Protein AF-0000000077858297 (afdb_homodimer)

Nearest PDB structures (foldseek):
  1xhn-assembly2_C  TM=8.095E-01  e=7.183E-10  Homo sapiens
  3dnh-assembly1_A  TM=7.199E-01  e=9.588E-08  Agrobacterium fabrum str. C58
  2x1k-assembly1_A-2  TM=5.885E-01  e=6.651E-04  Deinococcus radiodurans
  2x1j-assembly1_A-2  TM=5.409E-01  e=1.812E-03  Deinococcus radiodurans
  3kep-assembly1_A  TM=1.851E-01  e=7.394E+00  Saccharomyces cerevisiae

Organism: Aspergillus terreus (NCBI:txid33178)

InterPro domains:
  IPR012349 FMN-binding split barrel [G3DSA:2.30.110.10] (60-251)
  IPR055343 CREG-like, beta-barrel [PF13883] (64-249)

Foldseek 3Di:
DPPPPPPPPPPPPPPPPPPPPPPPPPPPPDPPPPDVPVPPPVPPPPPPPVPLDDADDLLLQLLQVLVLQQPDFKWKKKKAADVQHDPPDPDDRVRHGHIDIDMFTKHQLLLLAPNSVNGQSWIKHFFFPVDPRVVRLVVPIWMKIKTWPLVLQVLFDASDPPHDRDSQQAKMKMFTAGKAFDDPPDDPSRLVSCVVRSCVSPVPCPLADAPDPPRPTHTTMIIGDGDWMFMDHGDPPRYDGGIHDSVLSRQAHQAFGDPPRDPGGHSVVDDTGSGD/DPPPPPPPPPPPPPPPPPPPPPPPPPPPPDPPPPPVPVPPPPPPPPPVPVPLPDADDLLLLLLQVLVLQQPDFKWKKKKAADVQHDPPDPDDRVRHRHIDIDMFTKHQLLLLAPNSVNGQSWIKHFFFPVDPRVVRLVVPIWMKIKTWPLVLQVLFDASDPPHDRDSQQAKMKMFTAGKAFDDPPDDPSRLVSCVVRSCVSPVPCPLADAPDPPRPTHTTMIIGDGDWMFMDHGDPPRYDGGIHDSVLSRQAHQAFGDPPRDPGGHSVVDDTGSGD

Radius of gyration: 31.03 Å; Cα contacts (8 Å, |Δi|>4): 989; chains: 2; bounding box: 87×108×115 Å

pLDDT: mean 83.03, std 26.72, range [23.36, 98.94]

Structure (mmCIF, N/CA/C/O backbone):
data_AF-0000000077858297-model_v1
#
loop_
_entity.id
_entity.type
_entity.pdbx_description
1 polymer 'CREG-like beta-barrel domain-containing protein'
#
loop_
_atom_site.group_PDB
_atom_site.id
_atom_site.type_symbol
_atom_site.label_atom_id
_atom_site.label_alt_id
_atom_site.label_comp_id
_atom_site.label_asym_id
_atom_site.label_entity_id
_atom_site.label_seq_id
_atom_site.pdbx_PDB_ins_code
_atom_site.Cartn_x
_atom_site.Cartn_y
_atom_site.Cartn_z
_atom_site.occupancy
_atom_site.B_iso_or_equiv
_atom_site.auth_seq_id
_atom_site.auth_comp_id
_atom_site.auth_asym_id
_atom_site.auth_atom_id
_atom_site.pdbx_PDB_model_num
ATOM 1 N N . MET A 1 1 ? -0.495 -21.062 -91.938 1 26.86 1 MET A N 1
ATOM 2 C CA . MET A 1 1 ? -1.082 -19.875 -91.312 1 26.86 1 MET A CA 1
ATOM 3 C C . MET A 1 1 ? -2.072 -20.281 -90.25 1 26.86 1 MET A C 1
ATOM 5 O O . MET A 1 1 ? -3.201 -20.672 -90.5 1 26.86 1 MET A O 1
ATOM 9 N N . ARG A 1 2 ? -1.567 -21.016 -89.125 1 28.22 2 ARG A N 1
ATOM 10 C CA . ARG A 1 2 ? -2.121 -21.859 -88.062 1 28.22 2 ARG A CA 1
ATOM 11 C C . ARG A 1 2 ? -2.889 -21.016 -87.062 1 28.22 2 ARG A C 1
ATOM 13 O O . ARG A 1 2 ? -2.314 -20.141 -86.438 1 28.22 2 ARG A O 1
ATOM 20 N N . ARG A 1 3 ? -4.219 -20.812 -87.312 1 26.67 3 ARG A N 1
ATOM 21 C CA . ARG A 1 3 ? -5.25 -19.984 -86.688 1 26.67 3 ARG A CA 1
ATOM 22 C C . ARG A 1 3 ? -5.383 -20.281 -85.188 1 26.67 3 ARG A C 1
ATOM 24 O O . ARG A 1 3 ? -5.652 -21.422 -84.812 1 26.67 3 ARG A O 1
ATOM 31 N N . LEU A 1 4 ? -4.594 -19.594 -84.312 1 29.22 4 LEU A N 1
ATOM 32 C CA . LEU A 1 4 ? -4.387 -19.641 -82.875 1 29.22 4 LEU A CA 1
ATOM 33 C C . LEU A 1 4 ? -5.684 -19.344 -82.125 1 29.22 4 LEU A C 1
ATOM 35 O O . LEU A 1 4 ? -6.254 -18.25 -82.312 1 29.22 4 LEU A O 1
ATOM 39 N N . ALA A 1 5 ? -6.566 -20.344 -81.875 1 26.45 5 ALA A N 1
ATOM 40 C CA . ALA A 1 5 ? -7.91 -20.375 -81.312 1 26.45 5 ALA A CA 1
ATOM 41 C C . ALA A 1 5 ? -7.918 -19.797 -79.875 1 26.45 5 ALA A C 1
ATOM 43 O O . ALA A 1 5 ? -7.262 -20.344 -79 1 26.45 5 ALA A O 1
ATOM 44 N N . LEU A 1 6 ? -8.031 -18.469 -79.688 1 28.23 6 LEU A N 1
ATOM 45 C CA . LEU A 1 6 ? -7.973 -17.641 -78.5 1 28.23 6 LEU A CA 1
ATOM 46 C C . LEU A 1 6 ? -9.141 -17.938 -77.562 1 28.23 6 LEU A C 1
ATOM 48 O O . LEU A 1 6 ? -10.289 -17.625 -77.875 1 28.23 6 LEU A O 1
ATOM 52 N N . SER A 1 7 ? -9.273 -19.172 -76.938 1 26.98 7 SER A N 1
ATOM 53 C CA . SER A 1 7 ? -10.461 -19.562 -76.188 1 26.98 7 SER A CA 1
ATOM 54 C C . SER A 1 7 ? -10.672 -18.641 -74.938 1 26.98 7 SER A C 1
ATOM 56 O O . SER A 1 7 ? -9.766 -18.484 -74.125 1 26.98 7 SER A O 1
ATOM 58 N N . ALA A 1 8 ? -11.492 -17.562 -75.062 1 26.06 8 ALA A N 1
ATOM 59 C CA . ALA A 1 8 ? -11.844 -16.516 -74.125 1 26.06 8 ALA A CA 1
ATOM 60 C C . ALA A 1 8 ? -12.555 -17.094 -72.875 1 26.06 8 ALA A C 1
ATOM 62 O O . ALA A 1 8 ? -13.641 -17.656 -73 1 26.06 8 ALA A O 1
ATOM 63 N N . LEU A 1 9 ? -11.836 -17.672 -71.875 1 29.05 9 LEU A N 1
ATOM 64 C CA . LEU A 1 9 ? -12.359 -18.297 -70.625 1 29.05 9 LEU A CA 1
ATOM 65 C C . LEU A 1 9 ? -13.172 -17.312 -69.812 1 29.05 9 LEU A C 1
ATOM 67 O O . LEU A 1 9 ? -12.664 -16.25 -69.438 1 29.05 9 LEU A O 1
ATOM 71 N N . SER A 1 10 ? -14.492 -17.203 -70 1 25.52 10 SER A N 1
ATOM 72 C CA . SER A 1 10 ? -15.461 -16.312 -69.375 1 25.52 10 SER A CA 1
ATOM 73 C C . SER A 1 10 ? -15.523 -16.547 -67.875 1 25.52 10 SER A C 1
ATOM 75 O O . SER A 1 10 ? -15.742 -17.688 -67.438 1 25.52 10 SER A O 1
ATOM 77 N N . LEU A 1 11 ? -14.742 -15.797 -67 1 28.16 11 LEU A N 1
ATOM 78 C CA . LEU A 1 11 ? -14.617 -15.828 -65.562 1 28.16 11 LEU A CA 1
ATOM 79 C C . LEU A 1 11 ? -15.945 -15.5 -64.875 1 28.16 11 LEU A C 1
ATOM 81 O O . LEU A 1 11 ? -16.469 -14.398 -65.062 1 28.16 11 LEU A O 1
ATOM 85 N N . LEU A 1 12 ? -16.875 -16.484 -64.75 1 26.05 12 LEU A N 1
ATOM 86 C CA . LEU A 1 12 ? -18.172 -16.359 -64.125 1 26.05 12 LEU A CA 1
ATOM 87 C C . LEU A 1 12 ? -18.031 -15.852 -62.688 1 26.05 12 LEU A C 1
ATOM 89 O O . LEU A 1 12 ? -17.344 -16.469 -61.875 1 26.05 12 LEU A O 1
ATOM 93 N N . PHE A 1 13 ? -18.125 -14.539 -62.406 1 28.44 13 PHE A N 1
ATOM 94 C CA . PHE A 1 13 ? -18.094 -13.789 -61.156 1 28.44 13 PHE A CA 1
ATOM 95 C C . PHE A 1 13 ? -19.281 -14.164 -60.25 1 28.44 13 PHE A C 1
ATOM 97 O O . PHE A 1 13 ? -20.422 -13.812 -60.562 1 28.44 13 PHE A O 1
ATOM 104 N N . SER A 1 14 ? -19.391 -15.453 -59.75 1 26.7 14 SER A N 1
ATOM 105 C CA . SER A 1 14 ? -20.531 -15.805 -58.906 1 26.7 14 SER A CA 1
ATOM 106 C C . SER A 1 14 ? -20.656 -14.867 -57.719 1 26.7 14 SER A C 1
ATOM 108 O O . SER A 1 14 ? -19.688 -14.664 -56.969 1 26.7 14 SER A O 1
ATOM 110 N N . GLN A 1 15 ? -21.516 -13.883 -57.75 1 29.59 15 GLN A N 1
ATOM 111 C CA . GLN A 1 15 ? -21.891 -12.914 -56.75 1 29.59 15 GLN A CA 1
ATOM 112 C C . GLN A 1 15 ? -22.391 -13.617 -55.469 1 29.59 15 GLN A C 1
ATOM 114 O O . GLN A 1 15 ? -23.359 -14.375 -55.531 1 29.59 15 GLN A O 1
ATOM 119 N N . ILE A 1 16 ? -21.516 -14.188 -54.656 1 29.67 16 ILE A N 1
ATOM 120 C CA . ILE A 1 16 ? -21.938 -14.82 -53.406 1 29.67 16 ILE A CA 1
ATOM 121 C C . ILE A 1 16 ? -22.766 -13.828 -52.562 1 29.67 16 ILE A C 1
ATOM 123 O O . ILE A 1 16 ? -22.281 -12.75 -52.219 1 29.67 16 ILE A O 1
ATOM 127 N N . LEU A 1 17 ? -24.078 -13.773 -52.781 1 29.56 17 LEU A N 1
ATOM 128 C CA . LEU A 1 17 ? -25.062 -13.016 -52.031 1 29.56 17 LEU A CA 1
ATOM 129 C C . LEU A 1 17 ? -24.938 -13.32 -50.531 1 29.56 17 LEU A C 1
ATOM 131 O O . LEU A 1 17 ? -25.047 -14.477 -50.125 1 29.56 17 LEU A O 1
ATOM 135 N N . SER A 1 18 ? -24.078 -12.602 -49.781 1 29.19 18 SER A N 1
ATOM 136 C CA . SER A 1 18 ? -23.906 -12.727 -48.344 1 29.19 18 SER A CA 1
ATOM 137 C C . SER A 1 18 ? -25.234 -12.57 -47.594 1 29.19 18 SER A C 1
ATOM 139 O O . SER A 1 18 ? -25.953 -11.609 -47.812 1 29.19 18 SER A O 1
ATOM 141 N N . PRO A 1 19 ? -25.891 -13.711 -47.188 1 31.69 19 PRO A N 1
ATOM 142 C CA . PRO A 1 19 ? -27.172 -13.594 -46.5 1 31.69 19 PRO A CA 1
ATOM 143 C C . PRO A 1 19 ? -27.109 -12.617 -45.344 1 31.69 19 PRO A C 1
ATOM 145 O O . PRO A 1 19 ? -26.109 -12.547 -44.625 1 31.69 19 PRO A O 1
ATOM 148 N N . VAL A 1 20 ? -27.703 -11.477 -45.438 1 31.17 20 VAL A N 1
ATOM 149 C CA . VAL A 1 20 ? -27.906 -10.453 -44.438 1 31.17 20 VAL A CA 1
ATOM 150 C C . VAL A 1 20 ? -28.594 -11.07 -43.219 1 31.17 20 VAL A C 1
ATOM 152 O O . VAL A 1 20 ? -29.703 -11.586 -43.312 1 31.17 20 VAL A O 1
ATOM 155 N N . THR A 1 21 ? -27.828 -11.773 -42.344 1 28.11 21 THR A N 1
ATOM 156 C CA . THR A 1 21 ? -28.438 -12.312 -41.125 1 28.11 21 THR A CA 1
ATOM 157 C C . THR A 1 21 ? -29.281 -11.25 -40.406 1 28.11 21 THR A C 1
ATOM 159 O O . THR A 1 21 ? -28.828 -10.133 -40.188 1 28.11 21 THR A O 1
ATOM 162 N N . ALA A 1 22 ? -30.562 -11.289 -40.562 1 27.28 22 ALA A N 1
ATOM 163 C CA . ALA A 1 22 ? -31.562 -10.508 -39.844 1 27.28 22 ALA A CA 1
ATOM 164 C C . ALA A 1 22 ? -31.281 -10.477 -38.344 1 27.28 22 ALA A C 1
ATOM 166 O O . ALA A 1 22 ? -31.172 -11.523 -37.719 1 27.28 22 ALA A O 1
ATOM 167 N N . VAL A 1 23 ? -30.531 -9.508 -37.906 1 27.55 23 VAL A N 1
ATOM 168 C CA . VAL A 1 23 ? -30.359 -9.203 -36.469 1 27.55 23 VAL A CA 1
ATOM 169 C C . VAL A 1 23 ? -31.719 -9.078 -35.781 1 27.55 23 VAL A C 1
ATOM 171 O O . VAL A 1 23 ? -32.5 -8.18 -36.125 1 27.55 23 VAL A O 1
ATOM 174 N N . VAL A 1 24 ? -32.375 -10.211 -35.562 1 26.7 24 VAL A N 1
ATOM 175 C CA . VAL A 1 24 ? -33.625 -10.156 -34.781 1 26.7 24 VAL A CA 1
ATOM 176 C C . VAL A 1 24 ? -33.438 -9.219 -33.594 1 26.7 24 VAL A C 1
ATOM 178 O O . VAL A 1 24 ? -32.5 -9.375 -32.812 1 26.7 24 VAL A O 1
ATOM 181 N N . GLU A 1 25 ? -33.938 -8.055 -33.688 1 27.09 25 GLU A N 1
ATOM 182 C CA . GLU A 1 25 ? -34.125 -7.035 -32.656 1 27.09 25 GLU A CA 1
ATOM 183 C C . GLU A 1 25 ? -34.812 -7.602 -31.422 1 27.09 25 GLU A C 1
ATOM 185 O O . GLU A 1 25 ? -36.031 -7.828 -31.453 1 27.09 25 GLU A O 1
ATOM 190 N N . GLN A 1 26 ? -34.312 -8.711 -30.844 1 25.62 26 GLN A N 1
ATOM 191 C CA .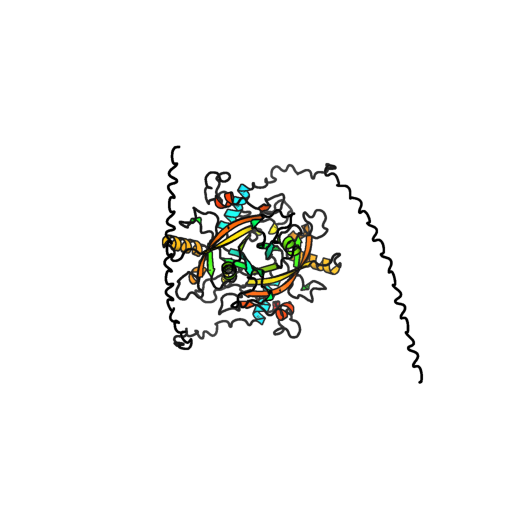 GLN A 1 26 ? -35.062 -9.102 -29.656 1 25.62 26 GLN A CA 1
ATOM 192 C C . GLN A 1 26 ? -35.312 -7.91 -28.734 1 25.62 26 GLN A C 1
ATOM 194 O O . GLN A 1 26 ? -34.375 -7.195 -28.375 1 25.62 26 GLN A O 1
ATOM 199 N N . ASN A 1 27 ? -36.438 -7.32 -28.922 1 24.38 27 ASN A N 1
ATOM 200 C CA . ASN A 1 27 ? -37.031 -6.316 -28.031 1 24.38 27 ASN A CA 1
ATOM 201 C C . ASN A 1 27 ? -36.875 -6.715 -26.562 1 24.38 27 ASN A C 1
ATOM 203 O O . ASN A 1 27 ? -37.406 -7.73 -26.125 1 24.38 27 ASN A O 1
ATOM 207 N N . TYR A 1 28 ? -35.75 -6.59 -26.031 1 23.61 28 TYR A N 1
ATOM 208 C CA . TYR A 1 28 ? -35.625 -6.793 -24.594 1 23.61 28 TYR A CA 1
ATOM 209 C C . TYR A 1 28 ? -36.719 -6.031 -23.844 1 23.61 28 TYR A C 1
ATOM 211 O O . TYR A 1 28 ? -36.781 -4.805 -23.938 1 23.61 28 TYR A O 1
ATOM 219 N N . GLU A 1 29 ? -37.938 -6.656 -23.859 1 25 29 GLU A N 1
ATOM 220 C CA . GLU A 1 29 ? -38.969 -6.125 -22.984 1 25 29 GLU A CA 1
ATOM 221 C C . GLU A 1 29 ? -38.375 -5.562 -21.688 1 25 29 GLU A C 1
ATOM 223 O O . GLU A 1 29 ? -37.438 -6.137 -21.141 1 25 29 GLU A O 1
ATOM 228 N N . GLN A 1 30 ? -38.562 -4.32 -21.5 1 23.88 30 GLN A N 1
ATOM 229 C CA . GLN A 1 30 ? -38.219 -3.479 -20.359 1 23.88 30 GLN A CA 1
ATOM 230 C C . GLN A 1 30 ? -38.625 -4.137 -19.047 1 23.88 30 GLN A C 1
ATOM 232 O O . GLN A 1 30 ? -39.812 -4.473 -18.859 1 23.88 30 GLN A O 1
ATOM 237 N N . VAL A 1 31 ? -37.875 -5.059 -18.609 1 26.92 31 VAL A N 1
ATOM 238 C CA . VAL A 1 31 ? -38.25 -5.523 -17.281 1 26.92 31 VAL A CA 1
ATOM 239 C C . VAL A 1 31 ? -38.719 -4.344 -16.438 1 26.92 31 VAL A C 1
ATOM 241 O O . VAL A 1 31 ? -38.062 -3.299 -16.391 1 26.92 31 VAL A O 1
ATOM 244 N N . PRO A 1 32 ? -39.969 -4.258 -16.266 1 25.72 32 PRO A N 1
ATOM 245 C CA . PRO A 1 32 ? -40.469 -3.15 -15.461 1 25.72 32 PRO A CA 1
ATOM 246 C C . PRO A 1 32 ? -39.594 -2.865 -14.242 1 25.72 32 PRO A C 1
ATOM 248 O O . PRO A 1 32 ? -38.938 -3.77 -13.727 1 25.72 32 PRO A O 1
ATOM 251 N N . PHE A 1 33 ? -39.156 -1.693 -14.234 1 24.52 33 PHE A N 1
ATOM 252 C CA . PHE A 1 33 ? -38.562 -1.078 -13.047 1 24.52 33 PHE A CA 1
ATOM 253 C C . PHE A 1 33 ? -39.375 -1.415 -11.805 1 24.52 33 PHE A C 1
ATOM 255 O O . PHE A 1 33 ? -40.594 -1.12 -11.742 1 24.52 33 PHE A O 1
ATOM 262 N N . ILE A 1 34 ? -39.062 -2.529 -11.305 1 26.39 34 ILE A N 1
ATOM 263 C CA . ILE A 1 34 ? -39.719 -2.793 -10.023 1 26.39 34 ILE A CA 1
ATOM 264 C C . ILE A 1 34 ? -39.719 -1.523 -9.18 1 26.39 34 ILE A C 1
ATOM 266 O O . ILE A 1 34 ? -38.688 -0.872 -9.016 1 26.39 34 ILE A O 1
ATOM 270 N N . ASP A 1 35 ? -40.75 -0.818 -9.133 1 26.14 35 ASP A N 1
ATOM 271 C CA . ASP A 1 35 ? -41.062 0.297 -8.234 1 26.14 35 ASP A CA 1
ATOM 272 C C . ASP A 1 35 ? -40.562 0.018 -6.824 1 26.14 35 ASP A C 1
ATOM 274 O O . ASP A 1 35 ? -40.875 -1.017 -6.234 1 26.14 35 ASP A O 1
ATOM 278 N N . PRO A 1 36 ? -39.469 0.653 -6.48 1 25.91 36 PRO A N 1
ATOM 279 C CA . PRO A 1 36 ? -38.938 0.471 -5.125 1 25.91 36 PRO A CA 1
ATOM 280 C C . PRO A 1 36 ? -40.031 0.534 -4.059 1 25.91 36 PRO A C 1
ATOM 282 O O . PRO A 1 36 ? -39.75 0.393 -2.867 1 25.91 36 PRO A O 1
ATOM 285 N N . THR A 1 37 ? -41.188 0.941 -4.395 1 26.88 37 THR A N 1
ATOM 286 C CA . THR A 1 37 ? -42.156 1.077 -3.293 1 26.88 37 THR A CA 1
ATOM 287 C C . THR A 1 37 ? -42.5 -0.29 -2.725 1 26.88 37 THR A C 1
ATOM 289 O O . THR A 1 37 ? -43.312 -0.384 -1.78 1 26.88 37 THR A O 1
ATOM 292 N N . ALA A 1 38 ? -42.562 -1.282 -3.516 1 26.73 38 ALA A N 1
ATOM 293 C CA . ALA A 1 38 ? -43.156 -2.43 -2.816 1 26.73 38 ALA A CA 1
ATOM 294 C C . ALA A 1 38 ? -42.219 -2.912 -1.703 1 26.73 38 ALA A C 1
ATOM 296 O O . ALA A 1 38 ? -41.312 -3.699 -1.947 1 26.73 38 ALA A O 1
ATOM 297 N N . ALA A 1 39 ? -41.844 -1.919 -0.768 1 27.22 39 ALA A N 1
ATOM 298 C CA . ALA A 1 39 ? -41.219 -2.068 0.537 1 27.22 39 ALA A CA 1
ATOM 299 C C . ALA A 1 39 ? -41.844 -3.193 1.339 1 27.22 39 ALA A C 1
ATOM 301 O O . ALA A 1 39 ? -42.969 -3.037 1.86 1 27.22 39 ALA A O 1
ATOM 302 N N . SER A 1 40 ? -41.875 -4.34 0.808 1 27.08 40 SER A N 1
ATOM 303 C CA . SER A 1 40 ? -42.406 -5.254 1.816 1 27.08 40 SER A CA 1
ATOM 304 C C . SER A 1 40 ? -41.719 -5.062 3.156 1 27.08 40 SER A C 1
ATOM 306 O O . SER A 1 40 ? -40.5 -4.773 3.197 1 27.08 40 SER A O 1
ATOM 308 N N . ASP A 1 41 ? -42.406 -4.852 4.242 1 25.52 41 ASP A N 1
ATOM 309 C CA . ASP A 1 41 ? -42.188 -4.543 5.652 1 25.52 41 ASP A CA 1
ATOM 310 C C . ASP A 1 41 ? -41.25 -5.547 6.305 1 25.52 41 ASP A C 1
ATOM 312 O O . ASP A 1 41 ? -41.062 -5.535 7.523 1 25.52 41 ASP A O 1
ATOM 316 N N . ASP A 1 42 ? -41.188 -6.691 5.727 1 28.25 42 ASP A N 1
ATOM 317 C CA . ASP A 1 42 ? -40.375 -7.555 6.605 1 28.25 42 ASP A CA 1
ATOM 318 C C . ASP A 1 42 ? -38.969 -7.008 6.785 1 28.25 42 ASP A C 1
ATOM 320 O O . ASP A 1 42 ? -38.062 -7.344 6.02 1 28.25 42 ASP A O 1
ATOM 324 N N . VAL A 1 43 ? -38.781 -5.648 6.797 1 27.02 43 VAL A N 1
ATOM 325 C CA . VAL A 1 43 ? -37.625 -4.879 7.289 1 27.02 43 VAL A CA 1
ATOM 326 C C . VAL A 1 43 ? -36.969 -5.617 8.461 1 27.02 43 VAL A C 1
ATOM 328 O O . VAL A 1 43 ? -37.688 -6.145 9.328 1 27.02 43 VAL A O 1
ATOM 331 N N . ILE A 1 44 ? -35.75 -6.195 8.25 1 29.94 44 ILE A N 1
ATOM 332 C CA . ILE A 1 44 ? -34.906 -6.535 9.406 1 29.94 44 ILE A CA 1
ATOM 333 C C . ILE A 1 44 ? -35.25 -5.598 10.562 1 29.94 44 ILE A C 1
ATOM 335 O O . ILE A 1 44 ? -35.094 -4.379 10.438 1 29.94 44 ILE A O 1
ATOM 339 N N . HIS A 1 45 ? -36.25 -5.801 11.297 1 29.33 45 HIS A N 1
ATOM 340 C CA . HIS A 1 45 ? -36.375 -5.191 12.617 1 29.33 45 HIS A CA 1
ATOM 341 C C . HIS A 1 45 ? -35 -4.855 13.203 1 29.33 45 HIS A C 1
ATOM 343 O O . HIS A 1 45 ? -34.188 -5.746 13.438 1 29.33 45 HIS A O 1
ATOM 349 N N . ALA A 1 46 ? -34.438 -3.84 12.805 1 31.52 46 ALA A N 1
ATOM 350 C CA . ALA A 1 46 ? -33.406 -3.168 13.586 1 31.52 46 ALA A CA 1
ATOM 351 C C . ALA A 1 46 ? -33.562 -3.457 15.078 1 31.52 46 ALA A C 1
ATOM 353 O O . ALA A 1 46 ? -34.625 -3.162 15.664 1 31.52 46 ALA A O 1
ATOM 354 N N . VAL A 1 47 ? -33.062 -4.609 15.562 1 33.53 47 VAL A N 1
ATOM 355 C CA . VAL A 1 47 ? -32.875 -4.762 17 1 33.53 47 VAL A CA 1
ATOM 356 C C . VAL A 1 47 ? -32.656 -3.396 17.641 1 33.53 47 VAL A C 1
ATOM 358 O O . VAL A 1 47 ? -31.734 -2.672 17.25 1 33.53 47 VAL A O 1
ATOM 361 N N . ASN A 1 48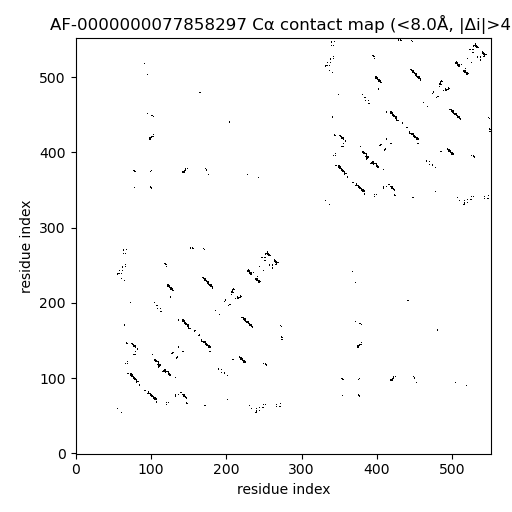 ? -33.5 -2.68 18.047 1 34.34 48 ASN A N 1
ATOM 362 C CA . ASN A 1 48 ? -33.5 -1.584 19.016 1 34.34 48 ASN A CA 1
ATOM 363 C C . ASN A 1 48 ? -32.469 -1.791 20.094 1 34.34 48 ASN A C 1
ATOM 365 O O . ASN A 1 48 ? -32.781 -2.006 21.266 1 34.34 48 ASN A O 1
ATOM 369 N N . ASN A 1 49 ? -31.391 -2.686 19.844 1 37.94 49 ASN A N 1
ATOM 370 C CA . ASN A 1 49 ? -30.438 -2.66 20.938 1 37.94 49 ASN A CA 1
ATOM 371 C C . ASN A 1 49 ? -29.859 -1.265 21.141 1 37.94 49 ASN A C 1
ATOM 373 O O . ASN A 1 49 ? -29.234 -0.701 20.234 1 37.94 49 ASN A O 1
ATOM 377 N N . PRO A 1 50 ? -30.219 -0.518 22 1 41.28 50 PRO A N 1
ATOM 378 C CA . PRO A 1 50 ? -29.656 0.785 22.375 1 41.28 50 PRO A CA 1
ATOM 379 C C . PRO A 1 50 ? -28.156 0.869 22.125 1 41.28 50 PRO A C 1
ATOM 381 O O . PRO A 1 50 ? -27.609 1.968 22.031 1 41.28 50 PRO A O 1
ATOM 384 N N . ASP A 1 51 ? -27.484 -0.259 22.234 1 43.5 51 ASP A N 1
ATOM 385 C CA . ASP A 1 51 ? -26.031 -0.182 22.141 1 43.5 51 ASP A CA 1
ATOM 386 C C . ASP A 1 51 ? -25.578 -0.11 20.672 1 43.5 51 ASP A C 1
ATOM 388 O O . ASP A 1 51 ? -24.422 -0.384 20.359 1 43.5 51 ASP A O 1
ATOM 392 N N . ILE A 1 52 ? -26.359 -0.334 19.719 1 49.81 52 ILE A N 1
ATOM 393 C CA . ILE A 1 52 ? -25.859 -0.192 18.359 1 49.81 52 ILE A CA 1
ATOM 394 C C . ILE A 1 52 ? -25.156 1.161 18.219 1 49.81 52 ILE A C 1
ATOM 396 O O . ILE A 1 52 ? -25.797 2.209 18.312 1 49.81 52 ILE A O 1
ATOM 400 N N . ALA A 1 53 ? -24 1.184 18.406 1 57.31 53 ALA A N 1
ATOM 401 C CA . ALA A 1 53 ? -23.078 2.312 18.281 1 57.31 53 ALA A CA 1
ATOM 402 C C . ALA A 1 53 ? -23.344 3.107 17.016 1 57.31 53 ALA A C 1
ATOM 404 O O . ALA A 1 53 ? -23.547 2.527 15.938 1 57.31 53 ALA A O 1
ATOM 405 N N . THR A 1 54 ? -23.953 4.324 17 1 79.62 54 THR A N 1
ATOM 406 C CA . THR A 1 54 ? -24.203 5.332 15.977 1 79.62 54 THR A CA 1
ATOM 407 C C . THR A 1 54 ? -22.984 5.488 15.07 1 79.62 54 THR A C 1
ATOM 409 O O . THR A 1 54 ? -21.844 5.328 15.516 1 79.62 54 THR A O 1
ATOM 412 N N . ILE A 1 55 ? -23.25 5.41 13.688 1 92.19 55 ILE A N 1
ATOM 413 C CA . ILE A 1 55 ? -22.219 5.723 12.695 1 92.19 55 ILE A CA 1
ATOM 414 C C . ILE A 1 55 ? -21.578 7.066 13.023 1 92.19 55 ILE A C 1
ATOM 416 O O . ILE A 1 55 ? -22.266 8.055 13.273 1 92.19 55 ILE A O 1
ATOM 420 N N . PRO A 1 56 ? -20.281 7.031 13.188 1 96.75 56 PRO A N 1
ATOM 421 C CA . PRO A 1 56 ? -19.656 8.328 13.453 1 96.75 56 PRO A CA 1
ATOM 422 C C . PRO A 1 56 ? -20 9.375 12.398 1 96.75 56 PRO A C 1
ATOM 424 O O . PRO A 1 56 ? -20.219 9.039 11.234 1 96.75 56 PRO A O 1
ATOM 427 N N . SER A 1 57 ? -20.078 10.594 12.789 1 97.94 57 SER A N 1
ATOM 428 C CA . SER A 1 57 ? -20.266 11.672 11.828 1 97.94 57 SER A CA 1
ATOM 429 C C . SER A 1 57 ? -19.109 11.766 10.852 1 97.94 57 SER A C 1
ATOM 431 O O . SER A 1 57 ? -18.031 11.219 11.109 1 97.94 57 SER A O 1
ATOM 433 N N . TRP A 1 58 ? -19.328 12.492 9.75 1 98.38 58 TRP A N 1
ATOM 434 C CA . TRP A 1 58 ? -18.25 12.703 8.797 1 98.38 58 TRP A CA 1
ATOM 435 C C . TRP A 1 58 ? -17.094 13.477 9.438 1 98.38 58 TRP A C 1
ATOM 437 O O . TRP A 1 58 ? -15.922 13.211 9.141 1 98.38 58 TRP A O 1
ATOM 447 N N . PHE A 1 59 ? -17.438 14.461 10.289 1 98.81 59 PHE A N 1
ATOM 448 C CA . PHE A 1 59 ? -16.359 15.195 10.938 1 98.81 59 PHE A CA 1
ATOM 449 C C . PHE A 1 59 ? -15.562 14.289 11.859 1 98.81 59 PHE A C 1
ATOM 451 O O . PHE A 1 59 ? -14.328 14.32 11.859 1 98.81 59 PHE A O 1
ATOM 458 N N . THR A 1 60 ? -16.219 13.438 12.609 1 98.75 60 THR A N 1
ATOM 459 C CA . THR A 1 60 ? -15.523 12.477 13.461 1 98.75 60 THR A CA 1
ATOM 460 C C . THR A 1 60 ? -14.672 11.531 12.617 1 98.75 60 THR A C 1
ATOM 462 O O . THR A 1 60 ? -13.539 11.211 12.992 1 98.75 60 THR A O 1
ATOM 465 N N . SER A 1 61 ? -15.188 11.117 11.461 1 98.88 61 SER A N 1
ATOM 466 C CA . SER A 1 61 ? -14.43 10.266 10.555 1 98.88 61 SER A CA 1
ATOM 467 C C . SER A 1 61 ? -13.188 10.969 10.031 1 98.88 61 SER A C 1
ATOM 469 O O . SER A 1 61 ? -12.125 10.359 9.914 1 98.88 61 SER A O 1
ATOM 471 N N . THR A 1 62 ? -13.32 12.242 9.742 1 98.94 62 THR A N 1
ATOM 472 C CA . THR A 1 62 ? -12.172 13.008 9.273 1 98.94 62 THR A CA 1
ATOM 473 C C . THR A 1 62 ? -11.125 13.156 10.375 1 98.94 62 THR A C 1
ATOM 475 O O . THR A 1 62 ? -9.922 13.102 10.109 1 98.94 62 THR A O 1
ATOM 478 N N . LEU A 1 63 ? -11.602 13.312 11.609 1 98.94 63 LEU A N 1
ATOM 479 C CA . LEU A 1 63 ? -10.68 13.32 12.742 1 98.94 63 LEU A CA 1
ATOM 480 C C . LEU A 1 63 ? -9.922 12 12.836 1 98.94 63 LEU A C 1
ATOM 482 O O . LEU A 1 63 ? -8.703 11.992 13.07 1 98.94 63 LEU A O 1
ATOM 486 N N . MET A 1 64 ? -10.609 10.914 12.633 1 98.88 64 MET A N 1
ATOM 487 C CA . MET A 1 64 ? -9.977 9.602 12.695 1 98.88 64 MET A CA 1
ATOM 488 C C . MET A 1 64 ? -8.945 9.445 11.578 1 98.88 64 MET A C 1
ATOM 490 O O . MET A 1 64 ? -7.879 8.859 11.797 1 98.88 64 MET A O 1
ATOM 494 N N . ALA A 1 65 ? -9.242 9.969 10.43 1 98.94 65 ALA A N 1
ATOM 495 C CA . ALA A 1 65 ? -8.297 9.906 9.312 1 98.94 65 ALA A CA 1
ATOM 496 C C . ALA A 1 65 ? -7.039 10.711 9.617 1 98.94 65 ALA A C 1
ATOM 498 O O . ALA A 1 65 ? -5.926 10.258 9.344 1 98.94 65 ALA A O 1
ATOM 499 N N . ARG A 1 66 ? -7.215 11.922 10.203 1 98.94 66 ARG A N 1
ATOM 500 C CA . ARG A 1 66 ? -6.074 12.742 10.586 1 98.94 66 ARG A CA 1
ATOM 501 C C . ARG A 1 66 ? -5.25 12.07 11.68 1 98.94 66 ARG A C 1
ATOM 503 O O . ARG A 1 66 ? -4.02 12.156 11.68 1 98.94 66 ARG A O 1
ATOM 510 N N . ARG A 1 67 ? -5.949 11.383 12.594 1 98.94 67 ARG A N 1
ATOM 511 C CA . ARG A 1 67 ? -5.234 10.641 13.625 1 98.94 67 ARG A CA 1
ATOM 512 C C . ARG A 1 67 ? -4.461 9.477 13.023 1 98.94 67 ARG A C 1
ATOM 514 O O . ARG A 1 67 ? -3.316 9.219 13.406 1 98.94 67 ARG A O 1
ATOM 521 N N . LEU A 1 68 ? -5.098 8.781 12.109 1 98.88 68 LEU A N 1
ATOM 522 C CA . LEU A 1 68 ? -4.406 7.699 11.414 1 98.88 68 LEU A CA 1
ATOM 523 C C . LEU A 1 68 ? -3.139 8.203 10.742 1 98.88 68 LEU A C 1
ATOM 525 O O . LEU A 1 68 ? -2.084 7.574 10.836 1 98.88 68 LEU A O 1
ATOM 529 N N . LEU A 1 69 ? -3.203 9.367 10.078 1 98.94 69 LEU A N 1
ATOM 530 C CA . LEU A 1 69 ? -2.016 9.969 9.484 1 98.94 69 LEU A CA 1
ATOM 531 C C . LEU A 1 69 ? -0.966 10.273 10.547 1 98.94 69 LEU A C 1
ATOM 533 O O . LEU A 1 69 ? 0.21 9.945 10.375 1 98.94 69 LEU A O 1
ATOM 537 N N . ALA A 1 70 ? -1.402 10.836 11.633 1 98.69 70 ALA A N 1
ATOM 538 C CA . ALA A 1 70 ? -0.485 11.266 12.68 1 98.69 70 ALA A CA 1
ATOM 539 C C . ALA A 1 70 ? 0.268 10.078 13.273 1 98.69 70 ALA A C 1
ATOM 541 O O . ALA A 1 70 ? 1.428 10.211 13.672 1 98.69 70 ALA A O 1
ATOM 542 N N . LEU A 1 71 ? -0.374 8.938 13.266 1 98.31 71 LEU A N 1
ATOM 543 C CA . LEU A 1 71 ? 0.205 7.77 13.922 1 98.31 71 LEU A CA 1
ATOM 544 C C . LEU A 1 71 ? 0.979 6.91 12.93 1 98.31 71 LEU A C 1
ATOM 546 O O . LEU A 1 71 ? 1.729 6.016 13.328 1 98.31 71 LEU A O 1
ATOM 550 N N . SER A 1 72 ? 0.82 7.168 11.664 1 98.31 72 SER A N 1
ATOM 551 C CA . SER A 1 72 ? 1.45 6.336 10.641 1 98.31 72 SER A CA 1
ATOM 552 C C . SER A 1 72 ? 2.91 6.727 10.438 1 98.31 72 SER A C 1
ATOM 554 O O . SER A 1 72 ? 3.248 7.91 10.445 1 98.31 72 SER A O 1
ATOM 556 N N . THR A 1 73 ? 3.721 5.68 10.211 1 98.31 73 THR A N 1
ATOM 557 C CA . THR A 1 73 ? 5.129 5.93 9.93 1 98.31 73 THR A CA 1
ATOM 558 C C . THR A 1 73 ? 5.5 5.414 8.539 1 98.31 73 THR A C 1
ATOM 560 O O . THR A 1 73 ? 6.555 5.758 8.008 1 98.31 73 THR A O 1
ATOM 563 N N . THR A 1 74 ? 4.684 4.551 7.996 1 98.19 74 THR A N 1
ATOM 564 C CA . THR A 1 74 ? 4.863 4.047 6.641 1 98.19 74 THR A CA 1
ATOM 565 C C . THR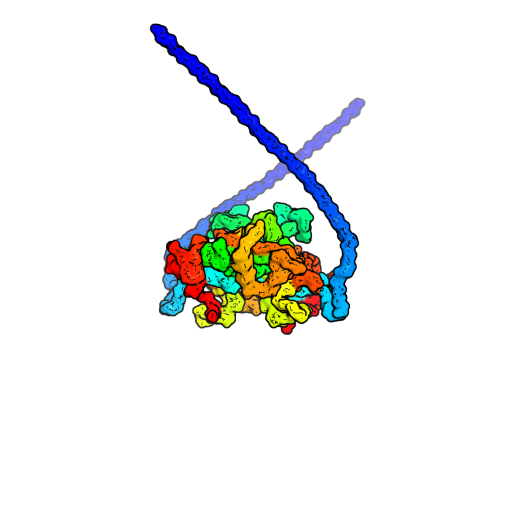 A 1 74 ? 3.541 4.07 5.875 1 98.19 74 THR A C 1
ATOM 567 O O . THR A 1 74 ? 2.467 4.105 6.48 1 98.19 74 THR A O 1
ATOM 570 N N . GLY A 1 75 ? 3.574 4.184 4.652 1 98.38 75 GLY A N 1
ATOM 571 C CA . GLY A 1 75 ? 2.461 4.078 3.723 1 98.38 75 GLY A CA 1
ATOM 572 C C . GLY A 1 75 ? 2.875 3.57 2.355 1 98.38 75 GLY A C 1
ATOM 573 O O . GLY A 1 75 ? 4.062 3.395 2.084 1 98.38 75 GLY A O 1
ATOM 574 N N . VAL A 1 76 ? 1.876 3.268 1.569 1 98.69 76 VAL A N 1
ATOM 575 C CA . VAL A 1 76 ? 2.182 2.824 0.213 1 98.69 76 VAL A CA 1
ATOM 576 C C . VAL A 1 76 ? 1.811 3.92 -0.785 1 98.69 76 VAL A C 1
ATOM 578 O O . VAL A 1 76 ? 0.645 4.309 -0.88 1 98.69 76 VAL A O 1
ATOM 581 N N . ALA A 1 77 ? 2.82 4.387 -1.494 1 98.69 77 ALA A N 1
ATOM 582 C CA . ALA A 1 77 ? 2.666 5.449 -2.484 1 98.69 77 ALA A CA 1
ATOM 583 C C . ALA A 1 77 ? 2.418 4.871 -3.875 1 98.69 77 ALA A C 1
ATOM 585 O O . ALA A 1 77 ? 3.09 3.922 -4.289 1 98.69 77 ALA A O 1
ATOM 586 N N . SER A 1 78 ? 1.454 5.422 -4.488 1 98.75 78 SER A N 1
ATOM 587 C CA . SER A 1 78 ? 1.175 5.047 -5.871 1 98.75 78 SER A CA 1
ATOM 588 C C . SER A 1 78 ? 1.457 6.203 -6.824 1 98.75 78 SER A C 1
ATOM 590 O O . SER A 1 78 ? 1.01 7.328 -6.594 1 98.75 78 SER A O 1
ATOM 592 N N . THR A 1 79 ? 2.203 5.957 -7.816 1 98.75 79 THR A N 1
ATOM 593 C CA . THR A 1 79 ? 2.504 6.883 -8.898 1 98.75 79 THR A CA 1
ATOM 594 C C . THR A 1 79 ? 2.354 6.199 -10.258 1 98.75 79 THR A C 1
ATOM 596 O O . THR A 1 79 ? 2.068 5 -10.32 1 98.75 79 THR A O 1
ATOM 599 N N . VAL A 1 80 ? 2.463 7 -11.305 1 98.56 80 VAL A N 1
ATOM 600 C CA . VAL A 1 80 ? 2.375 6.469 -12.656 1 98.56 80 VAL A CA 1
ATOM 601 C C . VAL A 1 80 ? 3.705 6.672 -13.383 1 98.56 80 VAL A C 1
ATOM 603 O O . VAL A 1 80 ? 4.273 7.766 -13.344 1 98.56 80 VAL A O 1
ATOM 606 N N . PHE A 1 81 ? 4.176 5.578 -13.984 1 98.31 81 PHE A N 1
ATOM 607 C CA . PHE A 1 81 ? 5.344 5.734 -14.844 1 98.31 81 PHE A CA 1
ATOM 608 C C . PHE A 1 81 ? 5.059 6.711 -15.977 1 98.31 81 PHE A C 1
ATOM 610 O O . PHE A 1 81 ? 3.971 6.703 -16.547 1 98.31 81 PHE A O 1
ATOM 617 N N . PRO A 1 82 ? 6.121 7.461 -16.281 1 97.12 82 PRO A N 1
ATOM 618 C CA . PRO A 1 82 ? 5.941 8.305 -17.469 1 97.12 82 PRO A CA 1
ATOM 619 C C . PRO A 1 82 ? 5.711 7.492 -18.75 1 97.12 82 PRO A C 1
ATOM 621 O O . PRO A 1 82 ? 6.199 6.363 -18.859 1 97.12 82 PRO A O 1
ATOM 624 N N . ASP A 1 83 ? 4.93 8.117 -19.672 1 95.31 83 ASP A N 1
ATOM 625 C CA . ASP A 1 83 ? 4.699 7.531 -21 1 95.31 83 ASP A CA 1
ATOM 626 C C . ASP A 1 83 ? 4.938 8.555 -22.109 1 95.31 83 ASP A C 1
ATOM 628 O O . ASP A 1 83 ? 4.105 9.438 -22.328 1 95.31 83 ASP A O 1
ATOM 632 N N . PRO A 1 84 ? 6.023 8.516 -22.844 1 94.88 84 PRO A N 1
ATOM 633 C CA . PRO A 1 84 ? 7.008 7.43 -22.812 1 94.88 84 PRO A CA 1
ATOM 634 C C . PRO A 1 84 ? 7.949 7.527 -21.625 1 94.88 84 PRO A C 1
ATOM 636 O O . PRO A 1 84 ? 8.039 8.578 -20.984 1 94.88 84 PRO A O 1
ATOM 639 N N . LEU A 1 85 ? 8.617 6.395 -21.359 1 96.31 85 LEU A N 1
ATOM 640 C CA . LEU A 1 85 ? 9.648 6.383 -20.328 1 96.31 85 LEU A CA 1
ATOM 641 C C . LEU A 1 85 ? 10.828 7.258 -20.719 1 96.31 85 LEU A C 1
ATOM 643 O O . LEU A 1 85 ? 11.164 7.355 -21.906 1 96.31 85 LEU A O 1
ATOM 647 N N . PRO A 1 86 ? 11.445 7.852 -19.672 1 92.38 86 PRO A N 1
ATOM 648 C CA . PRO A 1 86 ? 12.68 8.578 -20 1 92.38 86 PRO A CA 1
ATOM 649 C C . PRO A 1 86 ? 13.766 7.664 -20.562 1 92.38 86 PRO A C 1
ATOM 651 O O . PRO A 1 86 ? 13.797 6.469 -20.266 1 92.38 86 PRO A O 1
ATOM 654 N N . SER A 1 87 ? 14.57 8.234 -21.359 1 90 87 SER A N 1
ATOM 655 C CA . SER A 1 87 ? 15.641 7.465 -22 1 90 87 SER A CA 1
ATOM 656 C C . SER A 1 87 ? 16.594 6.875 -20.969 1 90 87 SER A C 1
ATOM 658 O O . SER A 1 87 ? 17.219 5.844 -21.203 1 90 87 SER A O 1
ATOM 660 N N . THR A 1 88 ? 16.656 7.457 -19.781 1 88.12 88 THR A N 1
ATOM 661 C CA . THR A 1 88 ? 17.562 7.027 -18.734 1 88.12 88 THR A CA 1
ATOM 662 C C . THR A 1 88 ? 16.938 5.934 -17.875 1 88.12 88 THR A C 1
ATOM 664 O O . THR A 1 88 ? 17.578 5.379 -17 1 88.12 88 THR A O 1
ATOM 667 N N . SER A 1 89 ? 15.68 5.613 -18.281 1 90.62 89 SER A N 1
ATOM 668 C CA . SER A 1 89 ? 14.977 4.641 -17.469 1 90.62 89 SER A CA 1
ATOM 669 C C . SER A 1 89 ? 15.477 3.225 -17.719 1 90.62 89 SER A C 1
ATOM 671 O O . SER A 1 89 ? 15.734 2.854 -18.875 1 90.62 89 SER A O 1
ATOM 673 N N . HIS A 1 90 ? 15.578 2.467 -16.609 1 90.56 90 HIS A N 1
ATOM 674 C CA . HIS A 1 90 ? 15.938 1.057 -16.719 1 90.56 90 HIS A CA 1
ATOM 675 C C . HIS A 1 90 ? 14.703 0.165 -16.562 1 90.56 90 HIS A C 1
ATOM 677 O O . HIS A 1 90 ? 14.828 -1.061 -16.5 1 90.56 90 HIS A O 1
ATOM 683 N N . ALA A 1 91 ? 13.602 0.794 -16.5 1 95.31 91 ALA A N 1
ATOM 684 C CA . ALA A 1 91 ? 12.359 0.031 -16.406 1 95.31 91 ALA A CA 1
ATOM 685 C C . ALA A 1 91 ? 11.992 -0.569 -17.766 1 95.31 91 ALA A C 1
ATOM 687 O O . ALA A 1 91 ? 12.305 0.005 -18.812 1 95.31 91 ALA A O 1
ATOM 688 N N . PRO A 1 92 ? 11.352 -1.776 -17.75 1 96.56 92 PRO A N 1
ATOM 689 C CA . PRO A 1 92 ? 10.852 -2.316 -19.016 1 96.56 92 PRO A CA 1
ATOM 690 C C . PRO A 1 92 ? 9.867 -1.379 -19.719 1 96.56 92 PRO A C 1
ATOM 692 O O . PRO A 1 92 ? 9.07 -0.708 -19.047 1 96.56 92 PRO A O 1
ATOM 695 N N . ALA A 1 93 ? 9.914 -1.39 -21.016 1 96.12 93 ALA A N 1
ATOM 696 C CA . ALA A 1 93 ? 9.055 -0.503 -21.797 1 96.12 93 ALA A CA 1
ATOM 697 C C . ALA A 1 93 ? 7.582 -0.759 -21.5 1 96.12 93 ALA A C 1
ATOM 699 O O . ALA A 1 93 ? 6.762 0.158 -21.562 1 96.12 93 ALA A O 1
ATOM 700 N N . GLU A 1 94 ? 7.301 -1.944 -21.047 1 95.69 94 GLU A N 1
ATOM 701 C CA . GLU A 1 94 ? 5.934 -2.4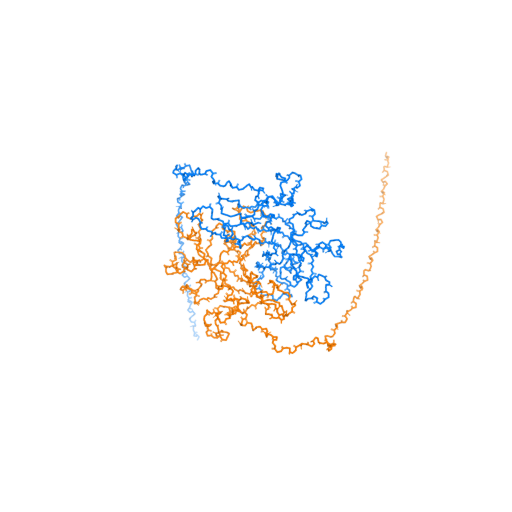14 -20.844 1 95.69 94 GLU A CA 1
ATOM 702 C C . GLU A 1 94 ? 5.27 -1.696 -19.688 1 95.69 94 GLU A C 1
ATOM 704 O O . GLU A 1 94 ? 4.043 -1.708 -19.547 1 95.69 94 GLU A O 1
ATOM 709 N N . VAL A 1 95 ? 6.062 -1.019 -18.812 1 97.25 95 VAL A N 1
ATOM 710 C CA . VAL A 1 95 ? 5.445 -0.451 -17.625 1 97.25 95 VAL A CA 1
ATOM 711 C C . VAL A 1 95 ? 5.156 1.032 -17.844 1 97.25 95 VAL A C 1
ATOM 713 O O . VAL A 1 95 ? 4.672 1.72 -16.953 1 97.25 95 VAL A O 1
ATOM 716 N N . ALA A 1 96 ? 5.48 1.494 -19.109 1 97.38 96 ALA A N 1
ATOM 717 C CA . ALA A 1 96 ? 5.125 2.877 -19.422 1 97.38 96 ALA A CA 1
ATOM 718 C C . ALA A 1 96 ? 3.641 3.129 -19.188 1 97.38 96 ALA A C 1
ATOM 720 O O . ALA A 1 96 ? 2.795 2.346 -19.625 1 97.38 96 ALA A O 1
ATOM 721 N N . GLY A 1 97 ? 3.348 4.195 -18.391 1 97.06 97 GLY A N 1
ATOM 722 C CA . GLY A 1 97 ? 1.966 4.578 -18.156 1 97.06 97 GLY A CA 1
ATOM 723 C C . GLY A 1 97 ? 1.274 3.715 -17.109 1 97.06 97 GLY A C 1
ATOM 724 O O . GLY A 1 97 ? 0.095 3.918 -16.812 1 97.06 97 GLY A O 1
ATOM 725 N N . GLN A 1 98 ? 2.002 2.82 -16.531 1 97.75 98 GLN A N 1
ATOM 726 C CA . GLN A 1 98 ? 1.396 1.936 -15.547 1 97.75 98 GLN A CA 1
ATOM 727 C C . GLN A 1 98 ? 1.566 2.49 -14.141 1 97.75 98 GLN A C 1
ATOM 729 O O . GLN A 1 98 ? 2.535 3.197 -13.859 1 97.75 98 GLN A O 1
ATOM 734 N N . PRO A 1 99 ? 0.588 2.193 -13.266 1 98.44 99 PRO A N 1
ATOM 735 C CA . PRO A 1 99 ? 0.752 2.578 -11.867 1 98.44 99 PRO A CA 1
ATOM 736 C C . PRO A 1 99 ? 1.731 1.676 -11.117 1 98.44 99 PRO A C 1
ATOM 738 O O . PRO A 1 99 ? 1.844 0.488 -11.43 1 98.44 99 PRO A O 1
ATOM 741 N N . ILE A 1 100 ? 2.441 2.24 -10.195 1 98.38 100 ILE A N 1
ATOM 742 C CA . ILE A 1 100 ? 3.316 1.469 -9.32 1 98.38 100 ILE A CA 1
ATOM 743 C C . ILE A 1 100 ? 3.059 1.854 -7.867 1 98.38 100 ILE A C 1
ATOM 745 O O . ILE A 1 100 ? 2.887 3.035 -7.551 1 98.38 100 ILE A O 1
ATOM 749 N N . SER A 1 101 ? 2.975 0.857 -7.043 1 95.69 101 SER A N 1
ATOM 750 C CA . SER A 1 101 ? 2.822 1.016 -5.602 1 95.69 101 SER A CA 1
ATOM 751 C C . SER A 1 101 ? 4.109 0.657 -4.863 1 95.69 101 SER A C 1
ATOM 753 O O . SER A 1 101 ? 4.637 -0.446 -5.027 1 95.69 101 SER A O 1
ATOM 755 N N . LEU A 1 102 ? 4.609 1.578 -4.082 1 98.19 102 LEU A N 1
ATOM 756 C CA . LEU A 1 102 ? 5.824 1.322 -3.316 1 98.19 102 LEU A CA 1
ATOM 757 C C . LEU A 1 102 ? 5.66 1.766 -1.866 1 98.19 102 LEU A C 1
ATOM 759 O O . LEU A 1 102 ? 5.109 2.836 -1.6 1 98.19 102 LEU A O 1
ATOM 763 N N . THR A 1 103 ? 6.078 0.91 -0.944 1 97.94 103 THR A N 1
ATOM 764 C CA . THR A 1 103 ? 6.078 1.285 0.466 1 97.94 103 THR A CA 1
ATOM 765 C C . THR A 1 103 ? 7.109 2.379 0.735 1 97.94 103 THR A C 1
ATOM 767 O O . THR A 1 103 ? 8.25 2.289 0.277 1 97.94 103 THR A O 1
ATOM 770 N N . GLU A 1 104 ? 6.723 3.443 1.459 1 98.19 104 GLU A N 1
ATOM 771 C CA . GLU A 1 104 ? 7.562 4.594 1.781 1 98.19 104 GLU A CA 1
ATOM 772 C C . GLU A 1 104 ? 7.492 4.93 3.27 1 98.19 104 GLU A C 1
ATOM 774 O O . GLU A 1 104 ? 6.445 4.762 3.9 1 98.19 104 GLU A O 1
ATOM 779 N N . TYR A 1 105 ? 8.664 5.461 3.773 1 98.56 105 TYR A N 1
ATOM 780 C CA . TYR A 1 105 ? 8.625 6.164 5.051 1 98.56 105 TYR A CA 1
ATOM 781 C C . TYR A 1 105 ? 7.867 7.48 4.926 1 98.56 105 TYR A C 1
ATOM 783 O O . TYR A 1 105 ? 8.047 8.219 3.953 1 98.56 105 TYR A O 1
ATOM 791 N N . VAL A 1 106 ? 6.98 7.707 5.871 1 98.69 106 VAL A N 1
ATOM 792 C CA . VAL A 1 106 ? 6.262 8.977 5.945 1 98.69 106 VAL A CA 1
ATOM 793 C C . VAL A 1 106 ? 6.152 9.422 7.398 1 98.69 106 VAL A C 1
ATOM 795 O O . VAL A 1 106 ? 6.203 8.594 8.312 1 98.69 106 VAL A O 1
ATOM 798 N N . ALA A 1 107 ? 6.125 10.688 7.617 1 98.69 107 ALA A N 1
ATOM 799 C CA . ALA A 1 107 ? 5.859 11.242 8.945 1 98.69 107 ALA A CA 1
ATOM 800 C C . ALA A 1 107 ? 5 12.5 8.859 1 98.69 107 ALA A C 1
ATOM 802 O O . ALA A 1 107 ? 5.133 13.281 7.914 1 98.69 107 ALA A O 1
ATOM 803 N N . ASP A 1 108 ? 4.109 12.57 9.812 1 98.38 108 ASP A N 1
ATOM 804 C CA . ASP A 1 108 ? 3.291 13.781 9.914 1 98.38 108 ASP A CA 1
ATOM 805 C C . ASP A 1 108 ? 4.023 14.875 10.68 1 98.38 108 ASP A C 1
ATOM 807 O O . ASP A 1 108 ? 3.83 15.031 11.883 1 98.38 108 ASP A O 1
ATOM 811 N N . CYS A 1 109 ? 4.816 15.734 9.938 1 98.06 109 CYS A N 1
ATOM 812 C CA . CYS A 1 109 ? 5.691 16.703 10.602 1 98.06 109 CYS A CA 1
ATOM 813 C C . CYS A 1 109 ? 5.172 18.125 10.43 1 98.06 109 CYS A C 1
ATOM 815 O O . CYS A 1 109 ? 5.812 19.078 10.867 1 98.06 109 CYS A O 1
ATOM 817 N N . ASP A 1 110 ? 4.047 18.281 9.82 1 95.69 110 ASP A N 1
ATOM 818 C CA . ASP A 1 110 ? 3.578 19.609 9.438 1 95.69 110 ASP A CA 1
ATOM 819 C C . ASP A 1 110 ? 3.377 20.484 10.664 1 95.69 110 ASP A C 1
ATOM 821 O O . ASP A 1 110 ? 3.641 21.688 10.617 1 95.69 110 ASP A O 1
ATOM 825 N N . GLU A 1 111 ? 2.947 19.906 11.766 1 95.88 111 GLU A N 1
ATOM 826 C CA . GLU A 1 111 ? 2.719 20.703 12.969 1 95.88 111 GLU A CA 1
ATOM 827 C C . GLU A 1 111 ? 4.02 21.312 13.484 1 95.88 111 GLU A C 1
ATOM 829 O O . GLU A 1 111 ? 4.027 22.422 14.016 1 95.88 111 GLU A O 1
ATOM 834 N N . ALA A 1 112 ? 5.109 20.641 13.289 1 95.12 112 ALA A N 1
ATOM 835 C CA . ALA A 1 112 ? 6.402 21.062 13.82 1 95.12 112 ALA A CA 1
ATOM 836 C C . ALA A 1 112 ? 7.027 22.141 12.938 1 95.12 112 ALA A C 1
ATOM 838 O O . ALA A 1 112 ? 7.977 22.812 13.352 1 95.12 112 ALA A O 1
ATOM 839 N N . LEU A 1 113 ? 6.492 22.312 11.75 1 94.81 113 LEU A N 1
ATOM 840 C CA . LEU A 1 113 ? 7.137 23.188 10.773 1 94.81 113 LEU A CA 1
ATOM 841 C C . LEU A 1 113 ? 6.648 24.625 10.922 1 94.81 113 LEU A C 1
ATOM 843 O O . LEU A 1 113 ? 5.457 24.859 11.141 1 94.81 113 LEU A O 1
ATOM 847 N N . PRO A 1 114 ? 7.562 25.594 10.758 1 89.06 114 PRO A N 1
ATOM 848 C CA . PRO A 1 114 ? 7.129 26.984 10.695 1 89.06 114 PRO A CA 1
ATOM 849 C C . PRO A 1 114 ? 6.113 27.25 9.586 1 89.06 114 PRO A C 1
ATOM 851 O O . PRO A 1 114 ? 5.188 28.047 9.758 1 89.06 114 PRO A O 1
ATOM 854 N N . THR A 1 115 ? 6.152 26.531 8.461 1 80.81 115 THR A N 1
ATOM 855 C CA . THR A 1 115 ? 5.273 26.703 7.305 1 80.81 115 THR A CA 1
ATOM 856 C C . THR A 1 115 ? 4.148 25.672 7.332 1 80.81 115 THR A C 1
ATOM 858 O O . THR A 1 115 ? 3.4 25.531 6.359 1 80.81 115 THR A O 1
ATOM 861 N N . GLY A 1 116 ? 4.031 24.906 8.438 1 82.44 116 GLY A N 1
ATOM 862 C CA . GLY A 1 116 ? 3.088 23.797 8.484 1 82.44 116 GLY A CA 1
ATOM 863 C C . GLY A 1 116 ? 1.698 24.219 8.922 1 82.44 116 GLY A C 1
ATOM 864 O O . GLY A 1 116 ? 0.807 23.375 9.07 1 82.44 116 GLY A O 1
ATOM 865 N N . ASN A 1 117 ? 1.533 25.516 9.094 1 83.62 117 ASN A N 1
ATOM 866 C CA . ASN A 1 117 ? 0.245 26.094 9.477 1 83.62 117 ASN A CA 1
ATOM 867 C C . ASN A 1 117 ? -0.358 25.359 10.672 1 83.62 117 ASN A C 1
ATOM 869 O O . ASN A 1 117 ? -1.557 25.078 10.695 1 83.62 117 ASN A O 1
ATOM 873 N N . GLY A 1 118 ? 0.498 24.875 11.609 1 90.94 118 GLY A N 1
ATOM 874 C CA . GLY A 1 118 ? 0.029 24.203 12.82 1 90.94 118 GLY A CA 1
ATOM 875 C C . GLY A 1 118 ? -0.367 22.766 12.594 1 90.94 118 GLY A C 1
ATOM 876 O O . GLY A 1 118 ? -0.958 22.125 13.477 1 90.94 118 GLY A O 1
ATOM 877 N N . GLY A 1 119 ? -0.124 22.203 11.398 1 96.5 119 GLY A N 1
ATOM 878 C CA . GLY A 1 119 ? -0.469 20.812 11.109 1 96.5 119 GLY A CA 1
ATOM 879 C C . GLY A 1 119 ? -1.64 20.688 10.148 1 96.5 119 GLY A C 1
ATOM 880 O O . GLY A 1 119 ? -2.725 20.25 10.547 1 96.5 119 GLY A O 1
ATOM 881 N N . ASP A 1 120 ? -1.464 20.875 8.891 1 96.38 120 ASP A N 1
ATOM 882 C CA . ASP A 1 120 ? -2.57 20.953 7.941 1 96.38 120 ASP A CA 1
ATOM 883 C C . ASP A 1 120 ? -2.781 19.625 7.223 1 96.38 120 ASP A C 1
ATOM 885 O O . ASP A 1 120 ? -3.486 19.562 6.215 1 96.38 120 ASP A O 1
ATOM 889 N N . GLY A 1 121 ? -2.172 18.562 7.66 1 98.31 121 GLY A N 1
ATOM 890 C CA . GLY A 1 121 ? -2.477 17.234 7.164 1 98.31 121 GLY A CA 1
ATOM 891 C C . GLY A 1 121 ? -1.678 16.859 5.93 1 98.31 121 GLY A C 1
ATOM 892 O O . GLY A 1 121 ? -2.068 15.961 5.18 1 98.31 121 GLY A O 1
ATOM 893 N N . ASN A 1 122 ? -0.539 17.594 5.629 1 98.38 122 ASN A N 1
ATOM 894 C CA . ASN A 1 122 ? 0.383 17.266 4.547 1 98.38 122 ASN A CA 1
ATOM 895 C C . ASN A 1 122 ? 1.592 16.484 5.059 1 98.38 122 ASN A C 1
ATOM 897 O O . ASN A 1 122 ? 2.508 17.062 5.645 1 98.38 122 ASN A O 1
ATOM 901 N N . PRO A 1 123 ? 1.671 15.227 4.844 1 98.25 123 PRO A N 1
ATOM 902 C CA . PRO A 1 123 ? 2.764 14.43 5.414 1 98.25 123 PRO A CA 1
ATOM 903 C C . PRO A 1 123 ? 4.102 14.695 4.727 1 98.25 123 PRO A C 1
ATOM 905 O O . PRO A 1 123 ? 4.137 15.234 3.615 1 98.25 123 PRO A O 1
ATOM 908 N N . THR A 1 124 ? 5.172 14.344 5.406 1 98.5 124 THR A N 1
ATOM 909 C CA . THR A 1 124 ? 6.543 14.648 5.004 1 98.5 124 THR A CA 1
ATOM 910 C C . THR A 1 124 ? 7.273 13.375 4.574 1 98.5 124 THR A C 1
ATOM 912 O O . THR A 1 124 ? 7.105 12.32 5.184 1 98.5 124 THR A O 1
ATOM 915 N N . PHE A 1 125 ? 8.055 13.57 3.52 1 98.75 125 PHE A N 1
ATOM 916 C CA . PHE A 1 125 ? 8.961 12.523 3.055 1 98.75 125 PHE A CA 1
ATOM 917 C C . PHE A 1 125 ? 10.406 12.992 3.131 1 98.75 125 PHE A C 1
ATOM 919 O O . PHE A 1 125 ? 10.695 14.172 2.932 1 98.75 125 PHE A O 1
ATOM 926 N N . LEU A 1 126 ? 11.289 12.062 3.547 1 98.56 126 LEU A N 1
ATOM 927 C CA . LEU A 1 126 ? 12.68 12.133 3.113 1 98.56 126 LEU A CA 1
ATOM 928 C C . LEU A 1 126 ? 12.875 11.391 1.8 1 98.56 126 LEU A C 1
ATOM 930 O O . LEU A 1 126 ? 13.078 10.172 1.798 1 98.56 126 LEU A O 1
ATOM 934 N N . ALA A 1 127 ? 12.812 12.156 0.71 1 98.38 127 ALA A N 1
ATOM 935 C CA . ALA A 1 127 ? 12.75 11.586 -0.631 1 98.38 127 ALA A CA 1
ATOM 936 C C . ALA A 1 127 ? 14.141 11.25 -1.156 1 98.38 127 ALA A C 1
ATOM 938 O O . ALA A 1 127 ? 15.031 12.109 -1.169 1 98.38 127 ALA A O 1
ATOM 939 N N . LEU A 1 128 ? 14.297 10.008 -1.533 1 97.31 128 LEU A N 1
ATOM 940 C CA . LEU A 1 128 ? 15.523 9.625 -2.223 1 97.31 128 LEU A CA 1
ATOM 941 C C . LEU A 1 128 ? 15.383 9.82 -3.729 1 97.31 128 LEU A C 1
ATOM 943 O O . LEU A 1 128 ? 14.422 9.352 -4.336 1 97.31 128 LEU A O 1
ATOM 947 N N . ARG A 1 129 ? 16.344 10.461 -4.32 1 95.69 129 ARG A N 1
ATOM 948 C CA . ARG A 1 129 ? 16.25 10.797 -5.738 1 95.69 129 ARG A CA 1
ATOM 949 C C . ARG A 1 129 ? 16.25 9.539 -6.602 1 95.69 129 ARG A C 1
ATOM 951 O O . ARG A 1 129 ? 15.664 9.531 -7.691 1 95.69 129 ARG A O 1
ATOM 958 N N . VAL A 1 130 ? 16.781 8.5 -6.07 1 94.88 130 VAL A N 1
ATOM 959 C CA . VAL A 1 130 ? 16.875 7.266 -6.836 1 94.88 130 VAL A CA 1
ATOM 960 C C . VAL A 1 130 ? 15.539 6.52 -6.773 1 94.88 130 VAL A C 1
ATOM 962 O O . VAL A 1 130 ? 15.297 5.605 -7.566 1 94.88 130 VAL A O 1
ATOM 965 N N . ALA A 1 131 ? 14.688 6.84 -5.855 1 96.81 131 ALA A N 1
ATOM 966 C CA . ALA A 1 131 ? 13.445 6.098 -5.66 1 96.81 131 ALA A CA 1
ATOM 967 C C . ALA A 1 131 ? 12.469 6.348 -6.812 1 96.81 131 ALA A C 1
ATOM 969 O O . ALA A 1 131 ? 12.219 7.5 -7.18 1 96.81 131 ALA A O 1
ATOM 970 N N . THR A 1 132 ? 11.844 5.297 -7.285 1 97.5 132 THR A N 1
ATOM 971 C CA . THR A 1 132 ? 10.906 5.359 -8.406 1 97.5 132 THR A CA 1
ATOM 972 C C . THR A 1 132 ? 9.75 6.305 -8.094 1 97.5 132 THR A C 1
ATOM 974 O O . THR A 1 132 ? 9.297 7.047 -8.961 1 97.5 132 THR A O 1
ATOM 977 N N . THR A 1 133 ? 9.305 6.332 -6.883 1 98.31 133 THR A N 1
ATOM 978 C CA . THR A 1 133 ? 8.211 7.203 -6.465 1 98.31 133 THR A CA 1
ATOM 979 C C . THR A 1 133 ? 8.523 8.664 -6.801 1 98.31 133 THR A C 1
ATOM 981 O O . THR A 1 133 ? 7.727 9.336 -7.449 1 98.31 133 THR A O 1
ATOM 984 N N . PHE A 1 134 ? 9.695 9.047 -6.48 1 98.25 134 PHE A N 1
ATOM 985 C CA . PHE A 1 134 ? 10.016 10.461 -6.594 1 98.25 134 PHE A CA 1
ATOM 986 C C . PHE A 1 134 ? 10.547 10.789 -7.984 1 98.25 134 PHE A C 1
ATOM 988 O O . PHE A 1 134 ? 10.414 11.922 -8.453 1 98.25 134 PHE A O 1
ATOM 995 N N . ARG A 1 135 ? 11.07 9.781 -8.664 1 97.5 135 ARG A N 1
ATOM 996 C CA . ARG A 1 135 ? 11.367 9.969 -10.078 1 97.5 135 ARG A CA 1
ATOM 997 C C . ARG A 1 135 ? 10.086 10.18 -10.883 1 97.5 135 ARG A C 1
ATOM 999 O O . ARG A 1 135 ? 10.031 11.047 -11.758 1 97.5 135 ARG A O 1
ATOM 1006 N N . ASN A 1 136 ? 9.07 9.375 -10.586 1 98.19 136 ASN A N 1
ATOM 1007 C CA . ASN A 1 136 ? 7.805 9.508 -11.297 1 98.19 136 ASN A CA 1
ATOM 1008 C C . ASN A 1 136 ? 7.152 10.859 -11.039 1 98.19 136 ASN A C 1
ATOM 1010 O O . ASN A 1 136 ? 6.629 11.492 -11.953 1 98.19 136 ASN A O 1
ATOM 1014 N N . THR A 1 137 ? 7.203 11.273 -9.82 1 98.19 137 THR A N 1
ATOM 1015 C CA . THR A 1 137 ? 6.578 12.555 -9.508 1 98.19 137 THR A CA 1
ATOM 1016 C C . THR A 1 137 ? 7.359 13.703 -10.141 1 98.19 137 THR A C 1
ATOM 1018 O O . THR A 1 137 ? 6.773 14.695 -10.578 1 98.19 137 THR A O 1
ATOM 1021 N N . ALA A 1 138 ? 8.648 13.609 -10.188 1 96.94 138 ALA A N 1
ATOM 1022 C CA . ALA A 1 138 ? 9.469 14.609 -10.867 1 96.94 138 ALA A CA 1
ATOM 1023 C C . ALA A 1 138 ? 9.164 14.641 -12.367 1 96.94 138 ALA A C 1
ATOM 1025 O O . ALA A 1 138 ? 9.289 15.688 -13.008 1 96.94 138 ALA A O 1
ATOM 1026 N N . ALA A 1 139 ? 8.719 13.508 -12.844 1 96.94 139 ALA A N 1
ATOM 1027 C CA . ALA A 1 139 ? 8.406 13.406 -14.266 1 96.94 139 ALA A CA 1
ATOM 1028 C C . ALA A 1 139 ? 6.957 13.789 -14.539 1 96.94 139 ALA A C 1
ATOM 1030 O O . ALA A 1 139 ? 6.48 13.68 -15.672 1 96.94 139 ALA A O 1
ATOM 1031 N N . GLY A 1 140 ? 6.172 14.156 -13.453 1 96.69 140 GLY A N 1
ATOM 1032 C CA . GLY A 1 140 ? 4.867 14.742 -13.695 1 96.69 140 GLY A CA 1
ATOM 1033 C C . GLY A 1 140 ? 3.732 13.953 -13.07 1 96.69 140 GLY A C 1
ATOM 1034 O O . GLY A 1 140 ? 2.576 14.383 -13.109 1 96.69 140 GLY A O 1
ATOM 1035 N N . SER A 1 141 ? 4.043 12.812 -12.477 1 97.94 141 SER A N 1
ATOM 1036 C CA . SER A 1 141 ? 2.984 12.016 -11.867 1 97.94 141 SER A CA 1
ATOM 1037 C C . SER A 1 141 ? 2.459 12.68 -10.594 1 97.94 141 SER A C 1
ATOM 1039 O O . SER A 1 141 ? 3.238 13.133 -9.758 1 97.94 141 SER A O 1
ATOM 1041 N N . ASN A 1 142 ? 1.099 12.672 -10.477 1 97.88 142 ASN A N 1
ATOM 1042 C CA . ASN A 1 142 ? 0.536 12.828 -9.141 1 97.88 142 ASN A CA 1
ATOM 1043 C C . ASN A 1 142 ? 0.772 11.586 -8.281 1 97.88 142 ASN A C 1
ATOM 1045 O O . ASN A 1 142 ? 1.292 10.578 -8.773 1 97.88 142 ASN A O 1
ATOM 1049 N N . ILE A 1 143 ? 0.481 11.734 -7.023 1 98.62 143 ILE A N 1
ATOM 1050 C CA . ILE A 1 143 ? 0.734 10.648 -6.082 1 98.62 143 ILE A CA 1
ATOM 1051 C C . ILE A 1 143 ? -0.498 10.422 -5.207 1 98.62 143 ILE A C 1
ATOM 1053 O O . ILE A 1 143 ? -1.252 11.359 -4.934 1 98.62 143 ILE A O 1
ATOM 1057 N N . SER A 1 144 ? -0.758 9.18 -4.875 1 98.81 144 SER A N 1
ATOM 1058 C CA . SER A 1 144 ? -1.638 8.844 -3.76 1 98.81 144 SER A CA 1
ATOM 1059 C C . SER A 1 144 ? -0.903 8.023 -2.705 1 98.81 144 SER A C 1
ATOM 1061 O O . SER A 1 144 ? 0.054 7.316 -3.018 1 98.81 144 SER A O 1
ATOM 1063 N N . LEU A 1 145 ? -1.26 8.195 -1.48 1 98.88 145 LEU A N 1
ATOM 1064 C CA . LEU A 1 145 ? -0.668 7.508 -0.336 1 98.88 145 LEU A CA 1
ATOM 1065 C C . LEU A 1 145 ? -1.729 6.746 0.449 1 98.88 145 LEU A C 1
ATOM 1067 O O . LEU A 1 145 ? -2.684 7.344 0.952 1 98.88 145 LEU A O 1
ATOM 1071 N N . SER A 1 146 ? -1.575 5.438 0.551 1 98.81 146 SER A N 1
ATOM 1072 C CA . SER A 1 146 ? -2.492 4.59 1.306 1 98.81 146 SER A CA 1
ATOM 1073 C C . SER A 1 146 ? -1.979 4.34 2.721 1 98.81 146 SER A C 1
ATOM 1075 O O . SER A 1 146 ? -0.822 3.961 2.908 1 98.81 146 SER A O 1
ATOM 1077 N N . LEU A 1 147 ? -2.824 4.598 3.672 1 98.81 147 LEU A N 1
ATOM 1078 C CA . LEU A 1 147 ? -2.613 4.281 5.082 1 98.81 147 LEU A CA 1
ATOM 1079 C C . LEU A 1 147 ? -3.736 3.398 5.613 1 98.81 147 LEU A C 1
ATOM 1081 O O . LEU A 1 147 ? -4.902 3.59 5.262 1 98.81 147 LEU A O 1
ATOM 1085 N N . ASP A 1 148 ? -3.373 2.418 6.43 1 98 148 ASP A N 1
ATOM 1086 C CA . ASP A 1 148 ? -4.445 1.597 6.98 1 98 148 ASP A CA 1
ATOM 1087 C C . ASP A 1 148 ? -4.148 1.199 8.422 1 98 148 ASP A C 1
ATOM 1089 O O . ASP A 1 148 ? -3.023 1.377 8.906 1 98 148 ASP A O 1
ATOM 1093 N N . TRP A 1 149 ? -5.141 0.8 9.109 1 98.25 149 TRP A N 1
ATOM 1094 C CA . TRP A 1 149 ? -5.105 0.426 10.523 1 98.25 149 TRP A CA 1
ATOM 1095 C C . TRP A 1 149 ? -5.309 -1.076 10.695 1 98.25 149 TRP A C 1
ATOM 1097 O O . TRP A 1 149 ? -5.715 -1.537 11.758 1 98.25 149 TRP A O 1
ATOM 1107 N N . TRP A 1 150 ? -5.008 -1.879 9.641 1 97.56 150 TRP A N 1
ATOM 1108 C CA . TRP A 1 150 ? -5.402 -3.281 9.57 1 97.56 150 TRP A CA 1
ATOM 1109 C C . TRP A 1 150 ? -4.566 -4.133 10.523 1 97.56 150 TRP A C 1
ATOM 1111 O O . TRP A 1 150 ? -5.027 -5.164 11.016 1 97.56 150 TRP A O 1
ATOM 1121 N N . ASP A 1 151 ? -3.354 -3.689 10.852 1 94.62 151 ASP A N 1
ATOM 1122 C CA . ASP A 1 151 ? -2.459 -4.48 11.688 1 94.62 151 ASP A CA 1
ATOM 1123 C C . ASP A 1 151 ? -2.928 -4.484 13.141 1 94.62 151 ASP A C 1
ATOM 1125 O O . ASP A 1 151 ? -2.377 -5.203 13.977 1 94.62 151 ASP A O 1
ATOM 1129 N N . HIS A 1 152 ? -4.012 -3.812 13.461 1 96.5 152 HIS A N 1
ATOM 1130 C CA . HIS A 1 152 ? -4.484 -3.689 14.836 1 96.5 152 HIS A CA 1
ATOM 1131 C C . HIS A 1 152 ? -5.734 -4.531 15.07 1 96.5 152 HIS A C 1
ATOM 1133 O O . HIS A 1 152 ? -6.414 -4.371 16.078 1 96.5 152 HIS A O 1
ATOM 1139 N N . VAL A 1 153 ? -6.027 -5.375 14.141 1 95.88 153 VAL A N 1
ATOM 1140 C CA . VAL A 1 153 ? -7.27 -6.145 14.156 1 95.88 153 VAL A CA 1
ATOM 1141 C C . VAL A 1 153 ? -7.348 -6.969 15.438 1 95.88 153 VAL A C 1
ATOM 1143 O O . VAL A 1 153 ? -8.422 -7.133 16.016 1 95.88 153 VAL A O 1
ATOM 1146 N N . ASN A 1 154 ? -6.238 -7.457 15.945 1 94.12 154 ASN A N 1
ATOM 1147 C CA . ASN A 1 154 ? -6.238 -8.328 17.109 1 94.12 154 ASN A CA 1
ATOM 1148 C C . ASN A 1 154 ? -6.504 -7.543 18.391 1 94.12 154 ASN A C 1
ATOM 1150 O O . ASN A 1 154 ? -6.809 -8.133 19.438 1 94.12 154 ASN A O 1
ATOM 1154 N N . GLU A 1 155 ? -6.391 -6.242 18.328 1 94.69 155 GLU A N 1
ATOM 1155 C CA . GLU A 1 155 ? -6.633 -5.387 19.484 1 94.69 155 GLU A CA 1
ATOM 1156 C C . GLU A 1 155 ? -8.094 -4.941 19.547 1 94.69 155 GLU A C 1
ATOM 1158 O O . GLU A 1 155 ? -8.5 -4.258 20.484 1 94.69 155 GLU A O 1
ATOM 1163 N N . THR A 1 156 ? -8.867 -5.355 18.5 1 93.38 156 THR A N 1
ATOM 1164 C CA . THR A 1 156 ? -10.25 -4.895 18.422 1 93.38 156 THR A CA 1
ATOM 1165 C C . THR A 1 156 ? -11.211 -5.98 18.906 1 93.38 156 THR A C 1
ATOM 1167 O O . THR A 1 156 ? -10.805 -7.121 19.141 1 93.38 156 THR A O 1
ATOM 1170 N N . LYS A 1 157 ? -12.414 -5.539 19.141 1 86.62 157 LYS A N 1
ATOM 1171 C CA . LYS A 1 157 ? -13.508 -6.453 19.438 1 86.62 157 LYS A CA 1
ATOM 1172 C C . LYS A 1 157 ? -14.453 -6.59 18.25 1 86.62 157 LYS A C 1
ATOM 1174 O O . LYS A 1 157 ? -14.539 -5.688 17.406 1 86.62 157 LYS A O 1
ATOM 1179 N N . PRO A 1 158 ? -15.07 -7.754 18.219 1 85.94 158 PRO A N 1
ATOM 1180 C CA . PRO A 1 158 ? -16.078 -7.875 17.172 1 85.94 158 PRO A CA 1
ATOM 1181 C C . PRO A 1 158 ? -17.188 -6.828 17.281 1 85.94 158 PRO A C 1
ATOM 1183 O O . PRO A 1 158 ? -17.484 -6.348 18.375 1 85.94 158 PRO A O 1
ATOM 1186 N N . LEU A 1 159 ? -17.703 -6.453 16.094 1 81.62 159 LEU A N 1
ATOM 1187 C CA . LEU A 1 159 ? -18.797 -5.484 16.078 1 81.62 159 LEU A CA 1
ATOM 1188 C C . LEU A 1 159 ? -19.969 -5.969 16.922 1 81.62 159 LEU A C 1
ATOM 1190 O O . LEU A 1 159 ? -20.578 -5.18 17.641 1 81.62 159 LEU A O 1
ATOM 1194 N N . PHE A 1 160 ? -20.281 -7.234 16.812 1 79.88 160 PHE A N 1
ATOM 1195 C CA . PHE A 1 160 ? -21.25 -7.922 17.656 1 79.88 160 PHE A CA 1
ATOM 1196 C C . PHE A 1 160 ? -20.859 -9.391 17.828 1 79.88 160 PHE A C 1
ATOM 1198 O O . PHE A 1 160 ? -20.031 -9.906 17.078 1 79.88 160 PHE A O 1
ATOM 1205 N N . PRO A 1 161 ? -21.422 -9.906 18.891 1 78.75 161 PRO A N 1
ATOM 1206 C CA . PRO A 1 161 ? -21.047 -11.312 19.109 1 78.75 161 PRO A CA 1
ATOM 1207 C C . PRO A 1 161 ? -21.234 -12.172 17.859 1 78.75 161 PRO A C 1
ATOM 1209 O O . PRO A 1 161 ? -22.281 -12.125 17.219 1 78.75 161 PRO A O 1
ATOM 1212 N N . GLY A 1 162 ? -20.203 -12.867 17.484 1 79.5 162 GLY A N 1
ATOM 1213 C CA . GLY A 1 162 ? -20.281 -13.766 16.344 1 79.5 162 GLY A CA 1
ATOM 1214 C C . GLY A 1 162 ? -19.766 -13.133 15.055 1 79.5 162 GLY A C 1
ATOM 1215 O O . GLY A 1 162 ? -19.516 -13.828 14.07 1 79.5 162 GLY A O 1
ATOM 1216 N N . PHE A 1 163 ? -19.734 -11.836 15.094 1 78.5 163 PHE A N 1
ATOM 1217 C CA . PHE A 1 163 ? -19.172 -11.156 13.93 1 78.5 163 PHE A CA 1
ATOM 1218 C C . PHE A 1 163 ? -17.656 -11.312 13.883 1 78.5 163 PHE A C 1
ATOM 1220 O O . PHE A 1 163 ? -16.969 -10.984 14.852 1 78.5 163 PHE A O 1
ATOM 1227 N N . PRO A 1 164 ? -17.172 -11.875 12.836 1 82.75 164 PRO A N 1
ATOM 1228 C CA . PRO A 1 164 ? -15.727 -12.109 12.82 1 82.75 164 PRO A CA 1
ATOM 1229 C C . PRO A 1 164 ? -14.922 -10.812 12.82 1 82.75 164 PRO A C 1
ATOM 1231 O O . PRO A 1 164 ? -15.359 -9.805 12.266 1 82.75 164 PRO A O 1
ATOM 1234 N N . ARG A 1 165 ? -13.773 -10.906 13.578 1 90.5 165 ARG A N 1
ATOM 1235 C CA . ARG A 1 165 ? -12.789 -9.844 13.383 1 90.5 165 ARG A CA 1
ATOM 1236 C C . ARG A 1 165 ? -12.273 -9.828 11.945 1 90.5 165 ARG A C 1
ATOM 1238 O O . ARG A 1 165 ? -12.031 -10.883 11.359 1 90.5 165 ARG A O 1
ATOM 1245 N N . SER A 1 166 ? -12.242 -8.609 11.453 1 94.44 166 SER A N 1
ATOM 1246 C CA . SER A 1 166 ? -11.867 -8.469 10.047 1 94.44 166 SER A CA 1
ATOM 1247 C C . SER A 1 166 ? -11.016 -7.227 9.828 1 94.44 166 SER A C 1
ATOM 1249 O O . SER A 1 166 ? -11.438 -6.109 10.141 1 94.44 166 SER A O 1
ATOM 1251 N N . PRO A 1 167 ? -9.805 -7.422 9.297 1 96.38 167 PRO A N 1
ATOM 1252 C CA . PRO A 1 167 ? -9.047 -6.227 8.93 1 96.38 167 PRO A CA 1
ATOM 1253 C C . PRO A 1 167 ? -9.844 -5.281 8.031 1 96.38 167 PRO A C 1
ATOM 1255 O O . PRO A 1 167 ? -9.742 -4.059 8.172 1 96.38 167 PRO A O 1
ATOM 1258 N N . ALA A 1 168 ? -10.695 -5.848 7.219 1 95.38 168 ALA A N 1
ATOM 1259 C CA . ALA A 1 168 ? -11.484 -5.047 6.293 1 95.38 168 ALA A CA 1
ATOM 1260 C C . ALA A 1 168 ? -12.461 -4.141 7.043 1 95.38 168 ALA A C 1
ATOM 1262 O O . ALA A 1 168 ? -12.992 -3.189 6.473 1 95.38 168 ALA A O 1
ATOM 1263 N N . GLY A 1 169 ? -12.719 -4.43 8.273 1 95.81 169 GLY A N 1
ATOM 1264 C CA . GLY A 1 169 ? -13.594 -3.613 9.094 1 95.81 169 GLY A CA 1
ATOM 1265 C C . GLY A 1 169 ? -12.875 -2.465 9.773 1 95.81 169 GLY A C 1
ATOM 1266 O O . GLY A 1 169 ? -13.5 -1.677 10.492 1 95.81 169 GLY A O 1
ATOM 1267 N N . LEU A 1 170 ? -11.578 -2.35 9.586 1 97.69 170 LEU A N 1
ATOM 1268 C CA . LEU A 1 170 ? -10.789 -1.291 10.211 1 97.69 170 LEU A CA 1
ATOM 1269 C C . LEU A 1 170 ? -10.531 -0.156 9.234 1 97.69 170 LEU A C 1
ATOM 1271 O O . LEU A 1 170 ? -10.578 -0.357 8.016 1 97.69 170 LEU A O 1
ATOM 1275 N N . PRO A 1 171 ? -10.188 1.001 9.742 1 98.38 171 PRO A N 1
ATOM 1276 C CA . PRO A 1 171 ? -10.062 2.193 8.898 1 98.38 171 PRO A CA 1
ATOM 1277 C C . PRO A 1 171 ? -8.875 2.123 7.945 1 98.38 171 PRO A C 1
ATOM 1279 O O . PRO A 1 171 ? -7.84 1.545 8.289 1 98.38 171 PRO A O 1
ATOM 1282 N N . ARG A 1 172 ? -9.07 2.742 6.809 1 98.69 172 ARG A N 1
ATOM 1283 C CA . ARG A 1 172 ? -8 3.051 5.863 1 98.69 172 ARG A CA 1
ATOM 1284 C C . ARG A 1 172 ? -8.305 4.332 5.098 1 98.69 172 ARG A C 1
ATOM 1286 O O . ARG A 1 172 ? -9.469 4.695 4.918 1 98.69 172 ARG A O 1
ATOM 1293 N N . VAL A 1 173 ? -7.27 5.004 4.699 1 98.88 173 VAL A N 1
ATOM 1294 C CA . VAL A 1 173 ? -7.422 6.285 4.023 1 98.88 173 VAL A CA 1
ATOM 1295 C C . VAL A 1 173 ? -6.402 6.391 2.889 1 98.88 173 VAL A C 1
ATOM 1297 O O . VAL A 1 173 ? -5.285 5.883 2.998 1 98.88 173 VAL A O 1
ATOM 1300 N N . THR A 1 174 ? -6.848 6.914 1.821 1 98.88 174 THR A N 1
ATOM 1301 C CA . THR A 1 174 ? -5.957 7.277 0.725 1 98.88 174 THR A CA 1
ATOM 1302 C C . THR A 1 174 ? -5.898 8.789 0.552 1 98.88 174 THR A C 1
ATOM 1304 O O . THR A 1 174 ? -6.934 9.445 0.399 1 98.88 174 THR A O 1
ATOM 1307 N N . LEU A 1 175 ? -4.691 9.328 0.617 1 98.94 175 LEU A N 1
ATOM 1308 C CA . LEU A 1 175 ? -4.43 10.742 0.383 1 98.94 175 LEU A CA 1
ATOM 1309 C C . LEU A 1 175 ? -3.951 10.977 -1.046 1 98.94 175 LEU A C 1
ATOM 1311 O O . LEU A 1 175 ? -3.006 10.336 -1.503 1 98.94 175 LEU A O 1
ATOM 1315 N N . PHE A 1 176 ? -4.656 11.914 -1.742 1 98.81 176 PHE A N 1
ATOM 1316 C CA . PHE A 1 176 ? -4.281 12.273 -3.104 1 98.81 176 PHE A CA 1
ATOM 1317 C C . PHE A 1 176 ? -3.613 13.648 -3.139 1 98.81 176 PHE A C 1
ATOM 1319 O O . PHE A 1 176 ? -4 14.547 -2.395 1 98.81 176 PHE A O 1
ATOM 1326 N N . GLY A 1 177 ? -2.646 13.719 -4.027 1 98.62 177 GLY A N 1
ATOM 1327 C CA . GLY A 1 177 ? -2.061 15.031 -4.254 1 98.62 177 GLY A CA 1
ATOM 1328 C C . GLY A 1 177 ? -0.779 14.984 -5.062 1 98.62 177 GLY A C 1
ATOM 1329 O O . GLY A 1 177 ? -0.673 14.211 -6.02 1 98.62 177 GLY A O 1
ATOM 1330 N N . TYR A 1 178 ? 0.086 15.914 -4.766 1 98.75 178 TYR A N 1
ATOM 1331 C CA . TYR A 1 178 ? 1.363 16.016 -5.465 1 98.75 178 TYR A CA 1
ATOM 1332 C C . TYR A 1 178 ? 2.502 16.266 -4.484 1 98.75 178 TYR A C 1
ATOM 1334 O O . TYR A 1 178 ? 2.266 16.656 -3.338 1 98.75 178 TYR A O 1
ATOM 1342 N N . ILE A 1 179 ? 3.691 15.977 -4.945 1 98.69 179 ILE A N 1
ATOM 1343 C CA . ILE A 1 179 ? 4.883 16.156 -4.121 1 98.69 179 ILE A CA 1
ATOM 1344 C C . ILE A 1 179 ? 5.441 17.562 -4.312 1 98.69 179 ILE A C 1
ATOM 1346 O O . ILE A 1 179 ? 5.598 18.031 -5.445 1 98.69 179 ILE A O 1
ATOM 1350 N N . GLU A 1 180 ? 5.691 18.25 -3.248 1 98 180 GLU A N 1
ATOM 1351 C CA . GLU A 1 180 ? 6.348 19.547 -3.258 1 98 180 GLU A CA 1
ATOM 1352 C C . GLU A 1 180 ? 7.648 19.516 -2.461 1 98 180 GLU A C 1
ATOM 1354 O O . GLU A 1 180 ? 7.629 19.422 -1.232 1 98 180 GLU A O 1
ATOM 1359 N N . PRO A 1 181 ? 8.781 19.641 -3.139 1 97.75 181 PRO A N 1
ATOM 1360 C CA . PRO A 1 181 ? 10.047 19.75 -2.408 1 97.75 181 PRO A CA 1
ATOM 1361 C C . PRO A 1 181 ? 10.141 21.047 -1.591 1 97.75 181 PRO A C 1
ATOM 1363 O O . PRO A 1 181 ? 9.648 22.094 -2.02 1 97.75 181 PRO A O 1
ATOM 1366 N N . PHE A 1 182 ? 10.75 20.844 -0.458 1 96.62 182 PHE A N 1
ATOM 1367 C CA . PHE A 1 182 ? 11.062 22.062 0.296 1 96.62 182 PHE A CA 1
ATOM 1368 C C . PHE A 1 182 ? 12.164 22.859 -0.393 1 96.62 182 PHE A C 1
ATOM 1370 O O . PHE A 1 182 ? 13.055 22.281 -1.024 1 96.62 182 PHE A O 1
ATOM 1377 N N . GLU A 1 183 ? 12.055 24.141 -0.234 1 91.69 183 GLU A N 1
ATOM 1378 C CA . GLU A 1 183 ? 13.039 25.016 -0.854 1 91.69 183 GLU A CA 1
ATOM 1379 C C . GLU A 1 183 ? 14.438 24.766 -0.295 1 91.69 183 GLU A C 1
ATOM 1381 O O . GLU A 1 183 ? 14.594 24.484 0.894 1 91.69 183 GLU A O 1
ATOM 1386 N N . THR A 1 184 ? 15.406 24.812 -1.124 1 90.31 184 THR A N 1
ATOM 1387 C CA . THR A 1 184 ? 16.797 24.734 -0.724 1 90.31 184 THR A CA 1
ATOM 1388 C C . THR A 1 184 ? 17.547 26.031 -1.072 1 90.31 184 THR A C 1
ATOM 1390 O O . THR A 1 184 ? 17.359 26.578 -2.16 1 90.31 184 THR A O 1
ATOM 1393 N N . PRO A 1 185 ? 18.438 26.609 -0.155 1 92.56 185 PRO A N 1
ATOM 1394 C CA . PRO A 1 185 ? 18.688 26 1.152 1 92.56 185 PRO A CA 1
ATOM 1395 C C . PRO A 1 185 ? 17.516 26.156 2.111 1 92.56 185 PRO A C 1
ATOM 1397 O O . PRO A 1 185 ? 16.766 27.141 2.035 1 92.56 185 PRO A O 1
ATOM 1400 N N . LEU A 1 186 ? 17.359 25.141 2.957 1 93.19 186 LEU A N 1
ATOM 1401 C CA . LEU A 1 186 ? 16.312 25.172 3.975 1 93.19 186 LEU A CA 1
ATOM 1402 C C . LEU A 1 186 ? 16.641 26.172 5.074 1 93.19 186 LEU A C 1
ATOM 1404 O O . LEU A 1 186 ? 17.781 26.219 5.539 1 93.19 186 LEU A O 1
ATOM 1408 N N . PRO A 1 187 ? 15.594 26.938 5.43 1 93.69 187 PRO A N 1
ATOM 1409 C CA . PRO A 1 187 ? 15.828 27.688 6.672 1 93.69 187 PRO A CA 1
ATOM 1410 C C . PRO A 1 187 ? 16.219 26.766 7.832 1 93.69 187 PRO A C 1
ATOM 1412 O O . PRO A 1 187 ? 15.711 25.656 7.949 1 93.69 187 PRO A O 1
ATOM 1415 N N . LYS A 1 188 ? 17.109 27.266 8.633 1 94.31 188 LYS A N 1
ATOM 1416 C CA . LYS A 1 188 ? 17.672 26.469 9.719 1 94.31 188 LYS A CA 1
ATOM 1417 C C . LYS A 1 188 ? 16.594 25.891 10.609 1 94.31 188 LYS A C 1
ATOM 1419 O O . LYS A 1 188 ? 16.641 24.719 10.977 1 94.31 188 LYS A O 1
ATOM 1424 N N . ASP A 1 189 ? 15.602 26.688 10.969 1 95.06 189 ASP A N 1
ATOM 1425 C CA . ASP A 1 189 ? 14.539 26.234 11.859 1 95.06 189 ASP A CA 1
ATOM 1426 C C . ASP A 1 189 ? 13.703 25.141 11.203 1 95.06 189 ASP A C 1
ATOM 1428 O O . ASP A 1 189 ? 13.281 24.188 11.867 1 95.06 189 ASP A O 1
ATOM 1432 N N . THR A 1 190 ? 13.453 25.312 9.922 1 96.31 190 THR A N 1
ATOM 1433 C CA . THR A 1 190 ? 12.719 24.297 9.18 1 96.31 190 THR A CA 1
ATOM 1434 C C . THR A 1 190 ? 13.5 22.984 9.125 1 96.31 190 THR A C 1
ATOM 1436 O O . THR A 1 190 ? 12.938 21.922 9.359 1 96.31 190 THR A O 1
ATOM 1439 N N . GLU A 1 191 ? 14.719 23.094 8.859 1 96 191 GLU A N 1
ATOM 1440 C CA . GLU A 1 191 ? 15.57 21.906 8.789 1 96 191 GLU A CA 1
ATOM 1441 C C . GLU A 1 191 ? 15.609 21.172 10.125 1 96 191 GLU A C 1
ATOM 1443 O O . GLU A 1 191 ? 15.484 19.953 10.18 1 96 191 GLU A O 1
ATOM 1448 N N . THR A 1 192 ? 15.82 21.922 11.148 1 96.88 192 THR A N 1
ATOM 1449 C CA . THR A 1 192 ? 15.867 21.328 12.492 1 96.88 192 THR A CA 1
ATOM 1450 C C . THR A 1 192 ? 14.562 20.625 12.812 1 96.88 192 THR A C 1
ATOM 1452 O O . THR A 1 192 ? 14.57 19.484 13.297 1 96.88 192 THR A O 1
ATOM 1455 N N . ALA A 1 193 ? 13.453 21.25 12.5 1 97.44 193 ALA A N 1
ATOM 1456 C CA . ALA A 1 193 ? 12.148 20.672 12.789 1 97.44 193 ALA A CA 1
ATOM 1457 C C . ALA A 1 193 ? 11.93 19.391 11.984 1 97.44 193 ALA A C 1
ATOM 1459 O O . ALA A 1 193 ? 11.438 18.391 12.523 1 97.44 193 ALA A O 1
ATOM 1460 N N . LEU A 1 194 ? 12.281 19.438 10.719 1 98 194 LEU A N 1
ATOM 1461 C CA . LEU A 1 194 ? 12.141 18.266 9.859 1 98 194 LEU A CA 1
ATOM 1462 C C . LEU A 1 194 ? 12.984 17.109 10.383 1 98 194 LEU A C 1
ATOM 1464 O O . LEU A 1 194 ? 12.484 15.984 10.5 1 98 194 LEU A O 1
ATOM 1468 N N . ARG A 1 195 ? 14.18 17.406 10.719 1 97.88 195 ARG A N 1
ATOM 1469 C CA . ARG A 1 195 ? 15.094 16.375 11.203 1 97.88 195 ARG A CA 1
ATOM 1470 C C . ARG A 1 195 ? 14.578 15.75 12.492 1 97.88 195 A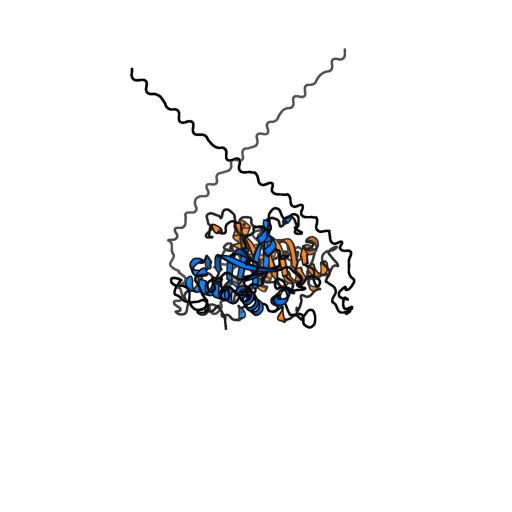RG A C 1
ATOM 1472 O O . ARG A 1 195 ? 14.516 14.523 12.609 1 97.88 195 ARG A O 1
ATOM 1479 N N . GLU A 1 196 ? 14.211 16.531 13.43 1 98.25 196 GLU A N 1
ATOM 1480 C CA . GLU A 1 196 ? 13.766 16.031 14.727 1 98.25 196 GLU A CA 1
ATOM 1481 C C . GLU A 1 196 ? 12.5 15.188 14.602 1 98.25 196 GLU A C 1
ATOM 1483 O O . GLU A 1 196 ? 12.438 14.07 15.109 1 98.25 196 GLU A O 1
ATOM 1488 N N . CYS A 1 197 ? 11.594 15.711 13.922 1 98.19 197 CYS A N 1
ATOM 1489 C CA . CYS A 1 197 ? 10.312 15.016 13.773 1 98.19 197 CYS A CA 1
ATOM 1490 C C . CYS A 1 197 ? 10.492 13.711 13.008 1 98.19 197 CYS A C 1
ATOM 1492 O O . CYS A 1 197 ? 10.031 12.656 13.461 1 98.19 197 CYS A O 1
ATOM 1494 N N . TYR A 1 198 ? 11.164 13.82 11.867 1 98.56 198 TYR A N 1
ATOM 1495 C CA . TYR A 1 198 ? 11.273 12.664 10.992 1 98.56 198 TYR A CA 1
ATOM 1496 C C . TYR A 1 198 ? 12.109 11.57 11.648 1 98.56 198 TYR A C 1
ATOM 1498 O O . TYR A 1 198 ? 11.789 10.383 11.539 1 98.56 198 TYR A O 1
ATOM 1506 N N . LEU A 1 199 ? 13.148 11.906 12.391 1 98 199 LEU A N 1
ATOM 1507 C CA . LEU A 1 199 ? 14.031 10.914 13 1 98 199 LEU A CA 1
ATOM 1508 C C . LEU A 1 199 ? 13.391 10.328 14.258 1 98 199 LEU A C 1
ATOM 1510 O O . LEU A 1 199 ? 13.781 9.25 14.703 1 98 199 LEU A O 1
ATOM 1514 N N . GLN A 1 200 ? 12.523 11.047 14.844 1 98.19 200 GLN A N 1
ATOM 1515 C CA . GLN A 1 200 ? 11.75 10.438 15.922 1 98.19 200 GLN A CA 1
ATOM 1516 C C . GLN A 1 200 ? 10.938 9.25 15.414 1 98.19 200 GLN A C 1
ATOM 1518 O O . GLN A 1 200 ? 10.859 8.211 16.062 1 98.19 200 GLN A O 1
ATOM 1523 N N . ALA A 1 201 ? 10.359 9.438 14.227 1 97.69 201 ALA A N 1
ATOM 1524 C CA . ALA A 1 201 ? 9.57 8.375 13.609 1 97.69 201 ALA A CA 1
ATOM 1525 C C . ALA A 1 201 ? 10.469 7.312 12.992 1 97.69 201 ALA A C 1
ATOM 1527 O O . ALA A 1 201 ? 10.125 6.129 12.992 1 97.69 201 ALA A O 1
ATOM 1528 N N . HIS A 1 202 ? 11.578 7.73 12.422 1 97.69 202 HIS A N 1
ATOM 1529 C CA . HIS A 1 202 ? 12.492 6.863 11.688 1 97.69 202 HIS A CA 1
ATOM 1530 C C . HIS A 1 202 ? 13.938 7.109 12.094 1 97.69 202 HIS A C 1
ATOM 1532 O O . HIS A 1 202 ? 14.711 7.691 11.336 1 97.69 202 HIS A O 1
ATOM 1538 N N . PRO A 1 203 ? 14.352 6.527 13.195 1 96.31 203 PRO A N 1
ATOM 1539 C CA . PRO A 1 203 ? 15.734 6.77 13.617 1 96.31 203 PRO A CA 1
ATOM 1540 C C . PRO A 1 203 ? 16.766 6.254 12.617 1 96.31 203 PRO A C 1
ATOM 1542 O O . PRO A 1 203 ? 17.828 6.848 12.461 1 96.31 203 PRO A O 1
ATOM 1545 N N . ASP A 1 204 ? 16.438 5.262 11.906 1 94.31 204 ASP A N 1
ATOM 1546 C CA . ASP A 1 204 ? 17.359 4.668 10.938 1 94.31 204 ASP A CA 1
ATOM 1547 C C . ASP A 1 204 ? 17.547 5.582 9.727 1 94.31 204 ASP A C 1
ATOM 1549 O O . ASP A 1 204 ? 18.516 5.434 8.977 1 94.31 204 ASP A O 1
ATOM 1553 N N . ALA A 1 205 ? 16.75 6.559 9.539 1 96.25 205 ALA A N 1
ATOM 1554 C CA . ALA A 1 205 ? 16.812 7.418 8.367 1 96.25 205 ALA A CA 1
ATOM 1555 C C . ALA A 1 205 ? 17.906 8.469 8.492 1 96.25 205 ALA A C 1
ATOM 1557 O O . ALA A 1 205 ? 18.156 9.227 7.562 1 96.25 205 ALA A O 1
ATOM 1558 N N . ALA A 1 206 ? 18.609 8.492 9.617 1 95.06 206 ALA A N 1
ATOM 1559 C CA . ALA A 1 206 ? 19.672 9.453 9.852 1 95.06 206 ALA A CA 1
ATOM 1560 C C . ALA A 1 206 ? 20.75 9.352 8.773 1 95.06 206 ALA A C 1
ATOM 1562 O O . ALA A 1 206 ? 21.375 10.352 8.406 1 95.06 206 ALA A O 1
ATOM 1563 N N . VAL A 1 207 ? 20.906 8.203 8.18 1 92.06 207 VAL A N 1
ATOM 1564 C CA . VAL A 1 207 ? 21.984 7.961 7.219 1 92.06 207 VAL A CA 1
ATOM 1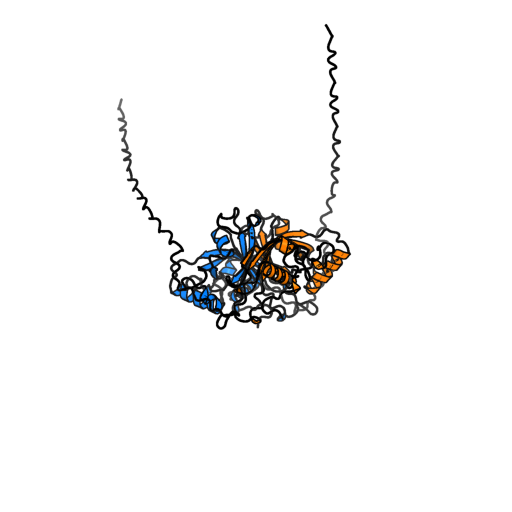565 C C . VAL A 1 207 ? 21.594 8.555 5.863 1 92.06 207 VAL A C 1
ATOM 1567 O O . VAL A 1 207 ? 22.453 8.727 4.996 1 92.06 207 VAL A O 1
ATOM 1570 N N . TRP A 1 208 ? 20.312 8.914 5.684 1 95.44 208 TRP A N 1
ATOM 1571 C CA . TRP A 1 208 ? 19.844 9.367 4.379 1 95.44 208 TRP A CA 1
ATOM 1572 C C . TRP A 1 208 ? 19.594 10.875 4.383 1 95.44 208 TRP A C 1
ATOM 1574 O O . TRP A 1 208 ? 19.094 11.43 3.408 1 95.44 208 TRP A O 1
ATOM 1584 N N . LEU A 1 209 ? 19.969 11.555 5.457 1 96.38 209 LEU A N 1
ATOM 1585 C CA . LEU A 1 209 ? 19.688 12.977 5.551 1 96.38 209 LEU A CA 1
ATOM 1586 C C . LEU A 1 209 ? 20.406 13.75 4.445 1 96.38 209 LEU A C 1
ATOM 1588 O O . LEU A 1 209 ? 21.516 13.414 4.07 1 96.38 209 LEU A O 1
ATOM 1592 N N . PRO A 1 210 ? 19.703 14.836 3.992 1 94.69 210 PRO A N 1
ATOM 1593 C CA . PRO A 1 210 ? 20.328 15.633 2.934 1 94.69 210 PRO A CA 1
ATOM 1594 C C . PRO A 1 210 ? 21.672 16.219 3.35 1 94.69 210 PRO A C 1
ATOM 1596 O O . PRO A 1 210 ? 21.812 16.75 4.457 1 94.69 210 PRO A O 1
ATOM 1599 N N . GLY A 1 211 ? 22.688 16.109 2.482 1 87.81 211 GLY A N 1
ATOM 1600 C CA . GLY A 1 211 ? 23.984 16.703 2.713 1 87.81 211 GLY A CA 1
ATOM 1601 C C . GLY A 1 211 ? 24.875 15.867 3.619 1 87.81 211 GLY A C 1
ATOM 1602 O O . GLY A 1 211 ? 26.016 16.234 3.883 1 87.81 211 GLY A O 1
ATOM 1603 N N . LYS A 1 212 ? 24.344 14.812 4.156 1 86.56 212 LYS A N 1
ATOM 1604 C CA . LYS A 1 212 ? 25.141 13.953 5.02 1 86.56 212 LYS A CA 1
ATOM 1605 C C . LYS A 1 212 ? 26.297 13.32 4.242 1 86.56 212 LYS A C 1
ATOM 1607 O O . LYS A 1 212 ? 26.078 12.703 3.195 1 86.56 212 LYS A O 1
ATOM 1612 N N . PRO A 1 213 ? 27.438 13.5 4.883 1 86.31 213 PRO A N 1
ATOM 1613 C CA . PRO A 1 213 ? 28.578 12.852 4.219 1 86.31 213 PRO A CA 1
ATOM 1614 C C . PRO A 1 213 ? 28.453 11.336 4.1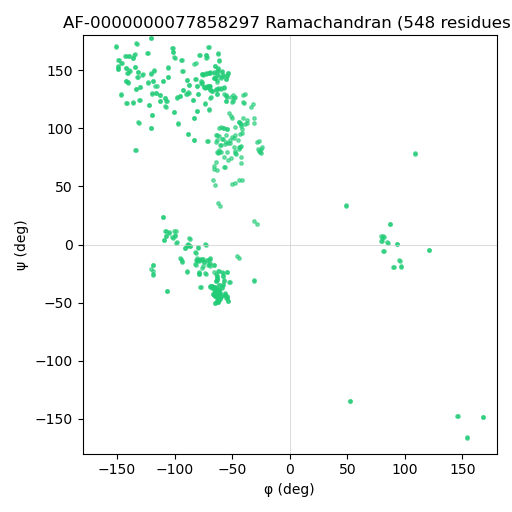76 1 86.31 213 PRO A C 1
ATOM 1616 O O . PRO A 1 213 ? 27.953 10.727 5.133 1 86.31 213 PRO A O 1
ATOM 1619 N N . TYR A 1 214 ? 28.672 10.672 3.131 1 83.56 214 TYR A N 1
ATOM 1620 C CA . TYR A 1 214 ? 28.719 9.227 2.951 1 83.56 214 TYR A CA 1
ATOM 1621 C C . TYR A 1 214 ? 27.328 8.633 2.828 1 83.56 214 TYR A C 1
ATOM 1623 O O . TYR A 1 214 ? 27.141 7.418 2.928 1 83.56 214 TYR A O 1
ATOM 1631 N N . SER A 1 215 ? 26.391 9.586 2.787 1 85.56 215 SER A N 1
ATOM 1632 C CA . SER A 1 215 ? 25.062 9.047 2.482 1 85.56 215 SER A CA 1
ATOM 1633 C C . SER A 1 215 ? 25.062 8.281 1.163 1 85.56 215 SER A C 1
ATOM 1635 O O . SER A 1 215 ? 25.609 8.766 0.162 1 85.56 215 SER A O 1
ATOM 1637 N N . PRO A 1 216 ? 24.438 7.109 1.176 1 86.44 216 PRO A N 1
ATOM 1638 C CA . PRO A 1 216 ? 24.469 6.305 -0.049 1 86.44 216 PRO A CA 1
ATOM 1639 C C . PRO A 1 216 ? 23.641 6.91 -1.177 1 86.44 216 PRO A C 1
ATOM 1641 O O . PRO A 1 216 ? 23.797 6.527 -2.34 1 86.44 216 PRO A O 1
ATOM 1644 N N . HIS A 1 217 ? 22.734 7.828 -0.804 1 91.12 217 HIS A N 1
ATOM 1645 C CA . HIS A 1 217 ? 21.875 8.422 -1.817 1 91.12 217 HIS A CA 1
ATOM 1646 C C . HIS A 1 217 ? 21.656 9.906 -1.562 1 91.12 217 HIS A C 1
ATOM 1648 O O . HIS A 1 217 ? 21.641 10.344 -0.409 1 91.12 217 HIS A O 1
ATOM 1654 N N . ALA A 1 218 ? 21.516 10.602 -2.748 1 94.81 218 ALA A N 1
ATOM 1655 C CA . ALA A 1 218 ? 21 11.969 -2.627 1 94.81 218 ALA A CA 1
ATOM 1656 C C . ALA A 1 218 ? 19.531 11.969 -2.195 1 94.81 218 ALA A C 1
ATOM 1658 O O . ALA A 1 218 ? 18.75 11.141 -2.656 1 94.81 218 ALA A O 1
ATOM 1659 N N . SER A 1 219 ? 19.297 12.867 -1.262 1 97.31 219 SER A N 1
ATOM 1660 C CA . SER A 1 219 ? 17.922 12.969 -0.757 1 97.31 219 SER A CA 1
ATOM 1661 C C . SER A 1 219 ? 17.484 14.43 -0.66 1 97.31 219 SER A C 1
ATOM 1663 O O . SER A 1 219 ? 18.281 15.344 -0.851 1 97.31 219 SER A O 1
ATOM 1665 N N . PHE A 1 220 ? 16.172 14.633 -0.543 1 97.88 220 PHE A N 1
ATOM 1666 C CA . PHE A 1 220 ? 15.586 15.945 -0.287 1 97.88 220 PHE A CA 1
ATOM 1667 C C . PHE A 1 220 ? 14.297 15.82 0.521 1 97.88 220 PHE A C 1
ATOM 1669 O O . PHE A 1 220 ? 13.648 14.773 0.507 1 97.88 220 PHE A O 1
ATOM 1676 N N . TRP A 1 221 ? 14.031 16.891 1.246 1 98.12 221 TRP A N 1
ATOM 1677 C CA . TRP A 1 221 ? 12.781 16.953 1.99 1 98.12 221 TRP A CA 1
ATOM 1678 C C . TRP A 1 221 ? 11.625 17.359 1.079 1 98.12 221 TRP A C 1
ATOM 1680 O O . TRP A 1 221 ? 11.766 18.281 0.265 1 98.12 221 TRP A O 1
ATOM 1690 N N . ALA A 1 222 ? 10.5 16.672 1.219 1 98.38 222 ALA A N 1
ATOM 1691 C CA . ALA A 1 222 ? 9.312 17 0.442 1 98.38 222 ALA A CA 1
ATOM 1692 C C . ALA A 1 222 ? 8.039 16.75 1.244 1 98.38 222 ALA A C 1
ATOM 1694 O O . ALA A 1 222 ? 8.062 16 2.223 1 98.38 222 ALA A O 1
ATOM 1695 N N . ARG A 1 223 ? 7.043 17.391 0.9 1 97.75 223 ARG A N 1
ATOM 1696 C CA . ARG A 1 223 ? 5.734 17.078 1.469 1 97.75 223 ARG A CA 1
ATOM 1697 C C . ARG A 1 223 ? 4.762 16.625 0.387 1 97.75 223 ARG A C 1
ATOM 1699 O O . ARG A 1 223 ? 4.918 16.969 -0.785 1 97.75 223 ARG A O 1
ATOM 1706 N N . LEU A 1 224 ? 3.855 15.789 0.764 1 98.62 224 LEU A N 1
ATOM 1707 C CA . LEU A 1 224 ? 2.65 15.555 -0.025 1 98.62 224 LEU A CA 1
ATOM 1708 C C . LEU A 1 224 ? 1.618 16.656 0.232 1 98.62 224 LEU A C 1
ATOM 1710 O O . LEU A 1 224 ? 1.116 16.781 1.35 1 98.62 224 LEU A O 1
ATOM 1714 N N . VAL A 1 225 ? 1.352 17.406 -0.78 1 98.38 225 VAL A N 1
ATOM 1715 C CA . VAL A 1 225 ? 0.254 18.375 -0.688 1 98.38 225 VAL A CA 1
ATOM 1716 C C . VAL A 1 225 ? -1.068 17.672 -0.995 1 98.38 225 VAL A C 1
ATOM 1718 O O . VAL A 1 225 ? -1.348 17.344 -2.148 1 98.38 225 VAL A O 1
ATOM 1721 N N . VAL A 1 226 ? -1.867 17.5 0.064 1 98.69 226 VAL A N 1
ATOM 1722 C CA . VAL A 1 226 ? -3.086 16.703 -0.057 1 98.69 226 VAL A CA 1
ATOM 1723 C C . VAL A 1 226 ? -4.184 17.531 -0.709 1 98.69 226 VAL A C 1
ATOM 1725 O O . VAL A 1 226 ? -4.492 18.641 -0.247 1 98.69 226 VAL A O 1
ATOM 1728 N N . THR A 1 227 ? -4.84 16.969 -1.778 1 98.69 227 THR A N 1
ATOM 1729 C CA . THR A 1 227 ? -5.887 17.688 -2.498 1 98.69 227 THR A CA 1
ATOM 1730 C C . THR A 1 227 ? -7.211 16.953 -2.414 1 98.69 227 THR A C 1
ATOM 1732 O O . THR A 1 227 ? -8.281 17.547 -2.576 1 98.69 227 THR A O 1
ATOM 1735 N N . GLN A 1 228 ? -7.219 15.664 -2.244 1 98.75 228 GLN A N 1
ATOM 1736 C CA . GLN A 1 228 ? -8.391 14.82 -2.039 1 98.75 228 GLN A CA 1
ATOM 1737 C C . GLN A 1 228 ? -8.109 13.711 -1.026 1 98.75 228 GLN A C 1
ATOM 1739 O O . GLN A 1 228 ? -6.953 13.32 -0.835 1 98.75 228 GLN A O 1
ATOM 1744 N N . VAL A 1 229 ? -9.156 13.273 -0.34 1 98.88 229 VAL A N 1
ATOM 1745 C CA . VAL A 1 229 ? -9.023 12.234 0.676 1 98.88 229 VAL A CA 1
ATOM 1746 C C . VAL A 1 229 ? -10.164 11.227 0.533 1 98.88 229 VAL A C 1
ATOM 1748 O O . VAL A 1 229 ? -11.336 11.602 0.527 1 98.88 229 VAL A O 1
ATOM 1751 N N . TYR A 1 230 ? -9.867 10.016 0.353 1 98.88 230 TYR A N 1
ATOM 1752 C CA . TYR A 1 230 ? -10.844 8.93 0.294 1 98.88 230 TYR A CA 1
ATOM 1753 C C . TYR A 1 230 ? -10.758 8.055 1.538 1 98.88 230 TYR A C 1
ATOM 1755 O O . TYR A 1 230 ? -9.688 7.527 1.859 1 98.88 230 TYR A O 1
ATOM 1763 N N . TRP A 1 231 ? -11.914 7.887 2.188 1 98.81 231 TRP A N 1
ATOM 1764 C CA . TRP A 1 231 ? -11.969 7.258 3.504 1 98.81 231 TRP A CA 1
ATOM 1765 C C . TRP A 1 231 ? -12.828 6 3.471 1 98.81 231 TRP A C 1
ATOM 1767 O O . TRP A 1 231 ? -13.93 6.004 2.918 1 98.81 231 TRP A O 1
ATOM 1777 N N . ILE A 1 232 ? -12.281 4.926 4 1 98.5 232 ILE A N 1
ATOM 1778 C CA . ILE A 1 232 ? -13.023 3.713 4.34 1 98.5 232 ILE A CA 1
ATOM 1779 C C . ILE A 1 232 ? -12.891 3.426 5.832 1 98.5 232 ILE A C 1
ATOM 1781 O O . ILE A 1 232 ? -11.898 2.826 6.27 1 98.5 232 ILE A O 1
ATOM 1785 N N . GLY A 1 233 ? -13.922 3.799 6.543 1 98.19 233 GLY A N 1
ATOM 1786 C CA . GLY A 1 233 ? -13.844 3.703 7.992 1 98.19 233 GLY A CA 1
ATOM 1787 C C . GLY A 1 233 ? -14.031 2.289 8.508 1 98.19 233 GLY A C 1
ATOM 1788 O O . GLY A 1 233 ? -13.75 2.006 9.672 1 98.19 233 GLY A O 1
ATOM 1789 N N . GLY A 1 234 ? -14.469 1.43 7.68 1 96.06 234 GLY A N 1
ATOM 1790 C CA . GLY A 1 234 ? -14.859 0.058 7.961 1 96.06 234 GLY A CA 1
ATOM 1791 C C . GLY A 1 234 ? -16.031 -0.412 7.117 1 96.06 234 GLY A C 1
ATOM 1792 O O . GLY A 1 234 ? -16.141 -0.056 5.941 1 96.06 234 GLY A O 1
ATOM 1793 N N . PHE A 1 235 ? -16.812 -1.255 7.699 1 94.31 235 PHE A N 1
ATOM 1794 C CA . PHE A 1 235 ? -17.938 -1.802 6.949 1 94.31 235 PHE A CA 1
ATOM 1795 C C . PHE A 1 235 ? -19.047 -0.767 6.805 1 94.31 235 PHE A C 1
ATOM 1797 O O . PHE A 1 235 ? -19.375 -0.066 7.766 1 94.31 235 PHE A O 1
ATOM 1804 N N . GLY A 1 236 ? -19.547 -0.712 5.574 1 92.69 236 GLY A N 1
ATOM 1805 C CA . GLY A 1 236 ? -20.703 0.131 5.336 1 92.69 236 GLY A CA 1
ATOM 1806 C C . GLY A 1 236 ? -21.875 -0.185 6.258 1 92.69 236 GLY A C 1
ATOM 1807 O O . GLY A 1 236 ? -22.125 -1.352 6.562 1 92.69 236 GLY A O 1
ATOM 1808 N N . GLY A 1 237 ? -22.594 0.826 6.613 1 90.69 237 GLY A N 1
ATOM 1809 C CA . GLY A 1 237 ? -23.672 0.676 7.566 1 90.69 237 GLY A CA 1
ATOM 1810 C C . GLY A 1 237 ? -23.234 0.867 9.008 1 90.69 237 GLY A C 1
ATOM 1811 O O . GLY A 1 237 ? -24.047 1.158 9.883 1 90.69 237 GLY A O 1
ATOM 1812 N N . PHE A 1 238 ? -21.906 0.739 9.227 1 92.56 238 PHE A N 1
ATOM 1813 C CA . PHE A 1 238 ? -21.375 0.917 10.57 1 92.56 238 PHE A CA 1
ATOM 1814 C C . PHE A 1 238 ? -20.359 2.066 10.594 1 92.56 238 PHE A C 1
ATOM 1816 O O . PHE A 1 238 ? -20.094 2.627 11.656 1 92.56 238 PHE A O 1
ATOM 1823 N N . GLN A 1 239 ? -19.828 2.383 9.477 1 96.44 239 GLN A N 1
ATOM 1824 C CA . GLN A 1 239 ? -18.828 3.438 9.336 1 96.44 239 GLN A CA 1
ATOM 1825 C C . GLN A 1 239 ? -19.078 4.258 8.07 1 96.44 239 GLN A C 1
ATOM 1827 O O . GLN A 1 239 ? -19.797 3.824 7.172 1 96.44 239 GLN A O 1
ATOM 1832 N N . GLN A 1 240 ? -18.469 5.453 8.047 1 97.94 240 GLN A N 1
ATOM 1833 C CA . GLN A 1 240 ? -18.5 6.246 6.82 1 97.94 240 GLN A CA 1
ATOM 1834 C C . GLN A 1 240 ? -17.516 5.707 5.789 1 97.94 240 GLN A C 1
ATOM 1836 O O . GLN A 1 240 ? -16.406 5.285 6.141 1 97.94 240 GLN A O 1
ATOM 1841 N N . ILE A 1 241 ? -17.969 5.691 4.566 1 97.94 241 ILE A N 1
ATOM 1842 C CA . ILE A 1 241 ? -17.125 5.391 3.412 1 97.94 241 ILE A CA 1
ATOM 1843 C C . ILE A 1 241 ? -17.328 6.453 2.336 1 97.94 241 ILE A C 1
ATOM 1845 O O . ILE A 1 241 ? -18.453 6.734 1.936 1 97.94 241 ILE A O 1
ATOM 1849 N N . GLY A 1 242 ? -16.203 7.086 1.916 1 97.94 242 GLY A N 1
ATOM 1850 C CA . GLY A 1 242 ? -16.375 8.062 0.85 1 97.94 242 GLY A CA 1
ATOM 1851 C C . GLY A 1 242 ? -15.305 9.141 0.866 1 97.94 242 GLY A C 1
ATOM 1852 O O . GLY A 1 242 ? -14.258 8.984 1.498 1 97.94 242 GLY A O 1
ATOM 1853 N N . TRP A 1 243 ? -15.531 10.203 0.123 1 98.62 243 TRP A N 1
ATOM 1854 C CA . TRP A 1 243 ? -14.609 11.32 -0.035 1 98.62 243 TRP A CA 1
ATOM 1855 C C . TRP A 1 243 ? -14.82 12.359 1.066 1 98.62 243 TRP A C 1
ATOM 1857 O O . TRP A 1 243 ? -15.953 12.734 1.368 1 98.62 243 TRP A O 1
ATOM 1867 N N . MET A 1 244 ? -13.758 12.836 1.57 1 98.69 244 MET A N 1
ATOM 1868 C CA . MET A 1 244 ? -13.844 13.758 2.697 1 98.69 244 MET A CA 1
ATOM 1869 C C . MET A 1 244 ? -13.844 15.203 2.215 1 98.69 244 MET A C 1
ATOM 1871 O O . MET A 1 244 ? -13.414 15.492 1.095 1 98.69 244 MET A O 1
ATOM 1875 N N . ASN A 1 245 ? -14.359 16.047 3.104 1 98.31 245 ASN A N 1
ATOM 1876 C CA . ASN A 1 245 ? -14.219 17.484 2.936 1 98.31 245 ASN A CA 1
ATOM 1877 C C . ASN A 1 245 ? -12.781 17.938 3.156 1 98.31 245 ASN A C 1
ATOM 1879 O O . ASN A 1 245 ? -12.289 17.922 4.285 1 98.31 245 ASN A O 1
ATOM 1883 N N . VAL A 1 246 ? -12.172 18.453 2.148 1 98.25 246 VAL A N 1
ATOM 1884 C CA . VAL A 1 246 ? -10.734 18.719 2.219 1 98.25 246 VAL A CA 1
ATOM 1885 C C . VAL A 1 246 ? -10.492 20.016 3.006 1 98.25 246 VAL A C 1
ATOM 1887 O O . VAL A 1 246 ? -9.414 20.203 3.574 1 98.25 246 VAL A O 1
ATOM 1890 N N . THR A 1 247 ? -11.492 20.906 3.018 1 98.38 247 THR A N 1
ATOM 1891 C CA . THR A 1 247 ? -11.375 22.062 3.883 1 98.38 247 THR A CA 1
ATOM 1892 C C . THR A 1 247 ? -11.305 21.656 5.348 1 98.38 247 THR A C 1
ATOM 1894 O O . THR A 1 247 ? -10.477 22.172 6.105 1 98.38 247 THR A O 1
ATOM 1897 N N . GLU A 1 248 ? -12.172 20.703 5.688 1 98.75 248 GLU A N 1
ATOM 1898 C CA . GLU A 1 248 ? -12.109 20.172 7.047 1 98.75 248 GLU A CA 1
ATOM 1899 C C . GLU A 1 248 ? -10.797 19.438 7.297 1 98.75 248 GLU A C 1
ATOM 1901 O O . GLU A 1 248 ? -10.172 19.625 8.344 1 98.75 248 GLU A O 1
ATOM 1906 N N . TRP A 1 249 ? -10.367 18.688 6.367 1 98.81 249 TRP A N 1
ATOM 1907 C CA . TRP A 1 249 ? -9.094 18 6.484 1 98.81 249 TRP A CA 1
ATOM 1908 C C . TRP A 1 249 ? -7.965 18.969 6.809 1 98.81 249 TRP A C 1
ATOM 1910 O O . TRP A 1 249 ? -7.242 18.781 7.789 1 98.81 249 TRP A O 1
ATOM 1920 N N . ALA A 1 250 ? -7.922 20.016 6.059 1 98.38 250 ALA A N 1
ATOM 1921 C CA . ALA A 1 250 ? -6.816 20.953 6.16 1 98.38 250 ALA A CA 1
ATOM 1922 C C . ALA A 1 250 ? -6.945 21.828 7.41 1 98.38 250 ALA A C 1
ATOM 1924 O O . ALA A 1 250 ? -5.973 22.438 7.859 1 98.38 250 ALA A O 1
ATOM 1925 N N . GLY A 1 251 ? -8.148 21.875 7.934 1 98.62 251 GLY A N 1
ATOM 1926 C CA . GLY A 1 251 ? -8.406 22.766 9.062 1 98.62 251 GLY A CA 1
ATOM 1927 C C . GLY A 1 251 ? -8.258 22.078 10.406 1 98.62 251 GLY A C 1
ATOM 1928 O O . GLY A 1 251 ? -8.195 22.734 11.445 1 98.62 251 GLY A O 1
ATOM 1929 N N . ILE A 1 252 ? -8.219 20.75 10.461 1 98.81 252 ILE A N 1
ATOM 1930 C CA . ILE A 1 252 ? -8.07 19.984 11.688 1 98.81 252 ILE A CA 1
ATOM 1931 C C . ILE A 1 252 ? -6.645 20.109 12.219 1 98.81 252 ILE A C 1
ATOM 1933 O O . ILE A 1 252 ? -5.684 20.109 11.438 1 98.81 252 ILE A O 1
ATOM 1937 N N . ARG A 1 253 ? -6.566 20.328 13.516 1 98.5 253 ARG A N 1
ATOM 1938 C CA . ARG A 1 253 ? -5.289 20.328 14.219 1 98.5 253 ARG A CA 1
ATOM 1939 C C . ARG A 1 253 ? -5.277 19.266 15.32 1 98.5 253 ARG A C 1
ATOM 1941 O O . ARG A 1 253 ? -6.25 18.531 15.484 1 98.5 253 ARG A O 1
ATOM 1948 N N . ARG A 1 254 ? -4.16 19.125 16 1 98.31 254 ARG A N 1
ATOM 1949 C CA . ARG A 1 254 ? -3.982 18.062 16.984 1 98.31 254 ARG A CA 1
ATOM 1950 C C . ARG A 1 254 ? -4.965 18.219 18.141 1 98.31 254 ARG A C 1
ATOM 1952 O O . ARG A 1 254 ? -5.723 17.297 18.438 1 98.31 254 ARG A O 1
ATOM 1959 N N . THR A 1 255 ? -5.059 19.422 18.688 1 98.06 255 THR A N 1
ATOM 1960 C CA . THR A 1 255 ? -5.828 19.594 19.922 1 98.06 255 THR A CA 1
ATOM 1961 C C . THR A 1 255 ? -7.148 20.312 19.641 1 98.06 255 THR A C 1
ATOM 1963 O O . THR A 1 255 ? -8.18 19.953 20.203 1 98.06 255 THR A O 1
ATOM 1966 N N . ARG A 1 256 ? -7.078 21.297 18.781 1 98 256 ARG A N 1
ATOM 1967 C CA . ARG A 1 256 ? -8.25 22.109 18.422 1 98 256 ARG A CA 1
ATOM 1968 C C . ARG A 1 256 ? -8.188 22.562 16.969 1 98 256 ARG A C 1
ATOM 1970 O O . ARG A 1 256 ? -7.211 23.188 16.547 1 98 256 ARG A O 1
ATOM 1977 N N . SER A 1 257 ? -9.281 22.312 16.297 1 98.38 257 SER A N 1
ATOM 1978 C CA . SER A 1 257 ? -9.352 22.688 14.891 1 98.38 257 SER A CA 1
ATOM 1979 C C . SER A 1 257 ? -9.477 24.203 14.734 1 98.38 257 SER A C 1
ATOM 1981 O O . SER A 1 257 ? -9.758 24.906 15.703 1 98.38 257 SER A O 1
ATOM 1983 N N . LEU A 1 258 ? -9.211 24.734 13.562 1 98 258 LEU A N 1
ATOM 1984 C CA . LEU A 1 258 ? -9.352 26.156 13.258 1 98 258 LEU A CA 1
ATOM 1985 C C . LEU A 1 258 ? -10.797 26.609 13.43 1 98 258 LEU A C 1
ATOM 1987 O O . LEU A 1 258 ? -11.719 25.797 13.375 1 98 258 LEU A O 1
ATOM 1991 N N . PRO A 1 259 ? -10.938 27.922 13.609 1 97.75 259 PRO A N 1
ATOM 1992 C CA . PRO A 1 259 ? -12.312 28.422 13.703 1 97.75 259 PRO A CA 1
ATOM 1993 C C . PRO A 1 259 ? -13.156 28.062 12.484 1 97.75 259 PRO A C 1
ATOM 1995 O O . PRO A 1 259 ? -12.703 28.203 11.352 1 97.75 259 PRO A O 1
ATOM 1998 N N . GLY A 1 260 ? -14.359 27.484 12.711 1 97.94 260 GLY A N 1
ATOM 1999 C CA . GLY A 1 260 ? -15.289 27.172 11.641 1 97.94 260 GLY A CA 1
ATOM 2000 C C . GLY A 1 260 ? -15.141 25.766 11.109 1 97.94 260 GLY A C 1
ATOM 2001 O O . GLY A 1 260 ? -15.898 25.328 10.234 1 97.94 260 GLY A O 1
ATOM 2002 N N . ILE A 1 261 ? -14.219 25.047 11.688 1 98.44 261 ILE A N 1
ATOM 2003 C CA . ILE A 1 261 ? -13.969 23.688 11.211 1 98.44 261 ILE A CA 1
ATOM 2004 C C . ILE A 1 261 ? -14.656 22.688 12.133 1 98.44 261 ILE A C 1
ATOM 2006 O O . ILE A 1 261 ? -14.273 22.547 13.305 1 98.44 261 ILE A O 1
ATOM 2010 N N . GLY A 1 262 ? -15.594 22.078 11.5 1 98 262 GLY A N 1
ATOM 2011 C CA . GLY A 1 262 ? -16.297 21.031 12.242 1 98 262 GLY A CA 1
ATOM 2012 C C . GLY A 1 262 ? -16.812 21.5 13.586 1 98 262 GLY A C 1
ATOM 2013 O O . GLY A 1 262 ? -17.453 22.547 13.688 1 98 262 GLY A O 1
ATOM 2014 N N . ASP A 1 263 ? -16.609 20.688 14.633 1 98.31 263 ASP A N 1
ATOM 2015 C CA . ASP A 1 263 ? -17.109 21.016 15.969 1 98.31 263 ASP A CA 1
ATOM 2016 C C . ASP A 1 263 ? -15.977 21.484 16.875 1 98.31 263 ASP A C 1
ATOM 2018 O O . ASP A 1 263 ? -16.125 21.531 18.094 1 98.31 263 ASP A O 1
ATOM 2022 N N . GLY A 1 264 ? -14.805 21.719 16.266 1 98.31 264 GLY A N 1
ATOM 2023 C CA . GLY A 1 264 ? -13.703 22.344 17 1 98.31 264 GLY A CA 1
ATOM 2024 C C . GLY A 1 264 ? -12.727 21.328 17.562 1 98.31 264 GLY A C 1
ATOM 2025 O O . GLY A 1 264 ? -11.609 21.672 17.953 1 98.31 264 GLY A O 1
ATOM 2026 N N . ARG A 1 265 ? -13.117 20.062 17.578 1 98.75 265 ARG A N 1
ATOM 2027 C CA . ARG A 1 265 ? -12.234 19.031 18.109 1 98.75 265 ARG A CA 1
ATOM 2028 C C . ARG A 1 265 ? -10.977 18.891 17.266 1 98.75 265 ARG A C 1
ATOM 2030 O O . ARG A 1 265 ? -10.984 19.203 16.078 1 98.75 265 ARG A O 1
ATOM 2037 N N . GLY A 1 266 ? -9.93 18.422 17.906 1 98.75 266 GLY A N 1
ATOM 2038 C CA . GLY A 1 266 ? -8.719 17.984 17.219 1 98.75 266 GLY A CA 1
ATOM 2039 C C . GLY A 1 266 ? -8.625 16.469 17.109 1 98.75 266 GLY A C 1
ATOM 2040 O O . GLY A 1 266 ? -9.43 15.742 17.688 1 98.75 266 GLY A O 1
ATOM 2041 N N . TRP A 1 267 ? -7.68 16.031 16.312 1 98.69 267 TRP A N 1
ATOM 2042 C CA . TRP A 1 267 ? -7.637 14.594 16.062 1 98.69 267 TRP A CA 1
ATOM 2043 C C . TRP A 1 267 ? -7.219 13.828 17.312 1 98.69 267 TRP A C 1
ATOM 2045 O O . TRP A 1 267 ? -7.398 12.609 17.375 1 98.69 267 TRP A O 1
ATOM 2055 N N . GLU A 1 268 ? -6.719 14.43 18.375 1 98.44 268 GLU A N 1
ATOM 2056 C CA . GLU A 1 268 ? -6.398 13.75 19.625 1 98.44 268 GLU A CA 1
ATOM 2057 C C . GLU A 1 268 ? -7.66 13.43 20.422 1 98.44 268 GLU A C 1
ATOM 2059 O O . GLU A 1 268 ? -7.621 12.656 21.375 1 98.44 268 GLU A O 1
ATOM 2064 N N . ASP A 1 269 ? -8.727 14 20.031 1 98.62 269 ASP A N 1
ATOM 2065 C CA . ASP A 1 269 ? -9.984 13.82 20.75 1 98.62 269 ASP A CA 1
ATOM 2066 C C . ASP A 1 269 ? -10.664 12.516 20.359 1 98.62 269 ASP A C 1
ATOM 2068 O O . ASP A 1 269 ? -11.711 12.164 20.906 1 98.62 269 ASP A O 1
ATOM 2072 N N . VAL A 1 270 ? -10.156 11.828 19.391 1 98.44 270 VAL A N 1
ATOM 2073 C CA . VAL A 1 270 ? -10.75 10.562 18.969 1 98.44 270 VAL A CA 1
ATOM 2074 C C . VAL A 1 270 ? -9.711 9.445 19.047 1 98.44 270 VAL A C 1
ATOM 2076 O O . VAL A 1 270 ? -8.516 9.711 19.219 1 98.44 270 VAL A O 1
ATOM 2079 N N . ARG A 1 271 ? -10.203 8.211 19 1 98 271 ARG A N 1
ATOM 2080 C CA . ARG A 1 271 ? -9.359 7.02 19 1 98 271 ARG A CA 1
ATOM 2081 C C . ARG A 1 271 ? -9.727 6.098 17.844 1 98 271 ARG A C 1
ATOM 2083 O O . ARG A 1 271 ? -10.883 6.043 17.422 1 98 271 ARG A O 1
ATOM 2090 N N . LEU A 1 272 ? -8.719 5.473 17.344 1 98.06 272 LEU A N 1
ATOM 2091 C CA . LEU A 1 272 ? -8.945 4.414 16.375 1 98.06 272 LEU A CA 1
ATOM 2092 C C . LEU A 1 272 ? -9.297 3.1 17.062 1 98.06 272 LEU A C 1
ATOM 2094 O O . LEU A 1 272 ? -8.984 2.908 18.234 1 98.06 272 LEU A O 1
ATOM 2098 N N . PRO A 1 273 ? -9.984 2.246 16.312 1 95.56 273 PRO A N 1
ATOM 2099 C CA . PRO A 1 273 ? -10.391 0.992 16.953 1 95.56 273 PRO A CA 1
ATOM 2100 C C . PRO A 1 273 ? -9.211 0.226 17.547 1 95.56 273 PRO A C 1
ATOM 2102 O O . PRO A 1 273 ? -8.234 -0.06 16.844 1 95.56 273 PRO A O 1
ATOM 2105 N N . GLY A 1 274 ? -9.328 -0.051 18.875 1 95.19 274 GLY A N 1
ATOM 2106 C CA . GLY A 1 274 ? -8.312 -0.865 19.531 1 95.19 274 GLY A CA 1
ATOM 2107 C C . GLY A 1 274 ? -7.109 -0.062 19.984 1 95.19 274 GLY A C 1
ATOM 2108 O O . GLY A 1 274 ? -6.184 -0.611 20.594 1 95.19 274 GLY A O 1
ATOM 2109 N N . GLU A 1 275 ? -7.176 1.192 19.766 1 95.38 275 GLU A N 1
ATOM 2110 C CA . GLU A 1 275 ? -6.055 2.031 20.172 1 95.38 275 GLU A CA 1
ATOM 2111 C C . GLU A 1 275 ? -5.941 2.113 21.688 1 95.38 275 GLU A C 1
ATOM 2113 O O . GLU A 1 275 ? -6.938 2.336 22.391 1 95.38 275 GLU A O 1
ATOM 2118 N N . LYS A 1 276 ? -4.695 1.797 22.281 1 86.38 276 LYS A N 1
ATOM 2119 C CA . LYS A 1 276 ? -4.465 1.864 23.719 1 86.38 276 LYS A CA 1
ATOM 2120 C C . LYS A 1 276 ? -4.113 3.283 24.156 1 86.38 276 LYS A C 1
ATOM 2122 O O . LYS A 1 276 ? -3.543 4.055 23.375 1 86.38 276 LYS A O 1
ATOM 2127 N N . MET B 1 1 ? -14.734 80.562 -49.344 1 25.7 1 MET B N 1
ATOM 2128 C CA . MET B 1 1 ? -13.883 79.562 -49.938 1 25.7 1 MET B CA 1
ATOM 2129 C C . MET B 1 1 ? -12.719 79.188 -49 1 25.7 1 MET B C 1
ATOM 2131 O O . MET B 1 1 ? -11.562 79.438 -49.344 1 25.7 1 MET B O 1
ATOM 2135 N N . ARG B 1 2 ? -12.953 79.25 -47.656 1 27.83 2 ARG B N 1
ATOM 2136 C CA . ARG B 1 2 ? -12.062 79.312 -46.5 1 27.83 2 ARG B CA 1
ATOM 2137 C C . ARG B 1 2 ? -11.367 78 -46.281 1 27.83 2 ARG B C 1
ATOM 2139 O O . ARG B 1 2 ? -12.016 77 -46 1 27.83 2 ARG B O 1
ATOM 2146 N N . ARG B 1 3 ? -10.164 77.812 -46.938 1 26.69 3 ARG B N 1
ATOM 2147 C CA . ARG B 1 3 ? -9.289 76.625 -47.188 1 26.69 3 ARG B CA 1
ATOM 2148 C C . ARG B 1 3 ? -8.75 76.062 -45.875 1 26.69 3 ARG B C 1
ATOM 2150 O O . ARG B 1 3 ? -8.086 76.75 -45.125 1 26.69 3 ARG B O 1
ATOM 2157 N N . LEU B 1 4 ? -9.477 75.125 -45.25 1 29.42 4 LEU B N 1
ATOM 2158 C CA . LEU B 1 4 ? -9.336 74.375 -44 1 29.42 4 LEU B CA 1
ATOM 2159 C C . LEU B 1 4 ? -8.047 73.562 -44 1 29.42 4 LEU B C 1
ATOM 2161 O O . LEU B 1 4 ? -7.898 72.625 -44.781 1 29.42 4 LEU B O 1
ATOM 2165 N N . ALA B 1 5 ? -6.867 74.188 -43.719 1 24.41 5 ALA B N 1
ATOM 2166 C CA . ALA B 1 5 ? -5.5 73.688 -43.812 1 24.41 5 ALA B CA 1
ATOM 2167 C C . ALA B 1 5 ? -5.289 72.5 -42.875 1 24.41 5 ALA B C 1
ATOM 2169 O O . ALA B 1 5 ? -5.527 72.625 -41.656 1 24.41 5 ALA B O 1
ATOM 2170 N N . LEU B 1 6 ? -5.32 71.188 -43.344 1 27.67 6 LEU B N 1
ATOM 2171 C CA . LEU B 1 6 ? -5.277 69.812 -42.844 1 27.67 6 LEU B CA 1
ATOM 2172 C C . LEU B 1 6 ? -3.926 69.562 -42.219 1 27.67 6 LEU B C 1
ATOM 2174 O O . LEU B 1 6 ? -2.906 69.5 -42.906 1 27.67 6 LEU B O 1
ATOM 2178 N N . SER B 1 7 ? -3.523 70.188 -41.062 1 25.91 7 SER B N 1
ATOM 2179 C CA . SER B 1 7 ? -2.174 70.062 -40.531 1 25.91 7 SER B CA 1
ATOM 2180 C C . SER B 1 7 ? -1.846 68.625 -40.125 1 25.91 7 SER B C 1
ATOM 2182 O O . SER B 1 7 ? -2.553 68 -39.344 1 25.91 7 SER B O 1
ATOM 2184 N N . ALA B 1 8 ? -1.309 67.75 -41.062 1 26.45 8 ALA B N 1
ATOM 2185 C CA . ALA B 1 8 ? -0.979 66.375 -41 1 26.45 8 ALA B CA 1
ATOM 2186 C C . ALA B 1 8 ? 0.126 66.125 -39.969 1 26.45 8 ALA B C 1
ATOM 2188 O O . ALA B 1 8 ? 1.25 66.562 -40.125 1 26.45 8 ALA B O 1
ATOM 2189 N N . LEU B 1 9 ? -0.178 66.062 -38.625 1 27.59 9 LEU B N 1
ATOM 2190 C CA . LEU B 1 9 ? 0.783 65.938 -37.562 1 27.59 9 LEU B CA 1
ATOM 2191 C C . LEU B 1 9 ? 1.532 64.562 -37.688 1 27.59 9 LEU B C 1
ATOM 2193 O O . LEU B 1 9 ? 0.915 63.531 -37.75 1 27.59 9 LEU B O 1
ATOM 2197 N N . SER B 1 10 ? 2.705 64.5 -38.344 1 24.88 10 SER B N 1
ATOM 2198 C CA . SER B 1 10 ? 3.594 63.406 -38.656 1 24.88 10 SER B CA 1
ATOM 2199 C C . SER B 1 10 ? 4.137 62.75 -37.406 1 24.88 10 SER B C 1
ATOM 2201 O O . SER B 1 10 ? 4.816 63.406 -36.594 1 24.88 10 SER B O 1
ATOM 2203 N N . LEU B 1 11 ? 3.375 61.875 -36.719 1 27.86 11 LEU B N 1
ATOM 2204 C CA . LEU B 1 11 ? 3.752 61.188 -35.469 1 27.86 11 LEU B CA 1
ATOM 2205 C C . LEU B 1 11 ? 5.012 60.344 -35.656 1 27.86 11 LEU B C 1
ATOM 2207 O O . LEU B 1 11 ? 5.039 59.469 -36.531 1 27.86 11 LEU B O 1
ATOM 2211 N N . LEU B 1 12 ? 6.215 60.938 -35.406 1 25.16 12 LEU B N 1
ATOM 2212 C CA . LEU B 1 12 ? 7.551 60.375 -35.5 1 25.16 12 LEU B CA 1
ATOM 2213 C C . LEU B 1 12 ? 7.688 59.125 -34.625 1 25.16 12 LEU B C 1
ATOM 2215 O O . LEU B 1 12 ? 7.527 59.219 -33.406 1 25.16 12 LEU B O 1
ATOM 2219 N N . PHE B 1 13 ? 7.344 57.875 -35.062 1 28.42 13 PHE B N 1
ATOM 2220 C CA . PHE B 1 13 ? 7.434 56.594 -34.406 1 28.42 13 PHE B CA 1
ATOM 2221 C C . PHE B 1 13 ? 8.883 56.219 -34.125 1 28.42 13 PHE B C 1
ATOM 2223 O O . PHE B 1 13 ? 9.664 55.969 -35.031 1 28.42 13 PHE B O 1
ATOM 2230 N N . SER B 1 14 ? 9.57 56.938 -33.125 1 25.2 14 SER B N 1
ATOM 2231 C CA . SER B 1 14 ? 10.969 56.625 -32.844 1 25.2 14 SER B CA 1
ATOM 2232 C C . SER B 1 14 ? 11.141 55.156 -32.469 1 25.2 14 SER B C 1
ATOM 2234 O O . SER B 1 14 ? 10.43 54.625 -31.609 1 25.2 14 SER B O 1
ATOM 2236 N N . GLN B 1 15 ? 11.578 54.312 -33.375 1 28.83 15 GLN B N 1
ATOM 2237 C CA . GLN B 1 15 ? 11.898 52.906 -33.344 1 28.83 15 GLN B CA 1
ATOM 2238 C C . GLN B 1 15 ? 12.969 52.625 -32.281 1 28.83 15 GLN B C 1
ATOM 2240 O O . GLN B 1 15 ? 14.086 53.125 -32.375 1 28.83 15 GLN B O 1
ATOM 2245 N N . ILE B 1 16 ? 12.688 52.781 -30.984 1 28.27 16 ILE B N 1
ATOM 2246 C CA . ILE B 1 16 ? 13.727 52.5 -30 1 28.27 16 ILE B CA 1
ATOM 2247 C C . ILE B 1 16 ? 14.312 51.125 -30.234 1 28.27 16 ILE B C 1
ATOM 2249 O O . ILE B 1 16 ? 13.578 50.125 -30.219 1 28.27 16 ILE B O 1
ATOM 2253 N N . LEU B 1 17 ? 15.336 51 -31.031 1 28.48 17 LEU B N 1
ATOM 2254 C CA . LEU B 1 17 ? 16.141 49.812 -31.328 1 28.48 17 LEU B CA 1
ATOM 2255 C C . LEU B 1 17 ? 16.719 49.219 -30.047 1 28.48 17 LEU B C 1
ATOM 2257 O O . LEU B 1 17 ? 17.516 49.844 -29.375 1 28.48 17 LEU B O 1
ATOM 2261 N N . SER B 1 18 ? 15.906 48.688 -29.141 1 28.72 18 SER B N 1
ATOM 2262 C CA . SER B 1 18 ? 16.5 48.125 -27.922 1 28.72 18 SER B CA 1
ATOM 2263 C C . SER B 1 18 ? 17.625 47.156 -28.25 1 28.72 18 SER B C 1
ATOM 2265 O O . SER B 1 18 ? 17.484 46.312 -29.125 1 28.72 18 SER B O 1
ATOM 2267 N N . PRO B 1 19 ? 18.859 47.531 -27.953 1 30.31 19 PRO B N 1
ATOM 2268 C CA . PRO B 1 19 ? 20.031 46.719 -28.25 1 30.31 19 PRO B CA 1
ATOM 2269 C C . PRO B 1 19 ? 19.906 45.312 -27.719 1 30.31 19 PRO B C 1
ATOM 2271 O O . PRO B 1 19 ? 19.266 45.062 -26.688 1 30.31 19 PRO B O 1
ATOM 2274 N N . VAL B 1 20 ? 19.828 44.344 -28.578 1 30.27 20 VAL B N 1
ATOM 2275 C CA . VAL B 1 20 ? 19.828 42.906 -28.406 1 30.27 20 VAL B CA 1
ATOM 2276 C C . VAL B 1 20 ? 21.047 42.469 -27.594 1 30.27 20 VAL B C 1
ATOM 2278 O O . VAL B 1 20 ? 22.188 42.656 -28.031 1 30.27 20 VAL B O 1
ATOM 2281 N N . THR B 1 21 ? 21.047 42.75 -26.25 1 27.89 21 THR B N 1
ATOM 2282 C CA . THR B 1 21 ? 22.219 42.344 -25.469 1 27.89 21 THR B CA 1
ATOM 2283 C C . THR B 1 21 ? 22.641 40.938 -25.859 1 27.89 21 THR B C 1
ATOM 2285 O O . THR B 1 21 ? 21.797 40.031 -25.938 1 27.89 21 THR B O 1
ATOM 2288 N N . ALA B 1 22 ? 23.688 40.75 -26.578 1 26.45 22 ALA B N 1
ATOM 2289 C CA . ALA B 1 22 ? 24.422 39.562 -26.953 1 26.45 22 ALA B CA 1
ATOM 2290 C C . ALA B 1 22 ? 24.625 38.625 -25.75 1 26.45 22 ALA B C 1
ATOM 2292 O O . ALA B 1 22 ? 25.203 39.031 -24.734 1 26.45 22 ALA B O 1
ATOM 2293 N N . VAL B 1 23 ? 23.672 37.844 -25.422 1 25.38 23 VAL B N 1
ATOM 2294 C CA . VAL B 1 23 ? 23.844 36.781 -24.422 1 25.38 23 VAL B CA 1
ATOM 2295 C C . VAL B 1 23 ? 25.125 36 -24.719 1 25.38 23 VAL B C 1
ATOM 2297 O O . VAL B 1 23 ? 25.266 35.406 -25.766 1 25.38 23 VAL B O 1
ATOM 2300 N N . VAL B 1 24 ? 26.266 36.562 -24.297 1 26.08 24 VAL B N 1
ATOM 2301 C CA . VAL B 1 24 ? 27.547 35.875 -24.375 1 26.08 24 VAL B CA 1
ATOM 2302 C C . VAL B 1 24 ? 27.359 34.406 -23.984 1 26.08 24 VAL B C 1
ATOM 2304 O O . VAL B 1 24 ? 26.75 34.094 -22.953 1 26.08 24 VAL B O 1
ATOM 2307 N N . GLU B 1 25 ? 27.453 33.562 -24.891 1 26.33 25 GLU B N 1
ATOM 2308 C CA . GLU B 1 25 ? 27.547 32.094 -24.859 1 26.33 25 GLU B CA 1
ATOM 2309 C C . GLU B 1 25 ? 28.594 31.641 -23.844 1 26.33 25 GLU B C 1
ATOM 2311 O O . GLU B 1 25 ? 29.797 31.781 -24.094 1 26.33 25 GLU B O 1
ATOM 2316 N N . GLN B 1 26 ? 28.516 32.094 -22.609 1 25.23 26 GLN B N 1
ATOM 2317 C CA . GLN B 1 26 ? 29.562 31.562 -21.75 1 25.23 26 GLN B CA 1
ATOM 2318 C C . GLN B 1 26 ? 29.75 30.062 -21.984 1 25.23 26 GLN B C 1
ATOM 2320 O O . GLN B 1 26 ? 28.797 29.297 -21.938 1 25.23 26 GLN B O 1
ATOM 2325 N N . ASN B 1 27 ? 30.672 29.781 -22.812 1 24.19 27 ASN B N 1
ATOM 2326 C CA . ASN B 1 27 ? 31.234 28.453 -23.062 1 24.19 27 ASN B CA 1
ATOM 2327 C C . ASN B 1 27 ? 31.453 27.672 -21.781 1 24.19 27 ASN B C 1
ATOM 2329 O O . ASN B 1 27 ? 32.281 28.078 -20.953 1 24.19 27 ASN B O 1
ATOM 2333 N N . TYR B 1 28 ? 30.469 27.25 -21.141 1 23.45 28 TYR B N 1
ATOM 2334 C CA . TYR B 1 28 ? 30.703 26.406 -19.984 1 23.45 28 TYR B CA 1
ATOM 2335 C C . TYR B 1 28 ? 31.766 25.359 -20.297 1 23.45 28 TYR B C 1
ATOM 2337 O O . TYR B 1 28 ? 31.625 24.562 -21.234 1 23.45 28 TYR B O 1
ATOM 2345 N N . GLU B 1 29 ? 33.031 25.781 -20.156 1 24.72 29 GLU B N 1
ATOM 2346 C CA . GLU B 1 29 ? 34.156 24.844 -20.203 1 24.72 29 GLU B CA 1
ATOM 2347 C C . GLU B 1 29 ? 33.75 23.484 -19.656 1 24.72 29 GLU B C 1
ATOM 2349 O O . GLU B 1 29 ? 33 23.406 -18.688 1 24.72 29 GLU B O 1
ATOM 2354 N N . GLN B 1 30 ? 33.875 22.531 -20.469 1 23.36 30 GLN B N 1
ATOM 2355 C CA . GLN B 1 30 ? 33.656 21.094 -20.266 1 23.36 30 GLN B CA 1
ATOM 2356 C C . GLN B 1 30 ? 34.344 20.609 -19 1 23.36 30 GLN B C 1
ATOM 2358 O O . GLN B 1 30 ? 35.531 20.812 -18.812 1 23.36 30 GLN B O 1
ATOM 2363 N N . VAL B 1 31 ? 33.688 20.781 -17.922 1 26.75 31 VAL B N 1
ATOM 2364 C CA . VAL B 1 31 ? 34.312 20.156 -16.75 1 26.75 31 VAL B CA 1
ATOM 2365 C C . VAL B 1 31 ? 34.938 18.828 -17.141 1 26.75 31 VAL B C 1
ATOM 2367 O O . VAL B 1 31 ? 34.312 18.016 -17.828 1 26.75 31 VAL B O 1
ATOM 2370 N N . PRO B 1 32 ? 36.219 18.797 -17.203 1 26.2 32 PRO B N 1
ATOM 2371 C CA . PRO B 1 32 ? 36.875 17.531 -17.562 1 26.2 32 PRO B CA 1
ATOM 2372 C C . PRO B 1 32 ? 36.219 16.328 -16.906 1 26.2 32 PRO B C 1
ATOM 2374 O O . PRO B 1 32 ? 35.688 16.422 -15.789 1 26.2 32 PRO B O 1
ATOM 2377 N N . PHE B 1 33 ? 35.812 15.445 -17.719 1 25.83 33 PHE B N 1
ATOM 2378 C CA . PHE B 1 33 ? 35.469 14.078 -17.344 1 25.83 33 PHE B CA 1
ATOM 2379 C C . PHE B 1 33 ? 36.5 13.516 -16.375 1 25.83 33 PHE B C 1
ATOM 2381 O O . PHE B 1 33 ? 37.688 13.453 -16.672 1 25.83 33 PHE B O 1
ATOM 2388 N N . ILE B 1 34 ? 36.281 13.836 -15.164 1 26.48 34 ILE B N 1
ATOM 2389 C CA . ILE B 1 34 ? 37.156 13.172 -14.219 1 26.48 34 ILE B CA 1
ATOM 2390 C C . ILE B 1 34 ? 37.344 11.703 -14.609 1 26.48 34 ILE B C 1
ATOM 2392 O O . ILE B 1 34 ? 36.344 11 -14.805 1 26.48 34 ILE B O 1
ATOM 2396 N N . ASP B 1 35 ? 38.344 11.383 -15.273 1 26.06 35 ASP B N 1
ATOM 2397 C CA . ASP B 1 35 ? 38.781 10.023 -15.586 1 26.06 35 ASP B CA 1
ATOM 2398 C C . ASP B 1 35 ? 38.656 9.109 -14.367 1 26.06 35 ASP B C 1
ATOM 2400 O O . ASP B 1 35 ? 39.219 9.414 -13.297 1 26.06 35 ASP B O 1
ATOM 2404 N N . PRO B 1 36 ? 37.656 8.289 -14.367 1 25.88 36 PRO B N 1
ATOM 2405 C CA . PRO B 1 36 ? 37.469 7.352 -13.258 1 25.88 36 PRO B CA 1
ATOM 2406 C C . PRO B 1 36 ? 38.781 6.656 -12.867 1 25.88 36 PRO B C 1
ATOM 2408 O O . PRO B 1 36 ? 38.781 5.84 -11.938 1 25.88 36 PRO B O 1
ATOM 2411 N N . THR B 1 37 ? 39.781 6.801 -13.633 1 26.78 37 THR B N 1
ATOM 2412 C CA . THR B 1 37 ? 40.969 6.02 -13.25 1 26.78 37 THR B CA 1
ATOM 2413 C C . THR B 1 37 ? 41.562 6.562 -11.961 1 26.78 37 THR B C 1
ATOM 2415 O O . THR B 1 37 ? 42.562 6.027 -11.477 1 26.78 37 THR B O 1
ATOM 2418 N N . ALA B 1 38 ? 41.531 7.809 -11.734 1 26.97 38 ALA B N 1
ATOM 2419 C CA . ALA B 1 38 ? 42.344 8.141 -10.57 1 26.97 38 ALA B CA 1
ATOM 2420 C C . ALA B 1 38 ? 41.781 7.527 -9.297 1 26.97 38 ALA B C 1
ATOM 2422 O O . ALA B 1 38 ? 40.906 8.125 -8.656 1 26.97 38 ALA B O 1
ATOM 2423 N N . ALA B 1 39 ? 41.5 6.133 -9.359 1 26.78 39 ALA B N 1
ATOM 2424 C CA . ALA B 1 39 ? 41.25 5.199 -8.266 1 26.78 39 ALA B CA 1
ATOM 2425 C C . ALA B 1 39 ? 42.188 5.422 -7.098 1 26.78 39 ALA B C 1
ATOM 2427 O O . ALA B 1 39 ? 43.375 5.051 -7.164 1 26.78 39 ALA B O 1
ATOM 2428 N N . SER B 1 40 ? 42.219 6.578 -6.598 1 27.19 40 SER B N 1
ATOM 2429 C CA . SER B 1 40 ? 43.094 6.484 -5.414 1 27.19 40 SER B CA 1
ATOM 2430 C C . SER B 1 40 ? 42.688 5.305 -4.539 1 27.19 40 SER B C 1
ATOM 2432 O O . SER B 1 40 ? 41.5 4.965 -4.441 1 27.19 40 SER B O 1
ATOM 2434 N N . ASP B 1 41 ? 43.562 4.422 -4.152 1 25.41 41 ASP B N 1
ATOM 2435 C CA . ASP B 1 41 ? 43.656 3.141 -3.459 1 25.41 41 ASP B CA 1
ATOM 2436 C C . ASP B 1 41 ? 42.969 3.215 -2.09 1 25.41 41 ASP B C 1
ATOM 2438 O O . ASP B 1 41 ? 43.062 2.283 -1.289 1 25.41 41 ASP B O 1
ATOM 2442 N N . ASP B 1 42 ? 42.875 4.391 -1.588 1 27.53 42 ASP B N 1
ATOM 2443 C CA . ASP B 1 42 ? 42.375 4.199 -0.225 1 27.53 42 ASP B CA 1
ATOM 2444 C C . ASP B 1 42 ? 41 3.553 -0.222 1 27.53 42 ASP B C 1
ATOM 2446 O O . ASP B 1 42 ? 40 4.25 -0.262 1 27.53 42 ASP B O 1
ATOM 2450 N N . VAL B 1 43 ? 40.688 2.598 -1.188 1 27.02 43 VAL B N 1
ATOM 2451 C CA . VAL B 1 43 ? 39.625 1.585 -1.182 1 27.02 43 VAL B CA 1
ATOM 2452 C C . VAL B 1 43 ? 39.344 1.16 0.254 1 27.02 43 VAL B C 1
ATOM 2454 O O . VAL B 1 43 ? 40.25 0.901 1.035 1 27.02 43 VAL B O 1
ATOM 2457 N N . ILE B 1 44 ? 38.188 1.64 0.845 1 29.5 44 ILE B N 1
ATOM 2458 C CA . ILE B 1 44 ? 37.688 0.92 2.01 1 29.5 44 ILE B CA 1
ATOM 2459 C C . ILE B 1 44 ? 38.125 -0.541 1.943 1 29.5 44 ILE B C 1
ATOM 2461 O O . ILE B 1 44 ? 37.812 -1.248 0.984 1 29.5 44 ILE B O 1
ATOM 2465 N N . HIS B 1 45 ? 39.281 -0.872 2.326 1 29.42 45 HIS B N 1
ATOM 2466 C CA . HIS B 1 45 ? 39.625 -2.26 2.625 1 29.42 45 HIS B CA 1
ATOM 2467 C C . HIS B 1 45 ? 38.375 -3.047 3.037 1 29.42 45 HIS B C 1
ATOM 2469 O O . HIS B 1 45 ? 37.75 -2.732 4.047 1 29.42 45 HIS B O 1
ATOM 2475 N N . ALA B 1 46 ? 37.625 -3.438 2.143 1 31.41 46 ALA B N 1
ATOM 2476 C CA . ALA B 1 46 ? 36.75 -4.582 2.371 1 31.41 46 ALA B CA 1
ATOM 2477 C C . ALA B 1 46 ? 37.312 -5.48 3.477 1 31.41 46 ALA B C 1
ATOM 2479 O O . ALA B 1 46 ? 38.406 -6.023 3.355 1 31.41 46 ALA B O 1
ATOM 2480 N N . VAL B 1 47 ? 37.031 -5.141 4.758 1 33.38 47 VAL B N 1
ATOM 2481 C CA . VAL B 1 47 ? 37.188 -6.168 5.781 1 33.38 47 VAL B CA 1
ATOM 2482 C C . VAL B 1 47 ? 36.969 -7.551 5.172 1 33.38 47 VAL B C 1
ATOM 2484 O O . VAL B 1 47 ? 35.906 -7.812 4.602 1 33.38 47 VAL B O 1
ATOM 2487 N N . ASN B 1 48 ? 37.781 -8.227 4.676 1 33.94 48 ASN B N 1
ATOM 2488 C CA . ASN B 1 48 ? 37.906 -9.664 4.438 1 33.94 48 ASN B CA 1
ATOM 2489 C C . ASN B 1 48 ? 37.156 -10.469 5.496 1 33.94 48 ASN B C 1
ATOM 2491 O O . ASN B 1 48 ? 37.781 -11.227 6.25 1 33.94 48 ASN B O 1
ATOM 2495 N N . ASN B 1 49 ? 36.188 -9.805 6.254 1 37.25 49 ASN B N 1
ATOM 2496 C CA . ASN B 1 49 ? 35.5 -10.758 7.129 1 37.25 49 ASN B CA 1
ATOM 2497 C C . ASN B 1 49 ? 34.844 -11.883 6.332 1 37.25 49 ASN B C 1
ATOM 2499 O O . ASN B 1 49 ? 33.969 -11.633 5.488 1 37.25 49 ASN B O 1
ATOM 2503 N N . PRO B 1 50 ? 35.312 -12.953 6.203 1 41.69 50 PRO B N 1
ATOM 2504 C CA . PRO B 1 50 ? 34.75 -14.148 5.574 1 41.69 50 PRO B CA 1
ATOM 2505 C C . PRO B 1 50 ? 33.219 -14.211 5.707 1 41.69 50 PRO B C 1
ATOM 2507 O O . PRO B 1 50 ? 32.562 -14.922 4.945 1 41.69 50 PRO B O 1
ATOM 2510 N N . ASP B 1 51 ? 32.688 -13.656 6.801 1 42.44 51 ASP B N 1
ATOM 2511 C CA . ASP B 1 51 ? 31.266 -13.828 7.031 1 42.44 51 ASP B CA 1
ATOM 2512 C C . ASP B 1 51 ? 30.453 -12.836 6.195 1 42.44 51 ASP B C 1
ATOM 2514 O O . ASP B 1 51 ? 29.297 -12.578 6.492 1 42.44 51 ASP B O 1
ATOM 2518 N N . ILE B 1 52 ? 30.984 -11.867 5.625 1 50.19 52 ILE B N 1
ATOM 2519 C CA . ILE B 1 52 ? 30.125 -11 4.82 1 50.19 52 ILE B CA 1
ATOM 2520 C C . ILE B 1 52 ? 29.266 -11.852 3.896 1 50.19 52 ILE B C 1
ATOM 2522 O O . ILE B 1 52 ? 29.781 -12.539 3.014 1 50.19 52 ILE B O 1
ATOM 2526 N N . ALA B 1 53 ? 28.203 -12.195 4.266 1 57.62 53 ALA B N 1
ATOM 2527 C CA . ALA B 1 53 ? 27.172 -12.953 3.58 1 57.62 53 ALA B CA 1
ATOM 2528 C C . ALA B 1 53 ? 27 -12.477 2.141 1 57.62 53 ALA B C 1
ATOM 2530 O O . ALA B 1 53 ? 27 -11.273 1.878 1 57.62 53 ALA B O 1
ATOM 2531 N N . THR B 1 54 ? 27.453 -13.133 1.064 1 79.31 54 THR B N 1
ATOM 2532 C CA . THR B 1 54 ? 27.328 -12.992 -0.381 1 79.31 54 THR B CA 1
ATOM 2533 C C . THR B 1 54 ? 25.906 -12.562 -0.754 1 79.31 54 THR B C 1
ATOM 2535 O O . THR B 1 54 ? 24.953 -12.93 -0.073 1 79.31 54 THR B O 1
ATOM 2538 N N . ILE B 1 55 ? 25.797 -11.453 -1.608 1 92.25 55 ILE B N 1
ATOM 2539 C CA . ILE B 1 55 ? 24.531 -11.039 -2.207 1 92.25 55 ILE B CA 1
ATOM 2540 C C . ILE B 1 55 ? 23.844 -12.242 -2.84 1 92.25 55 ILE B C 1
ATOM 2542 O O . ILE B 1 55 ? 24.469 -13 -3.594 1 92.25 55 ILE B O 1
ATOM 2546 N N . PRO B 1 56 ? 22.656 -12.469 -2.395 1 96.69 56 PRO B N 1
ATOM 2547 C CA . PRO B 1 56 ? 21.953 -13.594 -3.033 1 96.69 56 PRO B CA 1
ATOM 2548 C C . PRO B 1 56 ? 21.906 -13.461 -4.555 1 96.69 56 PRO B C 1
ATOM 2550 O O . PRO B 1 56 ? 21.859 -12.344 -5.078 1 96.69 56 PRO B O 1
ATOM 2553 N N . SER B 1 57 ? 21.938 -14.555 -5.234 1 97.94 57 SER B N 1
ATOM 2554 C CA . SER B 1 57 ? 21.766 -14.531 -6.684 1 97.94 57 SER B CA 1
ATOM 2555 C C . SER B 1 57 ? 20.391 -14 -7.062 1 97.94 57 SER B C 1
ATOM 2557 O O . SER B 1 57 ? 19.484 -13.953 -6.227 1 97.94 57 SER B O 1
ATOM 2559 N N . TRP B 1 58 ? 20.234 -13.633 -8.328 1 98.31 58 TRP B N 1
ATOM 2560 C CA . TRP B 1 58 ? 18.938 -13.188 -8.812 1 98.31 58 TRP B CA 1
ATOM 2561 C C . TRP B 1 58 ? 17.906 -14.305 -8.703 1 98.31 58 TRP B C 1
ATOM 2563 O O . TRP B 1 58 ? 16.734 -14.047 -8.391 1 98.31 58 TRP B O 1
ATOM 2573 N N . PHE B 1 59 ? 18.328 -15.547 -8.992 1 98.81 59 PHE B N 1
ATOM 2574 C CA . PHE B 1 59 ? 17.375 -16.641 -8.867 1 98.81 59 PHE B CA 1
ATOM 2575 C C . PHE B 1 59 ? 16.938 -16.812 -7.418 1 98.81 59 PHE B C 1
ATOM 2577 O O . PHE B 1 59 ? 15.75 -16.984 -7.133 1 98.81 59 PHE B O 1
ATOM 2584 N N . THR B 1 60 ? 17.859 -16.734 -6.492 1 98.75 60 THR B N 1
ATOM 2585 C CA . THR B 1 60 ? 17.516 -16.812 -5.078 1 98.75 60 THR B CA 1
ATOM 2586 C C . THR B 1 60 ? 16.594 -15.656 -4.684 1 98.75 60 THR B C 1
ATOM 2588 O O . THR B 1 60 ? 15.633 -15.859 -3.928 1 98.75 60 THR B O 1
ATOM 2591 N N . SER B 1 61 ? 16.844 -14.469 -5.219 1 98.88 61 SER B N 1
ATOM 2592 C CA . SER B 1 61 ? 15.992 -13.32 -4.957 1 98.88 61 SER B CA 1
ATOM 2593 C C . SER B 1 61 ? 14.586 -13.539 -5.496 1 98.88 61 SER B C 1
ATOM 2595 O O . SER B 1 61 ? 13.602 -13.164 -4.848 1 98.88 61 SER B O 1
ATOM 2597 N N . THR B 1 62 ? 14.492 -14.156 -6.648 1 98.94 62 THR B N 1
ATOM 2598 C CA . THR B 1 62 ? 13.188 -14.445 -7.219 1 98.94 62 THR B CA 1
ATOM 2599 C C . THR B 1 62 ? 12.438 -15.477 -6.379 1 98.94 62 THR B C 1
ATOM 2601 O O . THR B 1 62 ? 11.227 -15.383 -6.199 1 98.94 62 THR B O 1
ATOM 2604 N N . LEU B 1 63 ? 13.188 -16.438 -5.855 1 98.94 63 LEU B N 1
ATOM 2605 C CA . LEU B 1 63 ? 12.586 -17.391 -4.93 1 98.94 63 LEU B CA 1
ATOM 2606 C C . LEU B 1 63 ? 12.031 -16.672 -3.699 1 98.94 63 LEU B C 1
ATOM 2608 O O . LEU B 1 63 ? 10.93 -16.984 -3.246 1 98.94 63 LEU B O 1
ATOM 2612 N N . MET B 1 64 ? 12.766 -15.719 -3.191 1 98.88 64 MET B N 1
ATOM 2613 C CA . MET B 1 64 ? 12.328 -14.977 -2.018 1 98.88 64 MET B CA 1
ATOM 2614 C C . MET B 1 64 ? 11.07 -14.164 -2.332 1 98.88 64 MET B C 1
ATOM 2616 O O . MET B 1 64 ? 10.172 -14.062 -1.5 1 98.88 64 MET B O 1
ATOM 2620 N N . ALA B 1 65 ? 11.016 -13.617 -3.51 1 98.94 65 ALA B N 1
ATOM 2621 C CA . ALA B 1 65 ? 9.836 -12.859 -3.916 1 98.94 65 ALA B CA 1
ATOM 2622 C C . ALA B 1 65 ? 8.609 -13.758 -4.012 1 98.94 65 ALA B C 1
ATOM 2624 O O . ALA B 1 65 ? 7.52 -13.383 -3.568 1 98.94 65 ALA B O 1
ATOM 2625 N N . ARG B 1 66 ? 8.781 -14.977 -4.586 1 98.94 66 ARG B N 1
ATOM 2626 C CA . ARG B 1 66 ? 7.684 -15.938 -4.672 1 98.94 66 ARG B CA 1
ATOM 2627 C C . ARG B 1 66 ? 7.242 -16.391 -3.287 1 98.94 66 ARG B C 1
ATOM 2629 O O . ARG B 1 66 ? 6.051 -16.594 -3.045 1 98.94 66 ARG B O 1
ATOM 2636 N N . ARG B 1 67 ? 8.227 -16.531 -2.398 1 98.94 67 ARG B N 1
ATOM 2637 C CA . ARG B 1 67 ? 7.879 -16.891 -1.026 1 98.94 67 ARG B CA 1
ATOM 2638 C C . ARG B 1 67 ? 7.117 -15.773 -0.339 1 98.94 67 ARG B C 1
ATOM 2640 O O . ARG B 1 67 ? 6.145 -16.016 0.376 1 98.94 67 ARG B O 1
ATOM 2647 N N . LEU B 1 68 ? 7.578 -14.562 -0.549 1 98.88 68 LEU B N 1
ATOM 2648 C CA . LEU B 1 68 ? 6.867 -13.414 -0.001 1 98.88 68 LEU B CA 1
ATOM 2649 C C . LEU B 1 68 ? 5.418 -13.391 -0.478 1 98.88 68 LEU B C 1
ATOM 2651 O O . LEU B 1 68 ? 4.504 -13.172 0.316 1 98.88 68 LEU B O 1
ATOM 2655 N N . LEU B 1 69 ? 5.188 -13.656 -1.759 1 98.94 69 LEU B N 1
ATOM 2656 C CA . LEU B 1 69 ? 3.826 -13.75 -2.281 1 98.94 69 LEU B CA 1
ATOM 2657 C C . LEU B 1 69 ? 3.051 -14.859 -1.584 1 98.94 69 LEU B C 1
ATOM 2659 O O . LEU B 1 69 ? 1.915 -14.656 -1.149 1 98.94 69 LEU B O 1
ATOM 2663 N N . ALA B 1 70 ? 3.678 -15.984 -1.438 1 98.69 70 ALA B N 1
ATOM 2664 C CA . ALA B 1 70 ? 3.012 -17.156 -0.875 1 98.69 70 ALA B CA 1
ATOM 2665 C C . ALA B 1 70 ? 2.572 -16.906 0.564 1 98.69 70 ALA B C 1
ATOM 2667 O O . ALA B 1 70 ? 1.544 -17.422 1.007 1 98.69 70 ALA B O 1
ATOM 2668 N N . LEU B 1 71 ? 3.318 -16.062 1.243 1 98.31 71 LEU B N 1
ATOM 2669 C CA . LEU B 1 71 ? 3.062 -15.844 2.662 1 98.31 71 LEU B CA 1
ATOM 2670 C C . LEU B 1 71 ? 2.17 -14.625 2.877 1 98.31 71 LEU B C 1
ATOM 2672 O O . LEU B 1 71 ? 1.659 -14.406 3.979 1 98.31 71 LEU B O 1
ATOM 2676 N N . SER B 1 72 ? 1.964 -13.852 1.855 1 98.31 72 SER B N 1
ATOM 2677 C CA . SER B 1 72 ? 1.202 -12.617 2 1 98.31 72 SER B CA 1
ATOM 2678 C C . SER B 1 72 ? -0.299 -12.883 1.953 1 98.31 72 SER B C 1
ATOM 2680 O O . SER B 1 72 ? -0.763 -13.711 1.166 1 98.31 72 SER B O 1
ATOM 2682 N N . THR B 1 73 ? -1.007 -12.109 2.801 1 98.25 73 THR B N 1
ATOM 2683 C CA . THR B 1 73 ? -2.461 -12.219 2.797 1 98.25 73 THR B CA 1
ATOM 2684 C C . THR B 1 73 ? -3.104 -10.891 2.41 1 98.25 73 THR B C 1
ATOM 2686 O O . THR B 1 73 ? -4.293 -10.844 2.088 1 98.25 73 THR B O 1
ATOM 2689 N N . THR B 1 74 ? -2.355 -9.836 2.502 1 98.19 74 THR B N 1
ATOM 2690 C CA . THR B 1 74 ? -2.809 -8.516 2.082 1 98.19 74 THR B CA 1
ATOM 2691 C C . THR B 1 74 ? -1.734 -7.809 1.259 1 98.19 74 THR B C 1
ATOM 2693 O O . THR B 1 74 ? -0.555 -8.156 1.34 1 98.19 74 THR B O 1
ATOM 2696 N N . GLY B 1 75 ? -2.086 -6.977 0.425 1 98.31 75 GLY B N 1
ATOM 2697 C CA . GLY B 1 75 ? -1.237 -6.086 -0.353 1 98.31 75 GLY B CA 1
ATOM 2698 C C . GLY B 1 75 ? -1.92 -4.785 -0.725 1 98.31 75 GLY B C 1
ATOM 2699 O O . GLY B 1 75 ? -3.109 -4.602 -0.462 1 98.31 75 GLY B O 1
ATOM 2700 N N . VAL B 1 76 ? -1.124 -3.889 -1.249 1 98.69 76 VAL B N 1
ATOM 2701 C CA . VAL B 1 76 ? -1.708 -2.627 -1.69 1 98.69 76 VAL B CA 1
ATOM 2702 C C . VAL B 1 76 ? -1.728 -2.572 -3.217 1 98.69 76 VAL B C 1
ATOM 2704 O O . VAL B 1 76 ? -0.676 -2.629 -3.859 1 98.69 76 VAL B O 1
ATOM 2707 N N . ALA B 1 77 ? -2.93 -2.467 -3.75 1 98.69 77 ALA B N 1
ATOM 2708 C CA . ALA B 1 77 ? -3.154 -2.408 -5.191 1 98.69 77 ALA B CA 1
ATOM 2709 C C . ALA B 1 77 ? -3.193 -0.965 -5.684 1 98.69 77 ALA B C 1
ATOM 2711 O O . ALA B 1 77 ? -3.828 -0.108 -5.066 1 98.69 77 ALA B O 1
ATOM 2712 N N . SER B 1 78 ? -2.484 -0.771 -6.715 1 98.75 78 SER B N 1
ATOM 2713 C CA . SER B 1 78 ? -2.518 0.534 -7.367 1 98.75 78 SER B CA 1
ATOM 2714 C C . SER B 1 78 ? -3.166 0.447 -8.742 1 98.75 78 SER B C 1
ATOM 2716 O O . SER B 1 78 ? -2.816 -0.422 -9.547 1 98.75 78 SER B O 1
ATOM 2718 N N . THR B 1 79 ? -4.102 1.265 -8.984 1 98.75 79 THR B N 1
ATOM 2719 C CA . THR B 1 79 ? -4.77 1.423 -10.273 1 98.75 79 THR B CA 1
ATOM 2720 C C . THR B 1 79 ? -4.887 2.898 -10.648 1 98.75 79 THR B C 1
ATOM 2722 O O . THR B 1 79 ? -4.488 3.771 -9.867 1 98.75 79 THR B O 1
ATOM 2725 N N . VAL B 1 80 ? -5.352 3.127 -11.859 1 98.56 80 VAL B N 1
ATOM 2726 C CA . VAL B 1 80 ? -5.547 4.496 -12.336 1 98.56 80 VAL B CA 1
ATOM 2727 C C . VAL B 1 80 ? -7.027 4.746 -12.602 1 98.56 80 VAL B C 1
ATOM 2729 O O . VAL B 1 80 ? -7.695 3.936 -13.242 1 98.56 80 VAL B O 1
ATOM 2732 N N . PHE B 1 81 ? -7.504 5.871 -12.039 1 98.31 81 PHE B N 1
ATOM 2733 C CA . PHE B 1 81 ? -8.859 6.273 -12.391 1 98.31 81 PHE B CA 1
ATOM 2734 C C . PHE B 1 81 ? -8.984 6.5 -13.898 1 98.31 81 PHE B C 1
ATOM 2736 O O . PHE B 1 81 ? -8.078 7.055 -14.516 1 98.31 81 PHE B O 1
ATOM 2743 N N . PRO B 1 82 ? -10.172 6.125 -14.383 1 97.19 82 PRO B N 1
ATOM 2744 C CA . PRO B 1 82 ? -10.391 6.473 -15.789 1 97.19 82 PRO B CA 1
ATOM 2745 C C . PRO B 1 82 ? -10.391 7.98 -16.031 1 97.19 82 PRO B C 1
ATOM 2747 O O . PRO B 1 82 ? -10.75 8.75 -15.141 1 97.19 82 PRO B O 1
ATOM 2750 N N . ASP B 1 83 ? -9.945 8.344 -17.266 1 95.44 83 ASP B N 1
ATOM 2751 C CA . ASP B 1 83 ? -9.992 9.734 -17.703 1 95.44 83 ASP B CA 1
ATOM 2752 C C . ASP B 1 83 ? -10.609 9.852 -19.094 1 95.44 83 ASP B C 1
ATOM 2754 O O . ASP B 1 83 ? -9.969 9.539 -20.094 1 95.44 83 ASP B O 1
ATOM 2758 N N . PRO B 1 84 ? -11.836 10.32 -19.25 1 95 84 PRO B N 1
ATOM 2759 C CA . PRO B 1 84 ? -12.648 10.891 -18.188 1 95 84 PRO B CA 1
ATOM 2760 C C . PRO B 1 84 ? -13.266 9.828 -17.281 1 95 84 PRO B C 1
ATOM 2762 O O . PRO B 1 84 ? -13.312 8.656 -17.641 1 95 84 PRO B O 1
ATOM 2765 N N . LEU B 1 85 ? -13.711 10.297 -16.094 1 96.5 85 LEU B N 1
ATOM 2766 C CA . LEU B 1 85 ? -14.445 9.414 -15.195 1 96.5 85 LEU B CA 1
ATOM 2767 C C . LEU B 1 85 ? -15.781 9.008 -15.797 1 96.5 85 LEU B C 1
ATOM 2769 O O . LEU B 1 85 ? -16.406 9.781 -16.531 1 96.5 85 LEU B O 1
ATOM 2773 N N . PRO B 1 86 ? -16.188 7.762 -15.43 1 92.62 86 PRO B N 1
ATOM 2774 C CA . PRO B 1 86 ? -17.531 7.395 -15.867 1 92.62 86 PRO B CA 1
ATOM 2775 C C . PRO B 1 86 ? -18.609 8.297 -15.273 1 92.62 86 PRO B C 1
ATOM 2777 O O . PRO B 1 86 ? -18.422 8.852 -14.188 1 92.62 86 PRO B O 1
ATOM 2780 N N . SER B 1 87 ? -19.656 8.414 -15.984 1 90.12 87 SER B N 1
ATOM 2781 C CA . SER B 1 87 ? -20.75 9.273 -15.539 1 90.12 87 SER B CA 1
ATOM 2782 C C . SER B 1 87 ? -21.344 8.789 -14.219 1 90.12 87 SER B C 1
ATOM 2784 O O . SER B 1 87 ? -21.891 9.578 -13.445 1 90.12 87 SER B O 1
ATOM 2786 N N . THR B 1 88 ? -21.172 7.527 -13.906 1 88.19 88 THR B N 1
ATOM 2787 C CA . THR B 1 88 ? -21.734 6.918 -12.711 1 88.19 88 THR B CA 1
ATOM 2788 C C . THR B 1 88 ? -20.781 7.07 -11.523 1 88.19 88 THR B C 1
ATOM 2790 O O . THR B 1 88 ? -21.125 6.691 -10.398 1 88.19 88 THR B O 1
ATOM 2793 N N . SER B 1 89 ? -19.656 7.727 -11.852 1 90.75 89 SER B N 1
ATOM 2794 C CA . SER B 1 89 ? -18.656 7.832 -10.797 1 90.75 89 SER B CA 1
ATOM 2795 C C . SER B 1 89 ? -19.031 8.898 -9.781 1 90.75 89 SER B C 1
ATOM 2797 O O . SER B 1 89 ? -19.531 9.969 -10.148 1 90.75 89 SER B O 1
ATOM 2799 N N . HIS B 1 90 ? -18.766 8.57 -8.492 1 90.75 90 HIS B N 1
ATOM 2800 C CA . HIS B 1 90 ? -18.969 9.531 -7.418 1 90.75 90 HIS B CA 1
ATOM 2801 C C . HIS B 1 90 ? -17.656 10.148 -6.973 1 90.75 90 HIS B C 1
ATOM 2803 O O . HIS B 1 90 ? -17.609 10.906 -6 1 90.75 90 HIS B O 1
ATOM 2809 N N . ALA B 1 91 ? -16.641 9.812 -7.691 1 95.44 91 ALA B N 1
ATOM 2810 C CA . ALA B 1 91 ? -15.344 10.391 -7.383 1 95.44 91 ALA B CA 1
ATOM 2811 C C . ALA B 1 91 ? -15.258 11.836 -7.871 1 95.44 91 ALA B C 1
ATOM 2813 O O . ALA B 1 91 ? -15.891 12.203 -8.867 1 95.44 91 ALA B O 1
ATOM 2814 N N . PRO B 1 92 ? -14.492 12.703 -7.117 1 96.62 92 PRO B N 1
ATOM 2815 C CA . PRO B 1 92 ? -14.266 14.062 -7.629 1 96.62 92 PRO B CA 1
ATOM 2816 C C . PRO B 1 92 ? -13.602 14.07 -9 1 96.62 92 PRO B C 1
ATOM 2818 O O . PRO B 1 92 ? -12.75 13.219 -9.281 1 96.62 92 PRO B O 1
ATOM 2821 N N . ALA B 1 93 ? -13.977 15.023 -9.797 1 96.12 93 ALA B N 1
ATOM 2822 C CA . ALA B 1 93 ? -13.453 15.117 -11.156 1 96.12 93 ALA B CA 1
ATOM 2823 C C . ALA B 1 93 ? -11.93 15.234 -11.148 1 96.12 93 ALA B C 1
ATOM 2825 O O . ALA B 1 93 ? -11.258 14.773 -12.07 1 96.12 93 ALA B O 1
ATOM 2826 N N . GLU B 1 94 ? -11.406 15.719 -10.062 1 95.81 94 GLU B N 1
ATOM 2827 C CA . GLU B 1 94 ? -9.984 16.031 -9.93 1 95.81 94 GLU B CA 1
ATOM 2828 C C . GLU B 1 94 ? -9.133 14.766 -9.906 1 95.81 94 GLU B C 1
ATOM 2830 O O . GLU B 1 94 ? -7.926 14.82 -10.117 1 95.81 94 GLU B O 1
ATOM 2835 N N . VAL B 1 95 ? -9.766 13.602 -9.68 1 97.31 95 VAL B N 1
ATOM 2836 C CA . VAL B 1 95 ? -8.938 12.406 -9.516 1 97.31 95 VAL B CA 1
ATOM 2837 C C . VAL B 1 95 ? -8.883 11.633 -10.828 1 97.31 95 VAL B C 1
ATOM 2839 O O . VAL B 1 95 ? -8.273 10.562 -10.906 1 97.31 95 VAL B O 1
ATOM 2842 N N . ALA B 1 96 ? -9.57 12.219 -11.875 1 97.5 96 ALA B N 1
ATOM 2843 C CA . ALA B 1 96 ? -9.469 11.586 -13.18 1 97.5 96 ALA B CA 1
ATOM 2844 C C . ALA B 1 96 ? -8.008 11.414 -13.594 1 97.5 96 ALA B C 1
ATOM 2846 O O . ALA B 1 96 ? -7.211 12.352 -13.5 1 97.5 96 ALA B O 1
ATOM 2847 N N . GLY B 1 97 ? -7.645 10.141 -13.953 1 97.12 97 GLY B N 1
ATOM 2848 C CA . GLY B 1 97 ? -6.301 9.867 -14.445 1 97.12 97 GLY B CA 1
ATOM 2849 C C . GLY B 1 97 ? -5.277 9.742 -13.328 1 97.12 97 GLY B C 1
ATOM 2850 O O . GLY B 1 97 ? -4.094 9.523 -13.594 1 97.12 97 GLY B O 1
ATOM 2851 N N . GLN B 1 98 ? -5.734 9.836 -12.125 1 97.81 98 GLN B N 1
ATOM 2852 C CA . GLN B 1 98 ? -4.801 9.75 -11.008 1 97.81 98 GLN B CA 1
ATOM 2853 C C . GLN B 1 98 ? -4.672 8.32 -10.5 1 97.81 98 GLN B C 1
ATOM 2855 O O . GLN B 1 98 ? -5.617 7.535 -10.602 1 97.81 98 GLN B O 1
ATOM 2860 N N . PRO B 1 99 ? -3.48 7.984 -9.984 1 98.5 99 PRO B N 1
ATOM 2861 C CA . PRO B 1 99 ? -3.332 6.668 -9.359 1 98.5 99 PRO B CA 1
ATOM 2862 C C . PRO B 1 99 ? -3.984 6.594 -7.98 1 98.5 99 PRO B C 1
ATOM 2864 O O . PRO B 1 99 ? -4.039 7.598 -7.266 1 98.5 99 PRO B O 1
ATOM 2867 N N . ILE B 1 100 ? -4.504 5.453 -7.652 1 98.38 100 ILE B N 1
ATOM 2868 C CA . ILE B 1 100 ? -5.039 5.211 -6.316 1 98.38 100 ILE B CA 1
ATOM 2869 C C . ILE B 1 100 ? -4.469 3.908 -5.758 1 98.38 100 ILE B C 1
ATOM 2871 O O . ILE B 1 100 ? -4.367 2.912 -6.48 1 98.38 100 ILE B O 1
ATOM 2875 N N . SER B 1 101 ? -4.07 3.975 -4.531 1 95.62 101 SER B N 1
ATOM 2876 C CA . SER B 1 101 ? -3.574 2.824 -3.785 1 95.62 101 SER B CA 1
ATOM 2877 C C . SER B 1 101 ? -4.59 2.359 -2.746 1 95.62 101 SER B C 1
ATOM 2879 O O . SER B 1 101 ? -5.023 3.145 -1.898 1 95.62 101 SER B O 1
ATOM 2881 N N . LEU B 1 102 ? -4.973 1.11 -2.818 1 98.19 102 LEU B N 1
ATOM 2882 C CA . LEU B 1 102 ? -5.926 0.569 -1.854 1 98.19 102 LEU B CA 1
ATOM 2883 C C . LEU B 1 102 ? -5.453 -0.78 -1.323 1 98.19 102 LEU B C 1
ATOM 2885 O O . LEU B 1 102 ? -4.988 -1.625 -2.09 1 98.19 102 LEU B O 1
ATOM 2889 N N . THR B 1 103 ? -5.523 -0.948 -0.005 1 97.94 103 THR B N 1
ATOM 2890 C CA . THR B 1 103 ? -5.215 -2.24 0.595 1 97.94 103 THR B CA 1
ATOM 2891 C C . THR B 1 103 ? -6.262 -3.281 0.211 1 97.94 103 THR B C 1
ATOM 2893 O O . THR B 1 103 ? -7.465 -3.012 0.274 1 97.94 103 THR B O 1
ATOM 2896 N N . GLU B 1 104 ? -5.832 -4.477 -0.226 1 98.19 104 GLU B N 1
ATOM 2897 C CA . GLU B 1 104 ? -6.688 -5.574 -0.67 1 98.19 104 GLU B CA 1
ATOM 2898 C C . GLU B 1 104 ? -6.285 -6.891 -0.012 1 98.19 104 GLU B C 1
ATOM 2900 O O . GLU B 1 104 ? -5.102 -7.129 0.242 1 98.19 104 GLU B O 1
ATOM 2905 N N . TYR B 1 105 ? -7.34 -7.754 0.195 1 98.56 105 TYR B N 1
ATOM 2906 C CA . TYR B 1 105 ? -7.062 -9.164 0.456 1 98.56 105 TYR B CA 1
ATOM 2907 C C . TYR B 1 105 ? -6.523 -9.852 -0.791 1 98.56 105 TYR B C 1
ATOM 2909 O O . TYR B 1 105 ? -7.02 -9.633 -1.896 1 98.56 105 TYR B O 1
ATOM 2917 N N . VAL B 1 106 ? -5.465 -10.602 -0.587 1 98.69 106 VAL B N 1
ATOM 2918 C CA . VAL B 1 106 ? -4.902 -11.414 -1.663 1 98.69 106 VAL B CA 1
ATOM 2919 C C . VAL B 1 106 ? -4.484 -12.773 -1.12 1 98.69 106 VAL B C 1
ATOM 2921 O O . VAL B 1 106 ? -4.215 -12.922 0.075 1 98.69 106 VAL B O 1
ATOM 2924 N N . ALA B 1 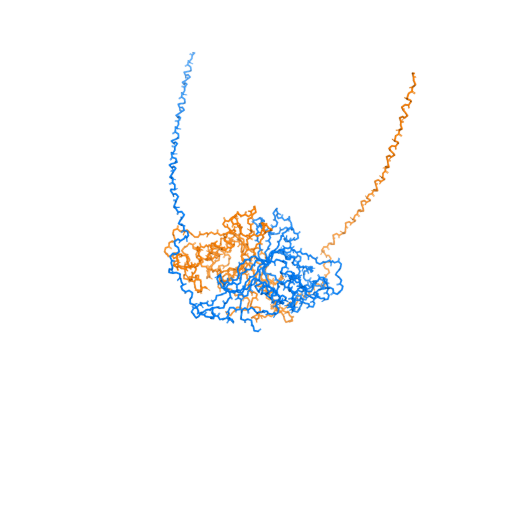107 ? -4.539 -13.781 -1.938 1 98.69 107 ALA B N 1
ATOM 2925 C CA . ALA B 1 107 ? -4.016 -15.094 -1.588 1 98.69 107 ALA B CA 1
ATOM 2926 C C . ALA B 1 107 ? -3.359 -15.766 -2.795 1 98.69 107 ALA B C 1
ATOM 2928 O O . ALA B 1 107 ? -3.816 -15.594 -3.928 1 98.69 107 ALA B O 1
ATOM 2929 N N . ASP B 1 108 ? -2.275 -16.406 -2.482 1 98.44 108 ASP B N 1
ATOM 2930 C CA . ASP B 1 108 ? -1.604 -17.188 -3.523 1 98.44 108 ASP B CA 1
ATOM 2931 C C . ASP B 1 108 ? -2.24 -18.562 -3.678 1 98.44 108 ASP B C 1
ATOM 2933 O O . ASP B 1 108 ? -1.772 -19.547 -3.086 1 98.44 108 ASP B O 1
ATOM 2937 N N . CYS B 1 109 ? -3.281 -18.672 -4.578 1 98.06 109 CYS B N 1
ATOM 2938 C CA . CYS B 1 109 ? -4.062 -19.906 -4.652 1 98.06 109 CYS B CA 1
ATOM 2939 C C . CYS B 1 109 ? -3.773 -20.656 -5.945 1 98.06 109 CYS B C 1
ATOM 2941 O O . CYS B 1 109 ? -4.395 -21.688 -6.223 1 98.06 109 CYS B O 1
ATOM 2943 N N . ASP B 1 110 ? -2.875 -20.188 -6.723 1 95.75 110 ASP B N 1
ATOM 2944 C CA . ASP B 1 110 ? -2.674 -20.734 -8.062 1 95.75 110 ASP B CA 1
ATOM 2945 C C . ASP B 1 110 ? -2.271 -22.203 -8 1 95.75 110 ASP B C 1
ATOM 2947 O O . ASP B 1 110 ? -2.674 -23 -8.859 1 95.75 110 ASP B O 1
ATOM 2951 N N . GLU B 1 111 ? -1.507 -22.578 -6.996 1 95.94 111 GLU B N 1
ATOM 2952 C CA . GLU B 1 111 ? -1.075 -23.969 -6.891 1 95.94 111 GLU B CA 1
ATOM 2953 C C . GLU B 1 111 ? -2.266 -24.906 -6.691 1 95.94 111 GLU B C 1
ATOM 2955 O O . GLU B 1 111 ? -2.268 -26.031 -7.191 1 95.94 111 GLU B O 1
ATOM 2960 N N . ALA B 1 112 ? -3.297 -24.438 -6.047 1 95.19 112 ALA B N 1
ATOM 2961 C CA . ALA B 1 112 ? -4.457 -25.266 -5.711 1 95.19 112 ALA B CA 1
ATOM 2962 C C . ALA B 1 112 ? -5.402 -25.391 -6.902 1 95.19 112 ALA B C 1
ATOM 2964 O O . ALA B 1 112 ? -6.289 -26.25 -6.906 1 95.19 112 ALA B O 1
ATOM 2965 N N . LEU B 1 113 ? -5.207 -24.562 -7.906 1 94.81 113 LEU B N 1
ATOM 2966 C CA . LEU B 1 113 ? -6.172 -24.484 -9 1 94.81 113 LEU B CA 1
ATOM 2967 C C . LEU B 1 113 ? -5.832 -25.484 -10.102 1 94.81 113 LEU B C 1
ATOM 2969 O O . LEU B 1 113 ? -4.664 -25.656 -10.438 1 94.81 113 LEU B O 1
ATOM 2973 N N . PRO B 1 114 ? -6.863 -26.109 -10.688 1 89.12 114 PRO B N 1
ATOM 2974 C CA . PRO B 1 114 ? -6.625 -26.938 -11.867 1 89.12 114 PRO B CA 1
ATOM 2975 C C . PRO B 1 114 ? -5.961 -26.172 -13.008 1 89.12 114 PRO B C 1
ATOM 2977 O O . PRO B 1 114 ? -5.125 -26.719 -13.727 1 89.12 114 PRO B O 1
ATOM 2980 N N . THR B 1 115 ? -6.195 -24.859 -13.156 1 81.06 115 THR B N 1
ATOM 2981 C CA . THR B 1 115 ? -5.656 -24.016 -14.219 1 81.06 115 THR B CA 1
ATOM 2982 C C . THR B 1 115 ? -4.449 -23.234 -13.719 1 81.06 115 THR B C 1
ATOM 2984 O O . THR B 1 115 ? -3.955 -22.344 -14.414 1 81.06 115 THR B O 1
ATOM 2987 N N . GLY B 1 116 ? -3.969 -23.531 -12.492 1 82.56 116 GLY B N 1
ATOM 2988 C CA . GLY B 1 116 ? -2.924 -22.719 -11.883 1 82.56 116 GLY B CA 1
ATOM 2989 C C . GLY B 1 116 ? -1.525 -23.172 -12.266 1 82.56 116 GLY B C 1
ATOM 2990 O O . GLY B 1 116 ? -0.537 -22.625 -11.766 1 82.56 116 GLY B O 1
ATOM 2991 N N . ASN B 1 117 ? -1.475 -24.141 -13.18 1 84.12 117 ASN B N 1
ATOM 2992 C CA . ASN B 1 117 ? -0.207 -24.656 -13.688 1 84.12 117 ASN B CA 1
ATOM 2993 C C . ASN B 1 117 ? 0.755 -25 -12.555 1 84.12 117 ASN B C 1
ATOM 2995 O O . ASN B 1 117 ? 1.945 -24.688 -12.633 1 84.12 117 ASN B O 1
ATOM 2999 N N . GLY B 1 118 ? 0.233 -25.453 -11.391 1 91.06 118 GLY B N 1
ATOM 3000 C CA . GLY B 1 118 ? 1.06 -25.859 -10.266 1 91.06 118 GLY B CA 1
ATOM 3001 C C . GLY B 1 118 ? 1.553 -24.688 -9.43 1 91.06 118 GLY B C 1
ATOM 3002 O O . GLY B 1 118 ? 2.416 -24.859 -8.57 1 91.06 118 GLY B O 1
ATOM 3003 N N . GLY B 1 119 ? 1.086 -23.469 -9.695 1 96.56 119 GLY B N 1
ATOM 3004 C CA . GLY B 1 119 ? 1.507 -22.297 -8.938 1 96.56 119 GLY B CA 1
ATOM 3005 C C . GLY B 1 119 ? 2.408 -21.375 -9.734 1 96.56 119 GLY B C 1
ATOM 3006 O O . GLY B 1 119 ? 3.604 -21.266 -9.453 1 96.56 119 GLY B O 1
ATOM 3007 N N . ASP B 1 120 ? 1.898 -20.562 -10.602 1 96.38 120 ASP B N 1
ATOM 3008 C CA . ASP B 1 120 ? 2.715 -19.797 -11.531 1 96.38 120 ASP B CA 1
ATOM 3009 C C . ASP B 1 120 ? 2.889 -18.359 -11.047 1 96.38 120 ASP B C 1
ATOM 3011 O O . ASP B 1 120 ? 3.322 -17.484 -11.805 1 96.38 120 ASP B O 1
ATOM 3015 N N . GLY B 1 121 ? 2.523 -18.062 -9.836 1 98.31 121 GLY B N 1
ATOM 3016 C CA . GLY B 1 121 ? 2.844 -16.781 -9.234 1 98.31 121 GLY B CA 1
ATOM 3017 C C . GLY B 1 121 ? 1.811 -15.703 -9.531 1 98.31 121 GLY B C 1
ATOM 3018 O O . GLY B 1 121 ? 2.102 -14.508 -9.438 1 98.31 121 GLY B O 1
ATOM 3019 N N . ASN B 1 122 ? 0.557 -16.094 -9.977 1 98.38 122 ASN B N 1
ATOM 3020 C CA . ASN B 1 122 ? -0.562 -15.188 -10.172 1 98.38 122 ASN B CA 1
ATOM 3021 C C . ASN B 1 122 ? -1.508 -15.188 -8.977 1 98.38 122 ASN B C 1
ATOM 3023 O O . ASN B 1 122 ? -2.314 -16.109 -8.82 1 98.38 122 ASN B O 1
ATOM 3027 N N . PRO B 1 123 ? -1.486 -14.203 -8.148 1 98.25 123 PRO B N 1
ATOM 3028 C CA . PRO B 1 123 ? -2.305 -14.227 -6.93 1 98.25 123 PRO B CA 1
ATOM 3029 C C . PRO B 1 123 ? -3.793 -14.047 -7.219 1 98.25 123 PRO B C 1
ATOM 3031 O O . PRO B 1 123 ? -4.164 -13.578 -8.297 1 98.25 123 PRO B O 1
ATOM 3034 N N . THR B 1 124 ? -4.605 -14.43 -6.27 1 98.5 124 THR B N 1
ATOM 3035 C CA . THR B 1 124 ? -6.059 -14.492 -6.395 1 98.5 124 THR B CA 1
ATOM 3036 C C . THR B 1 124 ? -6.719 -13.414 -5.539 1 98.5 124 THR B C 1
ATOM 3038 O O . THR B 1 124 ? -6.285 -13.148 -4.414 1 98.5 124 THR B O 1
ATOM 3041 N N . PHE B 1 125 ? -7.766 -12.852 -6.133 1 98.75 125 PHE B N 1
ATOM 3042 C CA . PHE B 1 125 ? -8.633 -11.922 -5.418 1 98.75 125 PHE B CA 1
ATOM 3043 C C . PHE B 1 125 ? -10.055 -12.453 -5.352 1 98.75 125 PHE B C 1
ATOM 3045 O O . PHE B 1 125 ? -10.523 -13.125 -6.281 1 98.75 125 PHE B O 1
ATOM 3052 N N . LEU B 1 126 ? -10.695 -12.25 -4.191 1 98.56 126 LEU B N 1
ATOM 3053 C CA . LEU B 1 126 ? -12.148 -12.141 -4.164 1 98.56 126 LEU B CA 1
ATOM 3054 C C . LEU B 1 126 ? -12.586 -10.688 -4.375 1 98.56 126 LEU B C 1
ATOM 3056 O O . LEU B 1 126 ? -12.641 -9.914 -3.42 1 98.56 126 LEU B O 1
ATOM 3060 N N . ALA B 1 127 ? -12.883 -10.383 -5.637 1 98.38 127 ALA B N 1
ATOM 3061 C CA . ALA B 1 127 ? -13.086 -9 -6.062 1 98.38 127 ALA B CA 1
ATOM 3062 C C . ALA B 1 127 ? -14.516 -8.547 -5.789 1 98.38 127 ALA B C 1
ATOM 3064 O O . ALA B 1 127 ? -15.477 -9.203 -6.211 1 98.38 127 ALA B O 1
ATOM 3065 N N . LEU B 1 128 ? -14.625 -7.465 -5.059 1 97.31 128 LEU B N 1
ATOM 3066 C CA . LEU B 1 128 ? -15.93 -6.84 -4.895 1 97.31 128 LEU B CA 1
ATOM 3067 C C . LEU B 1 128 ? -16.203 -5.84 -6.016 1 97.31 128 LEU B C 1
ATOM 3069 O O . LEU B 1 128 ? -15.375 -4.965 -6.285 1 97.31 128 LEU B O 1
ATOM 3073 N N . ARG B 1 129 ? -17.328 -5.93 -6.617 1 95.69 129 ARG B N 1
ATOM 3074 C CA . ARG B 1 129 ? -17.656 -5.09 -7.77 1 95.69 129 ARG B CA 1
ATOM 3075 C C . ARG B 1 129 ? -17.703 -3.619 -7.375 1 95.69 129 ARG B C 1
ATOM 3077 O O . ARG B 1 129 ? -17.438 -2.74 -8.188 1 95.69 129 ARG B O 1
ATOM 3084 N N . VAL B 1 130 ? -17.969 -3.389 -6.137 1 94.88 130 VAL B N 1
ATOM 3085 C CA . VAL B 1 130 ? -18.109 -2.014 -5.668 1 94.88 130 VAL B CA 1
ATOM 3086 C C . VAL B 1 130 ? -16.719 -1.411 -5.414 1 94.88 130 VAL B C 1
ATOM 3088 O O . VAL B 1 130 ? -16.594 -0.192 -5.285 1 94.88 130 VAL B O 1
ATOM 3091 N N . ALA B 1 131 ? -15.711 -2.211 -5.297 1 96.81 131 ALA B N 1
ATOM 3092 C CA . ALA B 1 131 ? -14.383 -1.725 -4.941 1 96.81 131 ALA B CA 1
ATOM 3093 C C . ALA B 1 131 ? -13.766 -0.925 -6.082 1 96.81 131 ALA B C 1
ATOM 3095 O O . ALA B 1 131 ? -13.75 -1.381 -7.23 1 96.81 131 ALA B O 1
ATOM 3096 N N . THR B 1 132 ? -13.156 0.198 -5.758 1 97.5 132 THR B N 1
ATOM 3097 C CA . THR B 1 132 ? -12.547 1.095 -6.73 1 97.5 132 THR B CA 1
ATOM 3098 C C . THR B 1 132 ? -11.469 0.369 -7.531 1 97.5 132 THR B C 1
ATOM 3100 O O . THR B 1 132 ? -11.336 0.578 -8.734 1 97.5 132 THR B O 1
ATOM 3103 N N . THR B 1 133 ? -10.734 -0.488 -6.91 1 98.31 133 THR B N 1
ATOM 3104 C CA . THR B 1 133 ? -9.68 -1.25 -7.574 1 98.31 133 THR B CA 1
ATOM 3105 C C . THR B 1 133 ? -10.234 -2 -8.781 1 98.31 133 THR B C 1
ATOM 3107 O O . THR B 1 133 ? -9.711 -1.875 -9.891 1 98.31 133 THR B O 1
ATOM 3110 N N . PHE B 1 134 ? -11.32 -2.627 -8.578 1 98.25 134 PHE B N 1
ATOM 3111 C CA . PHE B 1 134 ? -11.82 -3.516 -9.617 1 98.25 134 PHE B CA 1
ATOM 3112 C C . PHE B 1 134 ? -12.719 -2.76 -10.594 1 98.25 134 PHE B C 1
ATOM 3114 O O . PHE B 1 134 ? -12.844 -3.143 -11.758 1 98.25 134 PHE B O 1
ATOM 3121 N N . ARG B 1 135 ? -13.281 -1.651 -10.133 1 97.5 135 ARG B N 1
ATOM 3122 C CA . ARG B 1 135 ? -13.945 -0.757 -11.078 1 97.5 135 ARG B CA 1
ATOM 3123 C C . ARG B 1 135 ? -12.938 -0.148 -12.055 1 97.5 135 ARG B C 1
ATOM 3125 O O . ARG B 1 135 ? -13.203 -0.066 -13.25 1 97.5 135 ARG B O 1
ATOM 3132 N N . ASN B 1 136 ? -11.797 0.281 -11.531 1 98.19 136 ASN B N 1
ATOM 3133 C CA . ASN B 1 136 ? -10.773 0.868 -12.391 1 98.19 136 ASN B CA 1
ATOM 3134 C C . ASN B 1 136 ? -10.242 -0.144 -13.398 1 98.19 136 ASN B C 1
ATOM 3136 O O . ASN B 1 136 ? -10.039 0.185 -14.57 1 98.19 136 ASN B O 1
ATOM 3140 N N . THR B 1 137 ? -10.023 -1.331 -12.93 1 98.12 137 THR B N 1
ATOM 3141 C CA . THR B 1 137 ? -9.492 -2.332 -13.844 1 98.12 137 THR B CA 1
ATOM 3142 C C . THR B 1 137 ? -10.539 -2.713 -14.891 1 98.12 137 THR B C 1
ATOM 3144 O O . THR B 1 137 ? -10.203 -2.971 -16.047 1 98.12 137 THR B O 1
ATOM 3147 N N . ALA B 1 138 ? -11.781 -2.766 -14.539 1 96.88 138 ALA B N 1
ATOM 3148 C CA . ALA B 1 138 ? -12.852 -3.01 -15.5 1 96.88 138 ALA B CA 1
ATOM 3149 C C . ALA B 1 138 ? -12.938 -1.884 -16.531 1 96.88 138 ALA B C 1
ATOM 3151 O O . ALA B 1 138 ? -13.344 -2.105 -17.672 1 96.88 138 ALA B O 1
ATOM 3152 N N . ALA B 1 139 ? -12.5 -0.73 -16.094 1 96.94 139 ALA B N 1
ATOM 3153 C CA . ALA B 1 139 ? -12.547 0.431 -16.969 1 96.94 139 ALA B CA 1
ATOM 3154 C C . ALA B 1 139 ? -11.266 0.547 -17.797 1 96.94 139 ALA B C 1
ATOM 3156 O O . ALA B 1 139 ? -11.078 1.519 -18.531 1 96.94 139 ALA B O 1
ATOM 3157 N N . GLY B 1 140 ? -10.281 -0.412 -17.594 1 96.62 140 GLY B N 1
ATOM 3158 C CA . GLY B 1 140 ? -9.156 -0.469 -18.5 1 96.62 140 GLY B CA 1
ATOM 3159 C C . GLY B 1 140 ? -7.816 -0.284 -17.812 1 96.62 140 GLY B C 1
ATOM 3160 O O . GLY B 1 140 ? -6.766 -0.394 -18.453 1 96.62 140 GLY B O 1
ATOM 3161 N N . SER B 1 141 ? -7.836 -0.005 -16.516 1 97.94 141 SER B N 1
ATOM 3162 C CA . SER B 1 141 ? -6.57 0.186 -15.805 1 97.94 141 SER B CA 1
ATOM 3163 C C . SER B 1 141 ? -5.824 -1.133 -15.648 1 97.94 141 SER B C 1
ATOM 3165 O O . SER B 1 141 ? -6.418 -2.148 -15.273 1 97.94 141 SER B O 1
ATOM 3167 N N . ASN B 1 142 ? -4.488 -1.062 -15.914 1 97.88 142 ASN B N 1
ATOM 3168 C CA . ASN B 1 142 ? -3.627 -2.092 -15.336 1 97.88 142 ASN B CA 1
ATOM 3169 C C . ASN B 1 142 ? -3.502 -1.938 -13.82 1 97.88 142 ASN B C 1
ATOM 3171 O O . ASN B 1 142 ? -4.012 -0.974 -13.25 1 97.88 142 ASN B O 1
ATOM 3175 N N . ILE B 1 143 ? -2.92 -2.943 -13.219 1 98.62 143 ILE B N 1
ATOM 3176 C CA . ILE B 1 143 ? -2.805 -2.957 -11.766 1 98.62 143 ILE B CA 1
ATOM 3177 C C . ILE B 1 143 ? -1.374 -3.314 -11.367 1 98.62 143 ILE B C 1
ATOM 3179 O O . ILE B 1 143 ? -0.69 -4.051 -12.078 1 98.62 143 ILE B O 1
ATOM 3183 N N . SER B 1 144 ? -0.899 -2.711 -10.305 1 98.81 144 SER B N 1
ATOM 3184 C CA . SER B 1 144 ? 0.266 -3.217 -9.586 1 98.81 144 SER B CA 1
ATOM 3185 C C . SER B 1 144 ? -0.078 -3.543 -8.133 1 98.81 144 SER B C 1
ATOM 3187 O O . SER B 1 144 ? -0.992 -2.949 -7.562 1 98.81 144 SER B O 1
ATOM 3189 N N . LEU B 1 145 ? 0.548 -4.527 -7.59 1 98.88 145 LEU B N 1
ATOM 3190 C CA . LEU B 1 145 ? 0.345 -4.992 -6.223 1 98.88 145 LEU B CA 1
ATOM 3191 C C . LEU B 1 145 ? 1.65 -4.949 -5.438 1 98.88 145 LEU B C 1
ATOM 3193 O O . LEU B 1 145 ? 2.627 -5.605 -5.809 1 98.88 145 LEU B O 1
ATOM 3197 N N . SER B 1 146 ? 1.683 -4.176 -4.352 1 98.81 146 SER B N 1
ATOM 3198 C CA . SER B 1 146 ? 2.852 -4.07 -3.486 1 98.81 146 SER B CA 1
ATOM 3199 C C . SER B 1 146 ? 2.744 -5.016 -2.295 1 98.81 146 SER B C 1
ATOM 3201 O O . SER B 1 146 ? 1.723 -5.039 -1.605 1 98.81 146 SER B O 1
ATOM 3203 N N . LEU B 1 147 ? 3.766 -5.789 -2.107 1 98.81 147 LEU B N 1
ATOM 3204 C CA . LEU B 1 147 ? 3.953 -6.648 -0.944 1 98.81 147 LEU B CA 1
ATOM 3205 C C . LEU B 1 147 ? 5.27 -6.336 -0.24 1 98.81 147 LEU B C 1
ATOM 3207 O O . LEU B 1 147 ? 6.281 -6.066 -0.894 1 98.81 147 LEU B O 1
ATOM 3211 N N . ASP B 1 148 ? 5.234 -6.328 1.086 1 97.94 148 ASP B N 1
ATOM 3212 C CA . ASP B 1 148 ? 6.5 -6.074 1.769 1 97.94 148 ASP B CA 1
ATOM 3213 C C . ASP B 1 148 ? 6.621 -6.918 3.035 1 97.94 148 ASP B C 1
ATOM 3215 O O . ASP B 1 148 ? 5.641 -7.52 3.482 1 97.94 148 ASP B O 1
ATOM 3219 N N . TRP B 1 149 ? 7.793 -7.055 3.51 1 98.25 149 TRP B N 1
ATOM 3220 C CA . TRP B 1 149 ? 8.156 -7.859 4.672 1 98.25 149 TRP B CA 1
ATOM 3221 C C . TRP B 1 149 ? 8.57 -6.973 5.84 1 98.25 149 TRP B C 1
ATOM 3223 O O . TRP B 1 149 ? 9.289 -7.414 6.738 1 98.25 149 TRP B O 1
ATOM 3233 N N . TRP B 1 150 ? 8.109 -5.695 5.863 1 97.56 150 TRP B N 1
ATOM 3234 C CA . TRP B 1 150 ? 8.641 -4.672 6.762 1 97.56 150 TRP B CA 1
ATOM 3235 C C . TRP B 1 150 ? 8.164 -4.914 8.195 1 97.56 150 TRP B C 1
ATOM 3237 O O . TRP B 1 150 ? 8.852 -4.547 9.148 1 97.56 150 TRP B O 1
ATOM 3247 N N . ASP B 1 151 ? 7.035 -5.594 8.367 1 94.62 151 ASP B N 1
ATOM 3248 C CA . ASP B 1 151 ? 6.477 -5.801 9.695 1 94.62 151 ASP B CA 1
ATOM 3249 C C . ASP B 1 151 ? 7.289 -6.828 10.484 1 94.62 151 ASP B C 1
ATOM 3251 O O . ASP B 1 151 ? 7.043 -7.043 11.672 1 94.62 151 ASP B O 1
ATOM 3255 N N . HIS B 1 152 ? 8.344 -7.371 9.914 1 96.56 152 HIS B N 1
ATOM 3256 C CA . HIS B 1 152 ? 9.133 -8.414 10.555 1 96.56 152 HIS B CA 1
ATOM 3257 C C . HIS B 1 152 ? 10.484 -7.887 11.008 1 96.56 152 HIS B C 1
ATOM 3259 O O . HIS B 1 152 ? 11.375 -8.664 11.352 1 96.56 152 HIS B O 1
ATOM 3265 N N . VAL B 1 153 ? 10.625 -6.605 10.984 1 95.94 153 VAL B N 1
ATOM 3266 C CA . VAL B 1 153 ? 11.914 -5.969 11.258 1 95.94 153 VAL B CA 1
ATOM 3267 C C . VAL B 1 153 ? 12.406 -6.367 12.648 1 95.94 153 VAL B C 1
ATOM 3269 O O . VAL B 1 153 ? 13.602 -6.562 12.852 1 95.94 153 VAL B O 1
ATOM 3272 N N . ASN B 1 154 ? 11.531 -6.551 13.602 1 94.25 154 ASN B N 1
ATOM 3273 C CA . ASN B 1 154 ? 11.922 -6.848 14.977 1 94.25 154 ASN B CA 1
ATOM 3274 C C . ASN B 1 154 ? 12.414 -8.289 15.125 1 94.25 154 ASN B C 1
ATOM 3276 O O . ASN B 1 154 ? 13.031 -8.633 16.125 1 94.25 154 ASN B O 1
ATOM 3280 N N . GLU B 1 155 ? 12.133 -9.109 14.141 1 94.75 155 GLU B N 1
ATOM 3281 C CA . GLU B 1 155 ? 12.555 -10.508 14.156 1 94.75 155 GLU B CA 1
ATOM 3282 C C . GLU B 1 155 ? 13.922 -10.68 13.5 1 94.75 155 GLU B C 1
ATOM 3284 O O . GLU B 1 155 ? 14.469 -11.781 13.469 1 94.75 155 GLU B O 1
ATOM 3289 N N . THR B 1 156 ? 14.453 -9.547 12.969 1 93.44 156 THR B N 1
ATOM 3290 C CA . THR B 1 156 ? 15.711 -9.633 12.234 1 93.44 156 THR B CA 1
ATOM 3291 C C . THR B 1 156 ? 16.875 -9.164 13.102 1 93.44 156 THR B C 1
ATOM 3293 O O . THR B 1 156 ? 16.672 -8.625 14.188 1 93.44 156 THR B O 1
ATOM 3296 N N . LYS B 1 157 ? 18.047 -9.492 12.617 1 86.5 157 LYS B N 1
ATOM 3297 C CA . LYS B 1 157 ? 19.281 -8.984 13.203 1 86.5 157 LYS B CA 1
ATOM 3298 C C . LYS B 1 157 ? 19.906 -7.902 12.328 1 86.5 157 LYS B C 1
ATOM 3300 O O . LYS B 1 157 ? 19.672 -7.863 11.117 1 86.5 157 LYS B O 1
ATOM 3305 N N . PRO B 1 158 ? 20.609 -7.043 13.016 1 85.75 158 PRO B N 1
ATOM 3306 C CA . PRO B 1 158 ? 21.328 -6.059 12.195 1 85.75 158 PRO B CA 1
ATOM 3307 C C . PRO B 1 158 ? 22.297 -6.703 11.211 1 85.75 158 PRO B C 1
ATOM 3309 O O . PRO B 1 158 ? 22.797 -7.797 11.461 1 85.75 158 PRO B O 1
ATOM 3312 N N . LEU B 1 159 ? 22.469 -6.012 10.062 1 81.56 159 LEU B N 1
ATOM 3313 C CA . LEU B 1 159 ? 23.406 -6.512 9.055 1 81.56 159 LEU B CA 1
ATOM 3314 C C . LEU B 1 159 ? 24.797 -6.691 9.648 1 81.56 159 LEU B C 1
ATOM 3316 O O . LEU B 1 159 ? 25.484 -7.672 9.352 1 81.56 159 LEU B O 1
ATOM 3320 N N . PHE B 1 160 ? 25.219 -5.734 10.43 1 79.5 160 PHE B N 1
ATOM 3321 C CA . PHE B 1 160 ? 26.438 -5.805 11.227 1 79.5 160 PHE B CA 1
ATOM 3322 C C . PHE B 1 160 ? 26.281 -5.008 12.516 1 79.5 160 PHE B C 1
ATOM 3324 O O . PHE B 1 160 ? 25.344 -4.207 12.656 1 79.5 160 PHE B O 1
ATOM 3331 N N . PRO B 1 161 ? 27.125 -5.398 13.422 1 78.44 161 PRO B N 1
ATOM 3332 C CA . PRO B 1 161 ? 27 -4.684 14.695 1 78.44 161 PRO B CA 1
ATOM 3333 C C . PRO B 1 161 ? 26.953 -3.168 14.516 1 78.44 161 PRO B C 1
ATOM 3335 O O . PRO B 1 161 ? 27.812 -2.602 13.828 1 78.44 161 PRO B O 1
ATOM 3338 N N . GLY B 1 162 ? 25.953 -2.535 15.055 1 79.44 162 GLY B N 1
ATOM 3339 C CA . GLY B 1 162 ? 25.844 -1.088 15 1 79.44 162 GLY B CA 1
ATOM 3340 C C . GLY B 1 162 ? 24.953 -0.609 13.859 1 79.44 162 GLY B C 1
ATOM 3341 O O . GLY B 1 162 ? 24.547 0.552 13.836 1 79.44 162 GLY B O 1
ATOM 3342 N N . PHE B 1 163 ? 24.766 -1.494 12.93 1 78.69 163 PHE B N 1
ATOM 3343 C CA . PHE B 1 163 ? 23.859 -1.139 11.844 1 78.69 163 PHE B CA 1
ATOM 3344 C C . PHE B 1 163 ? 22.422 -1.166 12.32 1 78.69 163 PHE B C 1
ATOM 3346 O O . PHE B 1 163 ? 21.953 -2.174 12.852 1 78.69 163 PHE B O 1
ATOM 3353 N N . PRO B 1 164 ? 21.766 -0.079 12.203 1 82.75 164 PRO B N 1
ATOM 3354 C CA . PRO B 1 164 ? 20.391 -0.073 12.727 1 82.75 164 PRO B CA 1
ATOM 3355 C C . PRO B 1 164 ? 19.469 -1.024 11.969 1 82.75 164 PRO B C 1
ATOM 3357 O O . PRO B 1 164 ? 19.641 -1.231 10.766 1 82.75 164 PRO B O 1
ATOM 3360 N N . ARG B 1 165 ? 18.562 -1.649 12.797 1 90.56 165 ARG B N 1
ATOM 3361 C CA . ARG B 1 165 ? 17.453 -2.32 12.141 1 90.56 165 ARG B CA 1
ATOM 3362 C C . ARG B 1 165 ? 16.594 -1.325 11.367 1 90.56 165 ARG B C 1
ATOM 3364 O O . ARG B 1 165 ? 16.328 -0.22 11.844 1 90.56 165 ARG B O 1
ATOM 3371 N N . SER B 1 166 ? 16.312 -1.765 10.156 1 94.56 166 SER B N 1
ATOM 3372 C CA . SER B 1 166 ? 15.578 -0.86 9.273 1 94.56 166 SER B CA 1
ATOM 3373 C C . SER B 1 166 ? 14.555 -1.614 8.43 1 94.56 166 SER B C 1
ATOM 3375 O O . SER B 1 166 ? 14.914 -2.529 7.684 1 94.56 166 SER B O 1
ATOM 3377 N N . PRO B 1 167 ? 13.281 -1.228 8.555 1 96.5 167 PRO B N 1
ATOM 3378 C CA . PRO B 1 167 ? 12.32 -1.825 7.629 1 96.5 167 PRO B CA 1
ATOM 3379 C C . PRO B 1 167 ? 12.75 -1.694 6.168 1 96.5 167 PRO B C 1
ATOM 3381 O O . PRO B 1 167 ? 12.555 -2.617 5.375 1 96.5 167 PRO B O 1
ATOM 3384 N N . ALA B 1 168 ? 13.43 -0.619 5.871 1 95.44 168 ALA B N 1
ATOM 3385 C CA . ALA B 1 168 ? 13.859 -0.368 4.5 1 95.44 168 ALA B CA 1
ATOM 3386 C C . ALA B 1 168 ? 14.883 -1.41 4.051 1 95.44 168 ALA B C 1
ATOM 3388 O O . ALA B 1 168 ? 15.141 -1.554 2.854 1 95.44 168 ALA B O 1
ATOM 3389 N N . GLY B 1 169 ? 15.469 -2.1 4.961 1 95.81 169 GLY B N 1
ATOM 3390 C CA . GLY B 1 169 ? 16.422 -3.148 4.645 1 95.81 169 GLY B CA 1
ATOM 3391 C C . GLY B 1 169 ? 15.773 -4.496 4.398 1 95.81 169 GLY B C 1
ATOM 3392 O O . GLY B 1 169 ? 16.453 -5.48 4.105 1 95.81 169 GLY B O 1
ATOM 3393 N N . LEU B 1 170 ? 14.461 -4.594 4.516 1 97.69 170 LEU B N 1
ATOM 3394 C CA . LEU B 1 170 ? 13.75 -5.848 4.316 1 97.69 170 LEU B CA 1
ATOM 3395 C C . LEU B 1 170 ? 13.117 -5.898 2.93 1 97.69 170 LEU B C 1
ATOM 3397 O O . LEU B 1 170 ? 12.883 -4.855 2.311 1 97.69 170 LEU B O 1
ATOM 3401 N N . PRO B 1 171 ? 12.781 -7.078 2.477 1 98.38 171 PRO B N 1
ATOM 3402 C CA . PRO B 1 171 ? 12.32 -7.254 1.1 1 98.38 171 PRO B CA 1
ATOM 3403 C C . PRO B 1 171 ? 10.945 -6.637 0.859 1 98.38 171 PRO B C 1
ATOM 3405 O O . PRO B 1 171 ? 10.102 -6.629 1.76 1 98.38 171 PRO B O 1
ATOM 3408 N N . ARG B 1 172 ? 10.773 -6.18 -0.354 1 98.69 172 ARG B N 1
ATOM 3409 C CA . ARG B 1 172 ? 9.477 -5.805 -0.903 1 98.69 172 ARG B CA 1
ATOM 3410 C C . ARG B 1 172 ? 9.422 -6.047 -2.408 1 98.69 172 ARG B C 1
ATOM 3412 O O . ARG B 1 172 ? 10.453 -6.02 -3.08 1 98.69 172 ARG B O 1
ATOM 3419 N N . VAL B 1 173 ? 8.25 -6.309 -2.891 1 98.88 173 VAL B N 1
ATOM 3420 C CA . VAL B 1 173 ? 8.078 -6.633 -4.301 1 98.88 173 VAL B CA 1
ATOM 3421 C C . VAL B 1 173 ? 6.801 -5.98 -4.828 1 98.88 173 VAL B C 1
ATOM 3423 O O . VAL B 1 173 ? 5.816 -5.855 -4.102 1 98.88 173 VAL B O 1
ATOM 3426 N N . THR B 1 174 ? 6.898 -5.484 -5.992 1 98.88 174 THR B N 1
ATOM 3427 C CA . THR B 1 174 ? 5.723 -5.012 -6.719 1 98.88 174 THR B CA 1
ATOM 3428 C C . THR B 1 174 ? 5.453 -5.891 -7.938 1 98.88 174 THR B C 1
ATOM 3430 O O . THR B 1 174 ? 6.332 -6.086 -8.773 1 98.88 174 THR B O 1
ATOM 3433 N N . LEU B 1 175 ? 4.25 -6.43 -7.992 1 98.94 175 LEU B N 1
ATOM 3434 C CA . LEU B 1 175 ? 3.773 -7.219 -9.125 1 98.94 175 LEU B CA 1
ATOM 3435 C C . LEU B 1 175 ? 2.93 -6.367 -10.07 1 98.94 175 LEU B C 1
ATOM 3437 O O . LEU B 1 175 ? 1.979 -5.711 -9.633 1 98.94 175 LEU B O 1
ATOM 3441 N N . PHE B 1 176 ? 3.332 -6.391 -11.367 1 98.81 176 PHE B N 1
ATOM 3442 C CA . PHE B 1 176 ? 2.586 -5.664 -12.391 1 98.81 176 PHE B CA 1
ATOM 3443 C C . PHE B 1 176 ? 1.777 -6.621 -13.258 1 98.81 176 PHE B C 1
ATOM 3445 O O . PHE B 1 176 ? 2.23 -7.727 -13.562 1 98.81 176 PHE B O 1
ATOM 3452 N N . GLY B 1 177 ? 0.606 -6.113 -13.633 1 98.62 177 GLY B N 1
ATOM 3453 C CA . GLY B 1 177 ? -0.164 -6.883 -14.594 1 98.62 177 GLY B CA 1
ATOM 3454 C C . GLY B 1 177 ? -1.594 -6.395 -14.742 1 98.62 177 GLY B C 1
ATOM 3455 O O . GLY B 1 177 ? -1.848 -5.188 -14.734 1 98.62 177 GLY B O 1
ATOM 3456 N N . TYR B 1 178 ? -2.453 -7.34 -15.031 1 98.69 178 TYR B N 1
ATOM 3457 C CA . TYR B 1 178 ? -3.867 -7.031 -15.219 1 98.69 178 TYR B CA 1
ATOM 3458 C C . TYR B 1 178 ? -4.742 -8.062 -14.516 1 98.69 178 TYR B C 1
ATOM 3460 O O . TYR B 1 178 ? -4.277 -9.141 -14.156 1 98.69 178 TYR B O 1
ATOM 3468 N N . ILE B 1 179 ? -5.973 -7.66 -14.281 1 98.69 179 ILE B N 1
ATOM 3469 C CA . ILE B 1 179 ? -6.93 -8.523 -13.602 1 98.69 179 ILE B CA 1
ATOM 3470 C C . ILE B 1 179 ? -7.68 -9.375 -14.625 1 98.69 179 ILE B C 1
ATOM 3472 O O . ILE B 1 179 ? -8.164 -8.859 -15.633 1 98.69 179 ILE B O 1
ATOM 3476 N N . GLU B 1 180 ? -7.734 -10.648 -14.406 1 98 180 GLU B N 1
ATOM 3477 C CA . GLU B 1 180 ? -8.516 -11.578 -15.211 1 98 180 GLU B CA 1
ATOM 3478 C C . GLU B 1 180 ? -9.562 -12.297 -14.367 1 98 180 GLU B C 1
ATOM 3480 O O . GLU B 1 180 ? -9.227 -13.141 -13.539 1 98 180 GLU B O 1
ATOM 3485 N N . PRO B 1 181 ? -10.836 -12 -14.602 1 97.75 181 PRO B N 1
ATOM 3486 C CA . PRO B 1 181 ? -11.883 -12.766 -13.914 1 97.75 181 PRO B CA 1
ATOM 3487 C C . PRO B 1 181 ? -11.914 -14.227 -14.344 1 97.75 181 PRO B C 1
ATOM 3489 O O . PRO B 1 181 ? -11.664 -14.539 -15.508 1 97.75 181 PRO B O 1
ATOM 3492 N N . PHE B 1 182 ? -12.203 -15.016 -13.336 1 96.62 182 PHE B N 1
ATOM 3493 C CA . PHE B 1 182 ? -12.453 -16.406 -13.688 1 96.62 182 PHE B CA 1
ATOM 3494 C C . PHE B 1 182 ? -13.773 -16.547 -14.43 1 96.62 182 PHE B C 1
ATOM 3496 O O . PHE B 1 182 ? -14.719 -15.805 -14.172 1 96.62 182 PHE B O 1
ATOM 3503 N N . GLU B 1 183 ? -13.773 -17.5 -15.312 1 91.75 183 GLU B N 1
ATOM 3504 C CA . GLU B 1 183 ? -14.977 -17.734 -16.109 1 91.75 183 GLU B CA 1
ATOM 3505 C C . GLU B 1 183 ? -16.141 -18.156 -15.227 1 91.75 183 GLU B C 1
ATOM 3507 O O . GLU B 1 183 ? -15.961 -18.859 -14.234 1 91.75 183 GLU B O 1
ATOM 3512 N N . THR B 1 184 ? -17.297 -17.672 -15.516 1 90.12 184 THR B N 1
ATOM 3513 C CA . THR B 1 184 ? -18.516 -18.078 -14.852 1 90.12 184 THR B CA 1
ATOM 3514 C C . THR B 1 184 ? -19.469 -18.766 -15.836 1 90.12 184 THR B C 1
ATOM 3516 O O . THR B 1 184 ? -19.641 -18.297 -16.969 1 90.12 184 THR B O 1
ATOM 3519 N N . PRO B 1 185 ? -20.172 -19.938 -15.5 1 92.5 185 PRO B N 1
ATOM 3520 C CA . PRO B 1 185 ? -20.016 -20.531 -14.172 1 92.5 185 PRO B CA 1
ATOM 3521 C C . PRO B 1 185 ? -18.656 -21.203 -13.984 1 92.5 185 PRO B C 1
ATOM 3523 O O . PRO B 1 185 ? -18.078 -21.719 -14.945 1 92.5 185 PRO B O 1
ATOM 3526 N N . LEU B 1 186 ? -18.172 -21.156 -12.742 1 93.19 186 LEU B N 1
ATOM 3527 C CA . LEU B 1 186 ? -16.922 -21.812 -12.391 1 93.19 186 LEU B CA 1
ATOM 3528 C C . LEU B 1 186 ? -17.094 -23.328 -12.367 1 93.19 186 LEU B C 1
ATOM 3530 O O . LEU B 1 186 ? -18.078 -23.844 -11.836 1 93.19 186 LEU B O 1
ATOM 3534 N N . PRO B 1 187 ? -16.062 -23.984 -12.984 1 93.69 187 PRO B N 1
ATOM 3535 C CA . PRO B 1 187 ? -16.062 -25.422 -12.695 1 93.69 187 PRO B CA 1
ATOM 3536 C C . PRO B 1 187 ? -16.047 -25.719 -11.203 1 93.69 187 PRO B C 1
ATOM 3538 O O . PRO B 1 187 ? -15.398 -25.016 -10.43 1 93.69 187 PRO B O 1
ATOM 3541 N N . LYS B 1 188 ? -16.75 -26.734 -10.852 1 94.31 188 LYS B N 1
ATOM 3542 C CA . LYS B 1 188 ? -16.938 -27.078 -9.445 1 94.31 188 LYS B CA 1
ATOM 3543 C C . LYS B 1 188 ? -15.594 -27.234 -8.734 1 94.31 188 LYS B C 1
ATOM 3545 O O . LYS B 1 188 ? -15.414 -26.734 -7.617 1 94.31 188 LYS B O 1
ATOM 3550 N N . ASP B 1 189 ? -14.656 -27.922 -9.352 1 95.06 189 ASP B N 1
ATOM 3551 C CA . ASP B 1 189 ? -13.359 -28.156 -8.734 1 95.06 189 ASP B CA 1
ATOM 3552 C C . ASP B 1 189 ? -12.594 -26.844 -8.531 1 95.06 189 ASP B C 1
ATOM 3554 O O . ASP B 1 189 ? -11.906 -26.672 -7.523 1 95.06 189 ASP B O 1
ATOM 3558 N N . THR B 1 190 ? -12.695 -25.984 -9.516 1 96.31 190 THR B N 1
ATOM 3559 C CA . THR B 1 190 ? -12.055 -24.688 -9.414 1 96.31 190 THR B CA 1
ATOM 3560 C C . THR B 1 190 ? -12.664 -23.859 -8.281 1 96.31 190 THR B C 1
ATOM 3562 O O . THR B 1 190 ? -11.945 -23.266 -7.48 1 96.31 190 THR B O 1
ATOM 3565 N N . GLU B 1 191 ? -13.922 -23.875 -8.211 1 96 191 GLU B N 1
ATOM 3566 C CA . GLU B 1 191 ? -14.617 -23.125 -7.16 1 96 191 GLU B CA 1
ATOM 3567 C C . GLU B 1 191 ? -14.242 -23.656 -5.773 1 96 191 GLU B C 1
ATOM 3569 O O . GLU B 1 191 ? -13.977 -22.859 -4.863 1 96 191 GLU B O 1
ATOM 3574 N N . THR B 1 192 ? -14.266 -24.922 -5.641 1 96.88 192 THR B N 1
ATOM 3575 C CA . THR B 1 192 ? -13.914 -25.531 -4.363 1 96.88 192 THR B CA 1
ATOM 3576 C C . THR B 1 192 ? -12.492 -25.156 -3.957 1 96.88 192 THR B C 1
ATOM 3578 O O . THR B 1 192 ? -12.25 -24.766 -2.812 1 96.88 192 THR B O 1
ATOM 3581 N N . ALA B 1 193 ? -11.586 -25.219 -4.898 1 97.44 193 ALA B N 1
ATOM 3582 C CA . ALA B 1 193 ? -10.188 -24.906 -4.621 1 97.44 193 ALA B CA 1
ATOM 3583 C C . ALA B 1 193 ? -10.031 -23.438 -4.223 1 97.44 193 ALA B C 1
ATOM 3585 O O . ALA B 1 193 ? -9.312 -23.125 -3.275 1 97.44 193 ALA B O 1
ATOM 3586 N N . LEU B 1 194 ? -10.695 -22.578 -4.957 1 98.06 194 LEU B N 1
ATOM 3587 C CA . LEU B 1 194 ? -10.641 -21.141 -4.656 1 98.06 194 LEU B CA 1
ATOM 3588 C C . LEU B 1 194 ? -11.18 -20.859 -3.258 1 98.06 194 LEU B C 1
ATOM 3590 O O . LEU B 1 194 ? -10.547 -20.156 -2.473 1 98.06 194 LEU B O 1
ATOM 3594 N N . ARG B 1 195 ? -12.289 -21.438 -2.967 1 97.88 195 ARG B N 1
ATOM 3595 C CA . ARG B 1 195 ? -12.922 -21.219 -1.67 1 97.88 195 ARG B CA 1
ATOM 3596 C C . ARG B 1 195 ? -12.031 -21.703 -0.534 1 97.88 195 ARG B C 1
ATOM 3598 O O . ARG B 1 195 ? -11.805 -20.984 0.438 1 97.88 195 ARG B O 1
ATOM 3605 N N . GLU B 1 196 ? -11.531 -22.875 -0.634 1 98.25 196 GLU B N 1
ATOM 3606 C CA . GLU B 1 196 ? -10.727 -23.469 0.426 1 98.25 196 GLU B CA 1
ATOM 3607 C C . GLU B 1 196 ? -9.445 -22.656 0.655 1 98.25 196 GLU B C 1
ATOM 3609 O O . GLU B 1 196 ? -9.125 -22.297 1.789 1 98.25 196 GLU B O 1
ATOM 3614 N N . CYS B 1 197 ? -8.797 -22.391 -0.379 1 98.19 197 CYS B N 1
ATOM 3615 C CA . CYS B 1 197 ? -7.527 -21.688 -0.28 1 98.19 197 CYS B CA 1
ATOM 3616 C C . CYS B 1 197 ? -7.734 -20.281 0.264 1 98.19 197 CYS B C 1
ATOM 3618 O O . CYS B 1 197 ? -7.059 -19.859 1.208 1 98.19 197 CYS B O 1
ATOM 3620 N N . TYR B 1 198 ? -8.688 -19.578 -0.356 1 98.56 198 TYR B N 1
ATOM 3621 C CA . TYR B 1 198 ? -8.875 -18.172 -0.007 1 98.56 198 TYR B CA 1
ATOM 3622 C C . TYR B 1 198 ? -9.391 -18.031 1.419 1 98.56 198 TYR B C 1
ATOM 3624 O O . TYR B 1 198 ? -8.977 -17.141 2.152 1 98.56 198 TYR B O 1
ATOM 3632 N N . LEU B 1 199 ? -10.242 -18.938 1.882 1 98 199 LEU B N 1
ATOM 3633 C CA . LEU B 1 199 ? -10.82 -18.828 3.219 1 98 199 LEU B CA 1
ATOM 3634 C C . LEU B 1 199 ? -9.82 -19.297 4.277 1 98 199 LEU B C 1
ATOM 3636 O O . LEU B 1 199 ? -9.961 -18.969 5.453 1 98 199 LEU B O 1
ATOM 3640 N N . GLN B 1 200 ? -8.914 -20.109 3.889 1 98.19 200 GLN B N 1
ATOM 3641 C CA . GLN B 1 200 ? -7.832 -20.422 4.816 1 98.19 200 GLN B CA 1
ATOM 3642 C C . GLN B 1 200 ? -7.039 -19.156 5.172 1 98.19 200 GLN B C 1
ATOM 3644 O O . GLN B 1 200 ? -6.68 -18.953 6.332 1 98.19 200 GLN B O 1
ATOM 3649 N N . ALA B 1 201 ? -6.812 -18.344 4.16 1 97.62 201 ALA B N 1
ATOM 3650 C CA . ALA B 1 201 ? -6.086 -17.094 4.363 1 97.62 201 ALA B CA 1
ATOM 3651 C C . ALA B 1 201 ? -6.984 -16.031 4.992 1 97.62 201 ALA B C 1
ATOM 3653 O O . ALA B 1 201 ? -6.52 -15.219 5.789 1 97.62 201 ALA B O 1
ATOM 3654 N N . HIS B 1 202 ? -8.234 -16.016 4.621 1 97.69 202 HIS B N 1
ATOM 3655 C CA . HIS B 1 202 ? -9.195 -15 5.035 1 97.69 202 HIS B CA 1
ATOM 3656 C C . HIS B 1 202 ? -10.508 -15.633 5.469 1 97.69 202 HIS B C 1
ATOM 3658 O O . HIS B 1 202 ? -11.516 -15.547 4.754 1 97.69 202 HIS B O 1
ATOM 3664 N N . PRO B 1 203 ? -10.57 -16.109 6.688 1 96.25 203 PRO B N 1
ATOM 3665 C CA . PRO B 1 203 ? -11.812 -16.75 7.121 1 96.25 203 PRO B CA 1
ATOM 3666 C C . PRO B 1 203 ? -13 -15.781 7.133 1 96.25 203 PRO B C 1
ATOM 3668 O O . PRO B 1 203 ? -14.133 -16.188 6.867 1 96.25 203 PRO B O 1
ATOM 3671 N N . ASP B 1 204 ? -12.758 -14.562 7.355 1 94.25 204 ASP B N 1
ATOM 3672 C CA . ASP B 1 204 ? -13.82 -13.562 7.426 1 94.25 204 ASP B CA 1
ATOM 3673 C C . ASP B 1 204 ? -14.414 -13.289 6.047 1 94.25 204 ASP B C 1
ATOM 3675 O O . ASP B 1 204 ? -15.508 -12.742 5.93 1 94.25 204 ASP B O 1
ATOM 3679 N N . ALA B 1 205 ? -13.805 -13.703 5.004 1 96.19 205 ALA B N 1
ATOM 3680 C CA . ALA B 1 205 ? -14.25 -13.406 3.643 1 96.19 205 ALA B CA 1
ATOM 3681 C C . ALA B 1 205 ? -15.398 -14.32 3.227 1 96.19 205 ALA B C 1
ATOM 3683 O O . ALA B 1 205 ? -15.961 -14.164 2.141 1 96.19 205 ALA B O 1
ATOM 3684 N N . ALA B 1 206 ? -15.781 -15.25 4.074 1 95 206 ALA B N 1
ATOM 3685 C CA . ALA B 1 206 ? -16.859 -16.188 3.773 1 95 206 ALA B CA 1
ATOM 3686 C C . ALA B 1 206 ? -18.156 -15.445 3.457 1 95 206 ALA B C 1
ATOM 3688 O O . ALA B 1 206 ? -18.969 -15.906 2.641 1 95 206 ALA B O 1
ATOM 3689 N N . VAL B 1 207 ? -18.328 -14.258 3.982 1 92.06 207 VAL B N 1
ATOM 3690 C CA . VAL B 1 207 ? -19.562 -13.508 3.83 1 92.06 207 VAL B CA 1
ATOM 3691 C C . VAL B 1 207 ? -19.609 -12.852 2.453 1 92.06 207 VAL B C 1
ATOM 3693 O O . VAL B 1 207 ? -20.672 -12.422 1.995 1 92.06 207 VAL B O 1
ATOM 3696 N N . TRP B 1 208 ? -18.469 -12.805 1.741 1 95.44 208 TRP B N 1
ATOM 3697 C CA . TRP B 1 208 ? -18.391 -12.078 0.476 1 95.44 208 TRP B CA 1
ATOM 3698 C C . TRP B 1 208 ? -18.328 -13.047 -0.701 1 95.44 208 TRP B C 1
ATOM 3700 O O . TRP B 1 208 ? -18.156 -12.633 -1.848 1 95.44 208 TRP B O 1
ATOM 3710 N N . LEU B 1 209 ? -18.5 -14.336 -0.451 1 96.38 209 LEU B N 1
ATOM 3711 C CA . LEU B 1 209 ? -18.359 -15.32 -1.525 1 96.38 209 LEU B CA 1
ATOM 3712 C C . LEU B 1 209 ? -19.422 -15.086 -2.604 1 96.38 209 LEU B C 1
ATOM 3714 O O . LEU B 1 209 ? -20.562 -14.719 -2.299 1 96.38 209 LEU B O 1
ATOM 3718 N N . PRO B 1 210 ? -18.984 -15.383 -3.865 1 94.62 210 PRO B N 1
ATOM 3719 C CA . PRO B 1 210 ? -19.953 -15.195 -4.953 1 94.62 210 PRO B CA 1
ATOM 3720 C C . PRO B 1 210 ? -21.203 -16.047 -4.785 1 94.62 210 PRO B C 1
ATOM 3722 O O . PRO B 1 210 ? -21.109 -17.234 -4.457 1 94.62 210 PRO B O 1
ATOM 3725 N N . GLY B 1 211 ? -22.375 -15.461 -4.988 1 87.81 211 GLY B N 1
ATOM 3726 C CA . GLY B 1 211 ? -23.641 -16.188 -4.953 1 87.81 211 GLY B CA 1
ATOM 3727 C C . GLY B 1 211 ? -24.156 -16.406 -3.547 1 87.81 211 GLY B C 1
ATOM 3728 O O . GLY B 1 211 ? -25.234 -16.969 -3.361 1 87.81 211 GLY B O 1
ATOM 3729 N N . LYS B 1 212 ? -23.391 -16.047 -2.564 1 86.5 212 LYS B N 1
ATOM 3730 C CA . LYS B 1 212 ? -23.859 -16.203 -1.187 1 86.5 212 LYS B CA 1
ATOM 3731 C C . LYS B 1 212 ? -25.078 -15.344 -0.911 1 86.5 212 LYS B C 1
ATOM 3733 O O . LYS B 1 212 ? -25.078 -14.141 -1.164 1 86.5 212 LYS B O 1
ATOM 3738 N N . PRO B 1 213 ? -26.031 -16.062 -0.355 1 86.44 213 PRO B N 1
ATOM 3739 C CA . PRO B 1 213 ? -27.219 -15.281 -0.007 1 86.44 213 PRO B CA 1
ATOM 3740 C C . PRO B 1 213 ? -26.938 -14.227 1.063 1 86.44 213 PRO B C 1
ATOM 3742 O O . PRO B 1 213 ? -26.156 -14.477 1.988 1 86.44 213 PRO B O 1
ATOM 3745 N N . TYR B 1 214 ? -27.328 -13.047 0.956 1 83.75 214 TYR B N 1
ATOM 3746 C CA . TYR B 1 214 ? -27.266 -11.969 1.935 1 83.75 214 TYR B CA 1
ATOM 3747 C C . TYR B 1 214 ? -25.891 -11.328 1.94 1 83.75 214 TYR B C 1
ATOM 3749 O O . TYR B 1 214 ? -25.547 -10.586 2.863 1 83.75 214 TYR B O 1
ATOM 3757 N N . SER B 1 215 ? -25.109 -11.805 0.968 1 85.69 215 SER B N 1
ATOM 3758 C CA . SER B 1 215 ? -23.859 -11.07 0.844 1 85.69 215 SER B CA 1
ATOM 3759 C C . SER B 1 215 ? -24.109 -9.586 0.601 1 85.69 215 SER B C 1
ATOM 3761 O O . SER B 1 215 ? -24.922 -9.219 -0.245 1 85.69 215 SER B O 1
ATOM 3763 N N . PRO B 1 216 ? -23.344 -8.742 1.323 1 86.5 216 PRO B N 1
ATOM 3764 C CA . PRO B 1 216 ? -23.594 -7.309 1.175 1 86.5 216 PRO B CA 1
ATOM 3765 C C . PRO B 1 216 ? -23.156 -6.77 -0.182 1 86.5 216 PRO B C 1
ATOM 3767 O O . PRO B 1 216 ? -23.547 -5.668 -0.574 1 86.5 216 PRO B O 1
ATOM 3770 N N . HIS B 1 217 ? -22.297 -7.555 -0.858 1 91.12 217 HIS B N 1
ATOM 3771 C CA . HIS B 1 217 ? -21.781 -7.09 -2.143 1 91.12 217 HIS B CA 1
ATOM 3772 C C . HIS B 1 217 ? -21.703 -8.234 -3.146 1 91.12 217 HIS B C 1
ATOM 3774 O O . HIS B 1 217 ? -21.438 -9.383 -2.766 1 91.12 217 HIS B O 1
ATOM 3780 N N . ALA B 1 218 ? -21.922 -7.789 -4.43 1 94.88 218 ALA B N 1
ATOM 3781 C CA . ALA B 1 218 ? -21.562 -8.719 -5.496 1 94.88 218 ALA B CA 1
ATOM 3782 C C . ALA B 1 218 ? -20.047 -8.875 -5.598 1 94.88 218 ALA B C 1
ATOM 3784 O O . ALA B 1 218 ? -19.312 -7.902 -5.465 1 94.88 218 ALA B O 1
ATOM 3785 N N . SER B 1 219 ? -19.688 -10.133 -5.754 1 97.31 219 SER B N 1
ATOM 3786 C CA . SER B 1 219 ? -18.266 -10.422 -5.855 1 97.31 219 SER B CA 1
ATOM 3787 C C . SER B 1 219 ? -17.984 -11.398 -6.988 1 97.31 219 SER B C 1
ATOM 3789 O O . SER B 1 219 ? -18.906 -11.961 -7.578 1 97.31 219 SER B O 1
ATOM 3791 N N . PHE B 1 220 ? -16.703 -11.477 -7.406 1 97.81 220 PHE B N 1
ATOM 3792 C CA . PHE B 1 220 ? -16.234 -12.461 -8.367 1 97.81 220 PHE B CA 1
ATOM 3793 C C . PHE B 1 220 ? -14.781 -12.828 -8.094 1 97.81 220 PHE B C 1
ATOM 3795 O O . PHE B 1 220 ? -14.039 -12.055 -7.488 1 97.81 220 PHE B O 1
ATOM 3802 N N . TRP B 1 221 ? -14.469 -14.039 -8.508 1 98.12 221 TRP B N 1
ATOM 3803 C CA . TRP B 1 221 ? -13.078 -14.492 -8.406 1 98.12 221 TRP B CA 1
ATOM 3804 C C . TRP B 1 221 ? -12.25 -13.953 -9.57 1 98.12 221 TRP B C 1
ATOM 3806 O O . TRP B 1 221 ? -12.695 -13.961 -10.719 1 98.12 221 TRP B O 1
ATOM 3816 N N . ALA B 1 222 ? -11.047 -13.477 -9.25 1 98.38 222 ALA B N 1
ATOM 3817 C CA . ALA B 1 222 ? -10.141 -12.984 -10.281 1 98.38 222 ALA B CA 1
ATOM 3818 C C . ALA B 1 222 ? -8.688 -13.266 -9.914 1 98.38 222 ALA B C 1
ATOM 3820 O O . ALA B 1 222 ? -8.367 -13.5 -8.742 1 98.38 222 ALA B O 1
ATOM 3821 N N . ARG B 1 223 ? -7.887 -13.32 -10.852 1 97.75 223 ARG B N 1
ATOM 3822 C CA . ARG B 1 223 ? -6.449 -13.383 -10.602 1 97.75 223 ARG B CA 1
ATOM 3823 C C . ARG B 1 223 ? -5.734 -12.172 -11.18 1 97.75 223 ARG B C 1
ATOM 3825 O O . ARG B 1 223 ? -6.219 -11.547 -12.125 1 97.75 223 ARG B O 1
ATOM 3832 N N . LEU B 1 224 ? -4.68 -11.797 -10.555 1 98.62 224 LEU B N 1
ATOM 3833 C CA . LEU B 1 224 ? -3.693 -10.922 -11.18 1 98.62 224 LEU B CA 1
ATOM 3834 C C . LEU B 1 224 ? -2.764 -11.711 -12.094 1 98.62 224 LEU B C 1
ATOM 3836 O O . LEU B 1 224 ? -2.016 -12.578 -11.625 1 98.62 224 LEU B O 1
ATOM 3840 N N . VAL B 1 225 ? -2.838 -11.43 -13.352 1 98.31 225 VAL B N 1
ATOM 3841 C CA . VAL B 1 225 ? -1.871 -12.008 -14.281 1 98.31 225 VAL B CA 1
ATOM 3842 C C . VAL B 1 225 ? -0.596 -11.164 -14.281 1 98.31 225 VAL B C 1
ATOM 3844 O O . VAL B 1 225 ? -0.577 -10.055 -14.82 1 98.31 225 VAL B O 1
ATOM 3847 N N . VAL B 1 226 ? 0.457 -11.75 -13.695 1 98.69 226 VAL B N 1
ATOM 3848 C CA . VAL B 1 226 ? 1.689 -10.992 -13.484 1 98.69 226 VAL B CA 1
ATOM 3849 C C . VAL B 1 226 ? 2.486 -10.938 -14.789 1 98.69 226 VAL B C 1
ATOM 3851 O O . VAL B 1 226 ? 2.771 -11.969 -15.398 1 98.69 226 VAL B O 1
ATOM 3854 N N . THR B 1 227 ? 2.916 -9.688 -15.203 1 98.69 227 THR B N 1
ATOM 3855 C CA . THR B 1 227 ? 3.658 -9.508 -16.438 1 98.69 227 THR B CA 1
ATOM 3856 C C . THR B 1 227 ? 5.039 -8.922 -16.172 1 98.69 227 THR B C 1
ATOM 3858 O O . THR B 1 227 ? 5.957 -9.062 -16.984 1 98.69 227 THR B O 1
ATOM 3861 N N . GLN B 1 228 ? 5.234 -8.203 -15.102 1 98.75 228 GLN B N 1
ATOM 3862 C CA . GLN B 1 228 ? 6.512 -7.664 -14.641 1 98.75 228 GLN B CA 1
ATOM 3863 C C . GLN B 1 228 ? 6.617 -7.719 -13.125 1 98.75 228 GLN B C 1
ATOM 3865 O O . GLN B 1 228 ? 5.602 -7.738 -12.422 1 98.75 228 GLN B O 1
ATOM 3870 N N . VAL B 1 229 ? 7.855 -7.816 -12.633 1 98.88 229 VAL B N 1
ATOM 3871 C CA . VAL B 1 229 ? 8.102 -7.902 -11.203 1 98.88 229 VAL B CA 1
ATOM 3872 C C . VAL B 1 229 ? 9.273 -6.996 -10.82 1 98.88 229 VAL B C 1
ATOM 3874 O O . VAL B 1 229 ? 10.359 -7.105 -11.398 1 98.88 229 VAL B O 1
ATOM 3877 N N . TYR B 1 230 ? 9.086 -6.094 -9.961 1 98.88 230 TYR B N 1
ATOM 3878 C CA . TYR B 1 230 ? 10.133 -5.219 -9.438 1 98.88 230 TYR B CA 1
ATOM 3879 C C . TYR B 1 230 ? 10.461 -5.578 -7.992 1 98.88 230 TYR B C 1
ATOM 3881 O O . TYR B 1 230 ? 9.578 -5.582 -7.129 1 98.88 230 TYR B O 1
ATOM 3889 N N . TRP B 1 231 ? 11.758 -5.824 -7.754 1 98.81 231 TRP B N 1
ATOM 3890 C CA . TRP B 1 231 ? 12.211 -6.383 -6.488 1 98.81 231 TRP B CA 1
ATOM 3891 C C . TRP B 1 231 ? 13.172 -5.43 -5.789 1 98.81 231 TRP B C 1
ATOM 3893 O O . TRP B 1 231 ? 14.094 -4.898 -6.41 1 98.81 231 TRP B O 1
ATOM 3903 N N . ILE B 1 232 ? 12.906 -5.164 -4.523 1 98.5 232 ILE B N 1
ATOM 3904 C CA . ILE B 1 232 ? 13.844 -4.527 -3.604 1 98.5 232 ILE B CA 1
ATOM 3905 C C . ILE B 1 232 ? 14.117 -5.461 -2.426 1 98.5 232 ILE B C 1
ATOM 3907 O O . ILE B 1 232 ? 13.352 -5.5 -1.46 1 98.5 232 ILE B O 1
ATOM 3911 N N . GLY B 1 233 ? 15.242 -6.125 -2.527 1 98.19 233 GLY B N 1
ATOM 3912 C CA . GLY B 1 233 ? 15.547 -7.148 -1.538 1 98.19 233 GLY B CA 1
ATOM 3913 C C . GLY B 1 233 ? 16.016 -6.578 -0.216 1 98.19 233 GLY B C 1
ATOM 3914 O O . GLY B 1 233 ? 16.078 -7.285 0.791 1 98.19 233 GLY B O 1
ATOM 3915 N N . GLY B 1 234 ? 16.344 -5.336 -0.203 1 96.06 234 GLY B N 1
ATOM 3916 C CA . GLY B 1 234 ? 16.953 -4.598 0.893 1 96.06 234 GLY B CA 1
ATOM 3917 C C . GLY B 1 234 ? 17.906 -3.521 0.427 1 96.06 234 GLY B C 1
ATOM 3918 O O . GLY B 1 234 ? 17.672 -2.863 -0.588 1 96.06 234 GLY B O 1
ATOM 3919 N N . PHE B 1 235 ? 18.906 -3.311 1.222 1 94.25 235 PHE B N 1
ATOM 3920 C CA . PHE B 1 235 ? 19.859 -2.264 0.882 1 94.25 235 PHE B CA 1
ATOM 3921 C C . PHE B 1 235 ? 20.766 -2.709 -0.259 1 94.25 235 PHE B C 1
ATOM 3923 O O . PHE B 1 235 ? 21.234 -3.85 -0.276 1 94.25 235 PHE B O 1
ATOM 3930 N N . GLY B 1 236 ? 20.922 -1.77 -1.179 1 92.62 236 GLY B N 1
ATOM 3931 C CA . GLY B 1 236 ? 21.875 -2.016 -2.246 1 92.62 236 GLY B CA 1
ATOM 3932 C C . GLY B 1 236 ? 23.266 -2.359 -1.735 1 92.62 236 GLY B C 1
ATOM 3933 O O . GLY B 1 236 ? 23.719 -1.792 -0.744 1 92.62 236 GLY B O 1
ATOM 3934 N N . GLY B 1 237 ? 23.922 -3.209 -2.439 1 90.56 237 GLY B N 1
ATOM 3935 C CA . GLY B 1 237 ? 25.234 -3.699 -2.008 1 90.56 237 GLY B CA 1
ATOM 3936 C C . GLY B 1 237 ? 25.141 -4.945 -1.148 1 90.56 237 GLY B C 1
ATOM 3937 O O . GLY B 1 237 ? 26.109 -5.695 -1.033 1 90.56 237 GLY B O 1
ATOM 3938 N N . PHE B 1 238 ? 23.953 -5.176 -0.583 1 92.5 238 PHE B N 1
ATOM 3939 C CA . PHE B 1 238 ? 23.734 -6.355 0.253 1 92.5 238 PHE B CA 1
ATOM 3940 C C . PHE B 1 238 ? 22.656 -7.25 -0.334 1 92.5 238 PHE B C 1
ATOM 3942 O O . PHE B 1 238 ? 22.594 -8.438 -0.022 1 92.5 238 PHE B O 1
ATOM 3949 N N . GLN B 1 239 ? 21.828 -6.691 -1.136 1 96.44 239 GLN B N 1
ATOM 3950 C CA . GLN B 1 239 ? 20.703 -7.398 -1.757 1 96.44 239 GLN B CA 1
ATOM 3951 C C . GLN B 1 239 ? 20.531 -6.973 -3.211 1 96.44 239 GLN B C 1
ATOM 3953 O O . GLN B 1 239 ? 21.062 -5.941 -3.631 1 96.44 239 GLN B O 1
ATOM 3958 N N . GLN B 1 240 ? 19.797 -7.82 -3.961 1 98 240 GLN B N 1
ATOM 3959 C CA . GLN B 1 240 ? 19.422 -7.43 -5.316 1 98 240 GLN B CA 1
ATOM 3960 C C . GLN B 1 240 ? 18.281 -6.422 -5.309 1 98 240 GLN B C 1
ATOM 3962 O O . GLN B 1 240 ? 17.359 -6.527 -4.5 1 98 240 GLN B O 1
ATOM 3967 N N . ILE B 1 241 ? 18.422 -5.453 -6.168 1 97.94 241 ILE B N 1
ATOM 3968 C CA . ILE B 1 241 ? 17.359 -4.488 -6.449 1 97.94 241 ILE B CA 1
ATOM 3969 C C . ILE B 1 241 ? 17.156 -4.367 -7.957 1 97.94 241 ILE B C 1
ATOM 3971 O O . ILE B 1 241 ? 18.109 -4.125 -8.695 1 97.94 241 ILE B O 1
ATOM 3975 N N . GLY B 1 242 ? 15.906 -4.602 -8.406 1 97.94 242 GLY B N 1
ATOM 3976 C CA . GLY B 1 242 ? 15.68 -4.434 -9.828 1 97.94 242 GLY B CA 1
ATOM 3977 C C . GLY B 1 242 ? 14.531 -5.281 -10.359 1 97.94 242 GLY B C 1
ATOM 3978 O O . GLY B 1 242 ? 13.711 -5.77 -9.586 1 97.94 242 GLY B O 1
ATOM 3979 N N . TRP B 1 243 ? 14.453 -5.406 -11.664 1 98.62 243 TRP B N 1
ATOM 3980 C CA . TRP B 1 243 ? 13.398 -6.133 -12.367 1 98.62 243 TRP B CA 1
ATOM 3981 C C . TRP B 1 243 ? 13.758 -7.609 -12.5 1 98.62 243 TRP B C 1
ATOM 3983 O O . TRP B 1 243 ? 14.883 -7.949 -12.875 1 98.62 243 TRP B O 1
ATOM 3993 N N . MET B 1 244 ? 12.805 -8.414 -12.281 1 98.62 244 MET B N 1
ATOM 3994 C CA . MET B 1 244 ? 13.062 -9.852 -12.289 1 98.62 244 MET B CA 1
ATOM 3995 C C . MET B 1 244 ? 12.773 -10.445 -13.656 1 98.62 244 MET B C 1
ATOM 3997 O O . MET B 1 244 ? 12.047 -9.852 -14.461 1 98.62 244 MET B O 1
ATOM 4001 N N . ASN B 1 245 ? 13.398 -11.602 -13.859 1 98.31 245 ASN B N 1
ATOM 4002 C CA . ASN B 1 245 ? 13.055 -12.445 -15 1 98.31 245 ASN B CA 1
ATOM 4003 C C . ASN B 1 245 ? 11.68 -13.07 -14.836 1 98.31 245 ASN B C 1
ATOM 4005 O O . ASN B 1 245 ? 11.484 -13.961 -14 1 98.31 245 ASN B O 1
ATOM 4009 N N . VAL B 1 246 ? 10.781 -12.734 -15.688 1 98.25 246 VAL B N 1
ATOM 4010 C CA . VAL B 1 246 ? 9.391 -13.133 -15.484 1 98.25 246 VAL B CA 1
ATOM 4011 C C . VAL B 1 246 ? 9.203 -14.594 -15.898 1 98.25 246 VAL B C 1
ATOM 4013 O O . VAL B 1 246 ? 8.289 -15.266 -15.422 1 98.25 246 VAL B O 1
ATOM 4016 N N . THR B 1 247 ? 10.062 -15.078 -16.797 1 98.31 247 THR B N 1
ATOM 4017 C CA . THR B 1 247 ? 10.039 -16.5 -17.094 1 98.31 247 THR B CA 1
ATOM 4018 C C . THR B 1 247 ? 10.375 -17.328 -15.859 1 98.31 247 THR B C 1
ATOM 4020 O O . THR B 1 247 ? 9.711 -18.328 -15.57 1 98.31 247 THR B O 1
ATOM 4023 N N . GLU B 1 248 ? 11.398 -16.844 -15.164 1 98.75 248 GLU B N 1
ATOM 4024 C CA . GLU B 1 248 ? 11.75 -17.516 -13.914 1 98.75 248 GLU B CA 1
ATOM 4025 C C . GLU B 1 248 ? 10.625 -17.375 -12.883 1 98.75 248 GLU B C 1
ATOM 4027 O O . GLU B 1 248 ? 10.273 -18.344 -12.211 1 98.75 248 GLU B O 1
ATOM 4032 N N . TRP B 1 249 ? 10.07 -16.234 -12.797 1 98.81 249 TRP B N 1
ATOM 4033 C CA . TRP B 1 249 ? 8.953 -16.016 -11.883 1 98.81 249 TRP B CA 1
ATOM 4034 C C . TRP B 1 249 ? 7.84 -17.031 -12.125 1 98.81 249 TRP B C 1
ATOM 4036 O O . TRP B 1 249 ? 7.41 -17.719 -11.195 1 98.81 249 TRP B O 1
ATOM 4046 N N . ALA B 1 250 ? 7.5 -17.172 -13.352 1 98.38 250 ALA B N 1
ATOM 4047 C CA . ALA B 1 250 ? 6.352 -17.984 -13.711 1 98.38 250 ALA B CA 1
ATOM 4048 C C . ALA B 1 250 ? 6.691 -19.469 -13.609 1 98.38 250 ALA B C 1
ATOM 4050 O O . ALA B 1 250 ? 5.797 -20.328 -13.531 1 98.38 250 ALA B O 1
ATOM 4051 N N . GLY B 1 251 ? 7.969 -19.766 -13.633 1 98.62 251 GLY B N 1
ATOM 4052 C CA . GLY B 1 251 ? 8.391 -21.156 -13.656 1 98.62 251 GLY B CA 1
ATOM 4053 C C . GLY B 1 251 ? 8.672 -21.719 -12.273 1 98.62 251 GLY B C 1
ATOM 4054 O O . GLY B 1 251 ? 8.805 -22.922 -12.102 1 98.62 251 GLY B O 1
ATOM 4055 N N . ILE B 1 252 ? 8.789 -20.891 -11.25 1 98.81 252 ILE B N 1
ATOM 4056 C CA . ILE B 1 252 ? 9.055 -21.312 -9.875 1 98.81 252 ILE B CA 1
ATOM 4057 C C . ILE B 1 252 ? 7.801 -21.953 -9.281 1 98.81 252 ILE B C 1
ATOM 4059 O O . ILE B 1 252 ? 6.684 -21.484 -9.516 1 98.81 252 ILE B O 1
ATOM 4063 N N . ARG B 1 253 ? 8.031 -23.078 -8.625 1 98.5 253 ARG B N 1
ATOM 4064 C CA . ARG B 1 253 ? 6.984 -23.734 -7.855 1 98.5 253 ARG B CA 1
ATOM 4065 C C . ARG B 1 253 ? 7.371 -23.859 -6.387 1 98.5 253 ARG B C 1
ATOM 4067 O O . ARG B 1 253 ? 8.438 -23.391 -5.98 1 98.5 253 ARG B O 1
ATOM 4074 N N . ARG B 1 254 ? 6.492 -24.391 -5.574 1 98.31 254 ARG B N 1
ATOM 4075 C CA . ARG B 1 254 ? 6.691 -24.453 -4.129 1 98.31 254 ARG B CA 1
ATOM 4076 C C . ARG B 1 254 ? 7.91 -25.297 -3.773 1 98.31 254 ARG B C 1
ATOM 4078 O O . ARG B 1 254 ? 8.812 -24.828 -3.084 1 98.31 254 ARG B O 1
ATOM 4085 N N . THR B 1 255 ? 7.992 -26.5 -4.352 1 98.12 255 THR B N 1
ATOM 4086 C CA . THR B 1 255 ? 9.023 -27.438 -3.912 1 98.12 255 THR B CA 1
ATOM 4087 C C . THR B 1 255 ? 10.133 -27.547 -4.949 1 98.12 255 THR B C 1
ATOM 4089 O O . THR B 1 255 ? 11.312 -27.609 -4.602 1 98.12 255 THR B O 1
ATOM 4092 N N . ARG B 1 256 ? 9.734 -27.562 -6.211 1 98.06 256 ARG B N 1
ATOM 4093 C CA . ARG B 1 256 ? 10.68 -27.703 -7.316 1 98.06 256 ARG B CA 1
ATOM 4094 C C . ARG B 1 256 ? 10.203 -26.922 -8.539 1 98.06 256 ARG B C 1
ATOM 4096 O O . ARG B 1 256 ? 9.086 -27.141 -9.023 1 98.06 256 ARG B O 1
ATOM 4103 N N . SER B 1 257 ? 11.102 -26.125 -9.047 1 98.38 257 SER B N 1
ATOM 4104 C CA . SER B 1 257 ? 10.773 -25.328 -10.219 1 98.38 257 SER B CA 1
ATOM 4105 C C . SER B 1 257 ? 10.688 -26.188 -11.477 1 98.38 257 SER B C 1
ATOM 4107 O O . SER B 1 257 ? 11.125 -27.344 -11.469 1 98.38 257 SER B O 1
ATOM 4109 N N . LEU B 1 258 ? 10.078 -25.703 -12.539 1 98 258 LEU B N 1
ATOM 4110 C CA . LEU B 1 258 ? 9.969 -26.391 -13.812 1 98 258 LEU B CA 1
ATOM 4111 C C . LEU B 1 258 ? 11.352 -26.656 -14.414 1 98 258 LEU B C 1
ATOM 4113 O O . LEU B 1 258 ? 12.32 -25.969 -14.078 1 98 258 LEU B O 1
ATOM 4117 N N . PRO B 1 259 ? 11.391 -27.641 -15.297 1 97.75 259 PRO B N 1
ATOM 4118 C CA . PRO B 1 259 ? 12.672 -27.891 -15.969 1 97.75 259 PRO B CA 1
ATOM 4119 C C . PRO B 1 259 ? 13.211 -26.641 -16.672 1 97.75 259 PRO B C 1
ATOM 4121 O O . PRO B 1 259 ? 12.477 -25.953 -17.375 1 97.75 259 PRO B O 1
ATOM 4124 N N . GLY B 1 260 ? 14.484 -26.281 -16.406 1 97.94 260 GLY B N 1
ATOM 4125 C CA . GLY B 1 260 ? 15.141 -25.172 -17.078 1 97.94 260 GLY B CA 1
ATOM 4126 C C . GLY B 1 260 ? 15.023 -23.859 -16.312 1 97.94 260 GLY B C 1
ATOM 4127 O O . GLY B 1 260 ? 15.586 -22.844 -16.734 1 97.94 260 GLY B O 1
ATOM 4128 N N . ILE B 1 261 ? 14.367 -23.938 -15.188 1 98.44 261 ILE B N 1
ATOM 4129 C CA . ILE B 1 261 ? 14.172 -22.719 -14.414 1 98.44 261 ILE B CA 1
ATOM 4130 C C . ILE B 1 261 ? 15.172 -22.672 -13.266 1 98.44 261 ILE B C 1
ATOM 4132 O O . ILE B 1 261 ? 15.117 -23.484 -12.344 1 98.44 261 ILE B O 1
ATOM 4136 N N . GLY B 1 262 ? 15.992 -21.688 -13.438 1 98 262 GLY B N 1
ATOM 4137 C CA . GLY B 1 262 ? 16.969 -21.469 -12.375 1 98 262 GLY B CA 1
ATOM 4138 C C . GLY B 1 262 ? 17.75 -22.719 -12.016 1 98 262 GLY B C 1
ATOM 4139 O O . GLY B 1 262 ? 18.281 -23.406 -12.898 1 98 262 GLY B O 1
ATOM 4140 N N . ASP B 1 263 ? 17.906 -22.984 -10.711 1 98.31 263 ASP B N 1
ATOM 4141 C CA . ASP B 1 263 ? 18.688 -24.125 -10.258 1 98.31 263 ASP B CA 1
ATOM 4142 C C . ASP B 1 263 ? 17.766 -25.25 -9.758 1 98.31 263 ASP B C 1
ATOM 4144 O O . ASP B 1 263 ? 18.219 -26.156 -9.062 1 98.31 263 ASP B O 1
ATOM 4148 N N . GLY B 1 264 ? 16.469 -25.094 -10.023 1 98.25 264 GLY B N 1
ATOM 4149 C CA . GLY B 1 264 ? 15.523 -26.156 -9.742 1 98.25 264 GLY B CA 1
ATOM 4150 C C . GLY B 1 264 ? 14.852 -26.016 -8.391 1 98.25 264 GLY B C 1
ATOM 4151 O O . GLY B 1 264 ? 13.836 -26.672 -8.125 1 98.25 264 GLY B O 1
ATOM 4152 N N . ARG B 1 265 ? 15.375 -25.156 -7.547 1 98.75 265 ARG B N 1
ATOM 4153 C CA . ARG B 1 265 ? 14.789 -24.969 -6.227 1 98.75 265 ARG B CA 1
ATOM 4154 C C . ARG B 1 265 ? 13.375 -24.391 -6.332 1 98.75 265 ARG B C 1
ATOM 4156 O O . ARG B 1 265 ? 13.055 -23.719 -7.312 1 98.75 265 ARG B O 1
ATOM 4163 N N . GLY B 1 266 ? 12.586 -24.688 -5.324 1 98.75 266 GLY B N 1
ATOM 4164 C CA . GLY B 1 266 ? 11.305 -24.031 -5.117 1 98.75 266 GLY B CA 1
ATOM 4165 C C . GLY B 1 266 ? 11.352 -22.953 -4.051 1 98.75 266 GLY B C 1
ATOM 4166 O O . GLY B 1 266 ? 12.359 -22.797 -3.354 1 98.75 266 GLY B O 1
ATOM 4167 N N . TRP B 1 267 ? 10.289 -22.172 -3.969 1 98.69 267 TRP B N 1
ATOM 4168 C CA . TRP B 1 267 ? 10.344 -21.047 -3.055 1 98.69 267 TRP B CA 1
ATOM 4169 C C . TRP B 1 267 ? 10.344 -21.516 -1.604 1 98.69 267 TRP B C 1
ATOM 4171 O O . TRP B 1 267 ? 10.68 -20.75 -0.697 1 98.69 267 TRP B O 1
ATOM 4181 N N . GLU B 1 268 ? 10.07 -22.766 -1.263 1 98.44 268 GLU B N 1
ATOM 4182 C CA . GLU B 1 268 ? 10.156 -23.281 0.099 1 98.44 268 GLU B CA 1
ATOM 4183 C C . GLU B 1 268 ? 11.602 -23.516 0.51 1 98.44 268 GLU B C 1
ATOM 4185 O O . GLU B 1 268 ? 11.891 -23.719 1.691 1 98.44 268 GLU B O 1
ATOM 4190 N N . ASP B 1 269 ? 12.469 -23.469 -0.428 1 98.62 269 ASP B N 1
ATOM 4191 C CA . ASP B 1 269 ? 13.875 -23.75 -0.162 1 98.62 269 ASP B CA 1
ATOM 4192 C C . ASP B 1 269 ? 14.586 -22.516 0.396 1 98.62 269 ASP B C 1
ATOM 4194 O O . ASP B 1 269 ? 15.766 -22.578 0.744 1 98.62 269 ASP B O 1
ATOM 4198 N N . VAL B 1 270 ? 13.922 -21.406 0.439 1 98.44 270 VAL B N 1
ATOM 4199 C CA . VAL B 1 270 ? 14.539 -20.188 0.96 1 98.44 270 VAL B CA 1
ATOM 4200 C C . VAL B 1 270 ? 13.695 -19.625 2.105 1 98.44 270 VAL B C 1
ATOM 4202 O O . VAL B 1 270 ? 12.562 -20.078 2.318 1 98.44 270 VAL B O 1
ATOM 4205 N N . ARG B 1 271 ? 14.305 -18.719 2.863 1 98 271 ARG B N 1
ATOM 4206 C CA . ARG B 1 271 ? 13.625 -18.016 3.955 1 98 271 ARG B CA 1
ATOM 4207 C C . ARG B 1 271 ? 13.781 -16.516 3.83 1 98 271 ARG B C 1
ATOM 4209 O O . ARG B 1 271 ? 14.797 -16.031 3.318 1 98 271 ARG B O 1
ATOM 4216 N N . LEU B 1 272 ? 12.766 -15.852 4.254 1 98.06 272 LEU B N 1
ATOM 4217 C CA . LEU B 1 272 ? 12.852 -14.398 4.375 1 98.06 272 LEU B CA 1
ATOM 4218 C C . LEU B 1 272 ? 13.516 -14.008 5.688 1 98.06 272 LEU B C 1
ATOM 4220 O O . LEU B 1 272 ? 13.531 -14.789 6.641 1 98.06 272 LEU B O 1
ATOM 4224 N N . PRO B 1 273 ? 14.094 -12.805 5.684 1 95.56 273 PRO B N 1
ATOM 4225 C CA . PRO B 1 273 ? 14.789 -12.406 6.91 1 95.56 273 PRO B CA 1
ATOM 4226 C C . PRO B 1 273 ? 13.891 -12.477 8.148 1 95.56 273 PRO B C 1
ATOM 4228 O O . PRO B 1 273 ? 12.812 -11.883 8.164 1 95.56 273 PRO B O 1
ATOM 4231 N N . GLY B 1 274 ? 14.367 -13.266 9.141 1 95.19 274 GLY B N 1
ATOM 4232 C CA . GLY B 1 274 ? 13.648 -13.328 10.398 1 95.19 274 GLY B CA 1
ATOM 4233 C C . GLY B 1 274 ? 12.523 -14.336 10.398 1 95.19 274 GLY B C 1
ATOM 4234 O O . GLY B 1 274 ? 11.844 -14.523 11.406 1 95.19 274 GLY B O 1
ATOM 4235 N N . GLU B 1 275 ? 12.391 -15 9.32 1 95.38 275 GLU B N 1
ATOM 4236 C CA . GLU B 1 275 ? 11.32 -15.984 9.227 1 95.38 275 GLU B CA 1
ATOM 4237 C C . GLU B 1 275 ? 11.586 -17.188 10.141 1 95.38 275 GLU B C 1
ATOM 4239 O O . GLU B 1 275 ? 12.688 -17.719 10.156 1 95.38 275 GLU B O 1
ATOM 4244 N N . LYS B 1 276 ? 10.578 -17.562 11.062 1 86.5 276 LYS B N 1
ATOM 4245 C CA . LYS B 1 276 ? 10.711 -18.703 11.969 1 86.5 276 LYS B CA 1
ATOM 4246 C C . LYS B 1 276 ? 10.32 -20 11.273 1 86.5 276 LYS B C 1
ATOM 4248 O O . LYS B 1 276 ? 9.492 -20 10.359 1 86.5 276 LYS B O 1
#

Secondary structure (DSSP, 8-state):
-----------------------------------TT---S--------TTS--PPPHHHHHHHHHHHHHH-SEEEEEEE--SSPPTT--S-GGGTT-EEEEEEE-B--GGGSTTTTTT-S--EEEEETTSHHHHHHHTT--EEEEEE-GGGGGGS--SSTTPPP-GGGS-EEEEEEEEEEPPSSPPHHHHHHHHHHHHHH-GGGGGG-TT-TT-SS-EEEEEEEEEEEEEE-SSBTTB-EEEPPHHHHHH--SSBPPTTSTTSB-GGG---TT--/-----------------------------------TT---S--------TTS--PPPHHHHHHHHHHHHHH-SEEEEEEE--SSPPTT--S-GGGTT-EEEEEEE-B--GGGSTTTTTT-S--EEEEETTSHHHHHHHTT--EEEEEE-GGGGGGS--SSTTPPP-GGGS-EEEEEEEEEEPPSSPPHHHHHHHHHHHHHH-GGGGGG-TT-TT-SS-EEEEEEEEEEEEEE-SSBTTB-EEEPPHHHHHH--SSBPPTTSTTSB-GGG---TT--

Sequence (552 aa):
MRRLALSALSLLFSQILSPVTAVVEQNYEQVPFIDPTAASDDVIHAVNNPDIATIPSWFTSTLMARRLLALSTTGVASTVFPDPLPSTSHAPAEVAGQPISLTEYVADCDEALPTGNGGDGNPTFLALRVATTFRNTAAGSNISLSLDWWDHVNETKPLFPGFPRSPAGLPRVTLFGYIEPFETPLPKDTETALRECYLQAHPDAAVWLPGKPYSPHASFWARLVVTQVYWIGGFGGFQQIGWMNVTEWAGIRRTRSLPGIGDGRGWEDVRLPGEKMRRLALSALSLLFSQILSPVTAVVEQNYEQVPFIDPTAASDDVIHAVNNPDIATIPSWFTSTLMARRLLALSTTGVASTVFPDPLPSTSHAPAEVAGQPISLTEYVADCDEALPTGNGGDGNPTFLALRVATTFRNTAAGSNISLSLDWWDHVNETKPLFPGFPRSPAGLPRVTLFGYIEPFETPLPKDTETALRECYLQAHPDAAVWLPGKPYSPHASFWARLVVTQVYWIGGFGGFQQIGWMNVTEWAGIRRTRSLPGIGDGRGWEDVRLPGEK

Solvent-accessible surface area (backbone atoms only — not comparable to full-atom values): 31667 Å² total; per-residue (Å²): 137,82,82,78,81,78,79,79,80,78,81,80,78,77,77,78,75,75,79,75,74,75,74,74,74,75,72,72,71,72,70,71,75,73,62,79,70,78,63,68,72,84,54,80,70,71,74,80,52,85,73,66,73,74,55,60,49,71,62,56,48,49,30,46,50,51,34,50,48,59,70,35,48,57,32,32,36,8,25,32,38,43,72,74,59,60,89,85,52,85,65,65,78,83,46,43,59,32,37,42,28,43,80,39,70,35,30,58,41,22,48,64,29,88,88,21,76,60,21,36,71,35,37,33,32,82,40,40,64,84,39,64,67,52,44,22,39,72,68,66,28,47,37,11,36,23,41,68,48,42,91,38,43,86,57,43,74,49,91,42,95,86,42,66,70,43,44,74,49,34,38,35,37,29,41,27,32,36,79,45,69,59,67,79,83,58,55,67,67,47,46,52,34,50,50,54,50,44,36,69,73,34,62,63,51,65,57,45,39,64,88,44,84,85,28,89,51,64,37,45,53,28,28,40,48,64,71,45,39,41,39,35,45,25,44,79,92,57,27,55,69,46,73,56,61,51,69,47,51,44,32,36,19,58,75,51,20,39,93,90,25,76,89,36,62,12,24,69,78,55,78,58,83,47,64,129,137,83,80,80,80,79,81,78,80,78,79,79,78,76,76,77,75,71,78,77,76,74,76,72,75,74,72,72,70,72,71,72,76,74,61,79,70,78,61,68,72,84,55,80,70,70,74,80,52,84,74,65,74,74,56,59,51,72,61,56,50,50,30,46,51,52,34,51,48,60,71,35,48,57,32,32,35,8,25,32,36,44,72,72,59,59,89,86,54,86,66,65,77,86,46,42,58,32,35,42,28,43,80,39,70,37,30,58,41,21,48,65,28,86,86,20,76,60,20,35,70,34,38,31,32,81,40,41,63,83,39,64,66,52,44,22,38,74,69,67,28,48,35,11,38,23,41,70,49,44,90,38,42,86,57,45,73,50,92,42,93,87,41,66,69,42,45,75,49,34,38,34,38,29,41,28,32,36,79,45,69,58,66,80,84,59,54,67,69,45,48,52,33,50,50,54,49,46,35,70,73,35,63,62,50,66,58,46,40,63,89,44,84,84,29,91,50,63,36,44,53,28,29,41,48,65,70,45,38,42,38,35,44,25,45,79,91,59,28,54,69,46,74,56,60,54,68,47,50,43,32,36,18,58,74,50,20,40,92,89,27,79,88,36,61,12,24,68,77,58,77,57,82,48,65,130